Protein 2CKW (pdb70)

CATH classification: 6.10.250.3230 (+2 more: 3.30.70.270, 1.20.960.20)

Sequence (487 aa):
DEFQWKGLPVVKSGLDVGGMPTGTRYHRSPAWPEEQPGETHAPAPFGSGDKRYTFSQTEMLVNGLKPYTEPTAGVPPQLLSRAVTHVRSYIETIIGTHRSPVLTYHQACELLERTTSCGPFVQGLKGDYWDEEQQQYTGVLANHLEQAWDKANKGIAPRNAYKLALKDELRPIEKNKAGKRRLLWGCDAATTLIATAAFKAVATRLQVVTPMTPVAVGINMDSVQMQVMNDSLKGGVLYCLDYSKWDSTQNPAVTAASLAILERFAEPHPIVSCAIEALSSPAEGYVNDIKFVTRGGLPSGMPFTSVVNSINHMIYVAAAILQAYESHNVPYTGNVFQVETIHTYGDDCMYSVCPATASIFHTVLANLTSYGLKPKPTNTPVFLKRTFTQTPHGIRALLDITSITRQFYWLKANRTSDPSSPPAFDRQARSAQLENALAYASQHGPVMFDTVRQIAIKTAQGEGLVLVNTNYDQALATYNAWFIGGT

Solvent-accessible surface area: 21370 Å² total; per-residue (Å²): 166,103,78,116,57,100,61,1,14,3,38,118,24,78,86,110,23,30,44,28,74,97,3,0,104,28,0,34,2,66,10,9,104,104,145,36,129,59,34,50,36,13,1,1,0,3,3,122,32,7,199,92,41,135,66,50,27,55,90,5,0,8,79,23,0,98,31,10,30,116,93,24,87,3,12,67,112,159,10,19,69,86,0,23,55,31,0,82,46,33,2,45,101,48,20,28,81,118,90,7,81,21,27,68,52,59,80,0,2,76,84,7,99,98,100,57,49,1,7,14,45,12,160,39,87,8,32,101,38,31,48,156,147,107,87,74,4,59,51,98,0,13,83,30,0,82,94,12,39,72,113,0,60,141,47,90,29,22,116,7,0,0,46,0,8,10,50,35,36,28,58,18,52,120,79,0,132,59,6,113,21,110,18,74,6,15,15,1,0,3,1,32,0,0,1,10,1,4,1,67,29,1,12,62,40,3,89,120,26,12,10,112,1,4,1,0,23,33,15,47,9,14,7,95,50,0,40,70,0,33,104,45,14,183,68,32,42,16,13,38,26,120,16,64,110,11,46,10,8,1,14,64,57,0,2,42,15,0,0,53,4,3,62,58,1,0,56,108,56,59,2,2,52,3,1,30,96,2,3,42,43,70,3,38,0,10,3,61,54,8,41,3,48,7,112,5,9,11,3,29,26,6,9,41,40,29,10,1,4,0,1,0,0,0,0,0,2,0,0,0,1,7,50,0,12,105,88,79,140,63,108,42,130,29,34,0,7,133,53,0,36,6,5,0,58,6,58,36,2,0,1,5,1,29,88,54,0,22,80,19,7,116,18,0,53,56,19,0,67,65,2,23,4,94,54,212,67,46,149,63,14,67,0,44,142,26,43,11,50,154,31,127,144,25,49,7,3,20,33,57,64,53,21,0,17,44,47,0,9,28,4,93,5,61,104,24,56,69,20,94,30,116,19,73,45,90,134,145,61,8,15,56,66,0,31,69,1,0,0,44,0,1,21,45,13,83,122,29,4,73,70,0,72,88,24,0,54,81,0,14,127,40,3,46,18,131,24,99,14,31,68,63,99,94,0,49,52,34,2,61,57,50,14,136,56,46,116

Radius of gyration: 23.45 Å; Cα contacts (8 Å, |Δi|>4): 941; chains: 1; bounding box: 57×58×56 Å

Structure (mmCIF, N/CA/C/O backbone):
data_2CKW
#
_entry.id   2CKW
#
_cell.length_a   58.434
_cell.length_b   93.881
_cell.length_c   94.771
_cell.angle_alpha   90.00
_cell.angle_beta   90.00
_cell.angle_gamma   90.00
#
_symmetry.space_group_name_H-M   'P 21 21 21'
#
loop_
_entity.id
_entity.type
_entity.pdbx_description
1 polymer 'RNA-DIRECTED RNA POLYMERASE'
2 water water
#
loop_
_atom_site.group_PDB
_atom_site.id
_atom_site.type_symbol
_atom_site.label_atom_id
_atom_site.label_alt_id
_atom_site.label_comp_id
_atom_site.label_asym_id
_atom_site.label_entity_id
_atom_site.label_seq_id
_atom_site.pdbx_PDB_ins_code
_atom_site.Cartn_x
_atom_site.Cartn_y
_atom_site.Cartn_z
_atom_site.occupancy
_atom_site.B_iso_or_equiv
_atom_site.auth_seq_id
_atom_site.auth_comp_id
_atom_site.auth_asym_id
_atom_site.auth_atom_id
_atom_site.pdbx_PDB_model_num
ATOM 1 N N . ASP A 1 1 ? -29.623 6.567 15.677 1.00 38.38 1 ASP A N 1
ATOM 2 C CA . ASP A 1 1 ? -30.376 5.322 15.588 1.00 38.49 1 ASP A CA 1
ATOM 3 C C . ASP A 1 1 ? -29.520 4.199 15.013 1.00 35.91 1 ASP A C 1
ATOM 4 O O . ASP A 1 1 ? -28.563 4.449 14.279 1.00 36.57 1 ASP A O 1
ATOM 9 N N . GLU A 1 2 ? -29.869 2.962 15.351 1.00 33.12 2 GLU A N 1
ATOM 10 C CA . GLU A 1 2 ? -29.173 1.797 14.819 1.00 30.32 2 GLU A CA 1
ATOM 11 C C . GLU A 1 2 ? -29.370 1.677 13.311 1.00 28.48 2 GLU A C 1
ATOM 12 O O . GLU A 1 2 ? -30.384 2.118 12.771 1.00 27.48 2 GLU A O 1
ATOM 18 N N . PHE A 1 3 ? -28.393 1.078 12.638 1.00 24.51 3 PHE A N 1
ATOM 19 C CA . PHE A 1 3 ? -28.538 0.723 11.241 1.00 21.25 3 PHE A CA 1
ATOM 20 C C . PHE A 1 3 ? -27.566 -0.398 11.019 1.00 19.96 3 PHE A C 1
ATOM 21 O O . PHE A 1 3 ? -26.730 -0.652 11.868 1.00 20.57 3 PHE A O 1
ATOM 29 N N . GLN A 1 4 ? -27.688 -1.073 9.883 1.00 18.57 4 GLN A N 1
ATOM 30 C CA . GLN A 1 4 ? -26.907 -2.236 9.590 1.00 18.32 4 GLN A CA 1
ATOM 31 C C . GLN A 1 4 ? -25.705 -1.787 8.839 1.00 17.25 4 GLN A C 1
ATOM 32 O O . GLN A 1 4 ? -25.798 -1.039 7.920 1.00 17.91 4 GLN A O 1
ATOM 38 N N . TRP A 1 5 ? -24.555 -2.276 9.224 1.00 17.37 5 TRP A N 1
ATOM 39 C CA . TRP A 1 5 ? -23.342 -1.960 8.569 1.00 17.10 5 TRP A CA 1
ATOM 40 C C . TRP A 1 5 ? -22.683 -3.304 8.419 1.00 18.13 5 TRP A C 1
ATOM 41 O O . TRP A 1 5 ? -22.411 -3.970 9.406 1.00 18.60 5 TRP A O 1
ATOM 52 N N . LYS A 1 6 ? -22.517 -3.732 7.179 1.00 18.90 6 LYS A N 1
ATOM 53 C CA . LYS A 1 6 ? -22.002 -5.081 6.826 1.00 20.55 6 LYS A CA 1
ATOM 54 C C . LYS A 1 6 ? -22.696 -6.154 7.624 1.00 20.76 6 LYS A C 1
ATOM 55 O O . LYS A 1 6 ? -22.033 -7.096 8.070 1.00 22.07 6 LYS A O 1
ATOM 61 N N . GLY A 1 7 ? -23.997 -6.016 7.845 1.00 20.67 7 GLY A N 1
ATOM 62 C CA . GLY A 1 7 ? -24.758 -7.076 8.539 1.00 20.42 7 GLY A CA 1
ATOM 63 C C . GLY A 1 7 ? -24.716 -6.986 10.077 1.00 19.64 7 GLY A C 1
ATOM 64 O O . GLY A 1 7 ? -25.278 -7.827 10.736 1.00 19.41 7 GLY A O 1
ATOM 65 N N . LEU A 1 8 ? -24.034 -5.989 10.623 1.00 18.78 8 LEU A N 1
ATOM 66 C CA . LEU A 1 8 ? -24.043 -5.743 12.056 1.00 18.37 8 LEU A CA 1
ATOM 67 C C . LEU A 1 8 ? -24.858 -4.529 12.437 1.00 17.55 8 LEU A C 1
ATOM 68 O O . LEU A 1 8 ? -24.822 -3.520 11.773 1.00 18.06 8 LEU A O 1
ATOM 73 N N . PRO A 1 9 ? -25.570 -4.632 13.542 1.00 18.49 9 PRO A N 1
ATOM 74 C CA . PRO A 1 9 ? -26.177 -3.461 14.170 1.00 18.27 9 PRO A CA 1
ATOM 75 C C . PRO A 1 9 ? -25.177 -2.527 14.835 1.00 17.88 9 PRO A C 1
ATOM 76 O O . PRO A 1 9 ? -24.269 -2.949 15.515 1.00 18.96 9 PRO A O 1
ATOM 80 N N . VAL A 1 10 ? -25.402 -1.245 14.649 1.00 17.89 10 VAL A N 1
ATOM 81 C CA . VAL A 1 10 ? -24.347 -0.270 14.620 1.00 16.50 10 VAL A CA 1
ATOM 82 C C . VAL A 1 10 ? -24.983 1.109 14.752 1.00 16.46 10 VAL A C 1
ATOM 83 O O . VAL A 1 10 ? -26.052 1.347 14.225 1.00 14.89 10 VAL A O 1
ATOM 87 N N . VAL A 1 11 ? -24.339 1.996 15.498 1.00 15.43 11 VAL A N 1
ATOM 88 C CA . VAL A 1 11 ? -24.744 3.391 15.573 1.00 15.79 11 VAL A CA 1
ATOM 89 C C . VAL A 1 11 ? -23.589 4.391 15.336 1.00 16.22 11 VAL A C 1
ATOM 90 O O . VAL A 1 11 ? -22.446 4.097 15.620 1.00 14.54 11 VAL A O 1
ATOM 94 N N . LYS A 1 12 ? -23.899 5.566 14.797 1.00 17.29 12 LYS A N 1
ATOM 95 C CA . LYS A 1 12 ? -22.940 6.682 14.797 1.00 17.25 12 LYS A CA 1
ATOM 96 C C . LYS A 1 12 ? -22.492 6.992 16.193 1.00 17.40 12 LYS A C 1
ATOM 97 O O . LYS A 1 12 ? -23.279 7.096 17.110 1.00 18.06 12 LYS A O 1
ATOM 103 N N . SER A 1 13 ? -21.204 7.221 16.364 1.00 17.49 13 SER A N 1
ATOM 104 C CA . SER A 1 13 ? -20.731 7.490 17.684 1.00 16.59 13 SER A CA 1
ATOM 105 C C . SER A 1 13 ? -20.769 9.005 18.039 1.00 16.78 13 SER A C 1
ATOM 106 O O . SER A 1 13 ? -20.603 9.348 19.199 1.00 17.81 13 SER A O 1
ATOM 109 N N . GLY A 1 14 ? -20.906 9.903 17.064 1.00 15.52 14 GLY A N 1
ATOM 110 C CA . GLY A 1 14 ? -20.694 11.288 17.355 1.00 15.84 14 GLY A CA 1
ATOM 111 C C . GLY A 1 14 ? -19.242 11.703 17.282 1.00 16.50 14 GLY A C 1
ATOM 112 O O . GLY A 1 14 ? -18.960 12.931 17.203 1.00 18.38 14 GLY A O 1
ATOM 113 N N . LEU A 1 15 ? -18.342 10.716 17.175 1.00 14.46 15 LEU A N 1
ATOM 114 C CA . LEU A 1 15 ? -16.912 10.904 17.010 1.00 14.10 15 LEU A CA 1
ATOM 115 C C . LEU A 1 15 ? -16.385 10.255 15.731 1.00 16.22 15 LEU A C 1
ATOM 116 O O . LEU A 1 15 ? -17.127 9.569 15.010 1.00 18.45 15 LEU A O 1
ATOM 121 N N . ASP A 1 16 ? -15.103 10.462 15.448 1.00 16.43 16 ASP A N 1
ATOM 122 C CA . ASP A 1 16 ? -14.358 9.701 14.464 1.00 17.25 16 ASP A CA 1
ATOM 123 C C . ASP A 1 16 ? -13.012 9.308 15.061 1.00 16.98 16 ASP A C 1
ATOM 124 O O . ASP A 1 16 ? -12.110 10.149 15.312 1.00 19.07 16 ASP A O 1
ATOM 129 N N . VAL A 1 17 ? -12.828 8.018 15.178 1.00 15.62 17 VAL A N 1
ATOM 130 C CA . VAL A 1 17 ? -11.782 7.483 16.023 1.00 16.25 17 VAL A CA 1
ATOM 131 C C . VAL A 1 17 ? -10.670 6.945 15.063 1.00 17.99 17 VAL A C 1
ATOM 132 O O . VAL A 1 17 ? -9.659 6.439 15.505 1.00 16.19 17 VAL A O 1
ATOM 136 N N . GLY A 1 18 ? -10.887 7.051 13.741 1.00 18.56 18 GLY A N 1
ATOM 137 C CA . GLY A 1 18 ? -9.899 6.579 12.792 1.00 21.50 18 GLY A CA 1
ATOM 138 C C . GLY A 1 18 ? -10.068 5.132 12.383 1.00 23.50 18 GLY A C 1
ATOM 139 O O . GLY A 1 18 ? -10.794 4.375 13.015 1.00 24.49 18 GLY A O 1
ATOM 140 N N . GLY A 1 19 ? -9.380 4.738 11.326 1.00 25.38 19 GLY A N 1
ATOM 141 C CA . GLY A 1 19 ? -9.353 3.338 10.872 1.00 26.59 19 GLY A CA 1
ATOM 142 C C . GLY A 1 19 ? -8.357 2.435 11.598 1.00 27.81 19 GLY A C 1
ATOM 143 O O . GLY A 1 19 ? -7.599 2.864 12.486 1.00 27.79 19 GLY A O 1
ATOM 144 N N . MET A 1 20 ? -8.337 1.167 11.202 1.00 28.31 20 MET A N 1
ATOM 145 C CA . MET A 1 20 ? -7.459 0.217 11.870 1.00 28.99 20 MET A CA 1
ATOM 146 C C . MET A 1 20 ? -6.158 0.375 11.166 1.00 28.12 20 MET A C 1
ATOM 147 O O . MET A 1 20 ? -6.174 0.535 9.968 1.00 27.54 20 MET A O 1
ATOM 152 N N . PRO A 1 21 ? -5.037 0.316 11.917 1.00 28.68 21 PRO A N 1
ATOM 153 C CA . PRO A 1 21 ? -3.674 0.382 11.444 1.00 28.36 21 PRO A CA 1
ATOM 154 C C . PRO A 1 21 ? -3.431 -0.528 10.217 1.00 28.04 21 PRO A C 1
ATOM 155 O O . PRO A 1 21 ? -3.940 -1.628 10.108 1.00 26.75 21 PRO A O 1
ATOM 159 N N . THR A 1 22 ? -2.609 -0.021 9.333 1.00 28.71 22 THR A N 1
ATOM 160 C CA . THR A 1 22 ? -2.251 -0.663 8.075 1.00 30.13 22 THR A CA 1
ATOM 161 C C . THR A 1 22 ? -1.020 -1.610 8.280 1.00 28.31 22 THR A C 1
ATOM 162 O O . THR A 1 22 ? -0.160 -1.351 9.167 1.00 27.68 22 THR A O 1
ATOM 166 N N . GLY A 1 23 ? -0.946 -2.670 7.482 1.00 25.47 23 GLY A N 1
ATOM 167 C CA . GLY A 1 23 ? 0.266 -3.459 7.372 1.00 21.89 23 GLY A CA 1
ATOM 168 C C . GLY A 1 23 ? 0.562 -4.247 8.633 1.00 20.52 23 GLY A C 1
ATOM 169 O O . GLY A 1 23 ? -0.345 -4.573 9.399 1.00 17.34 23 GLY A O 1
ATOM 170 N N . THR A 1 24 ? 1.837 -4.554 8.849 1.00 19.61 24 THR A N 1
ATOM 171 C CA . THR A 1 24 ? 2.246 -5.379 9.979 1.00 18.42 24 THR A CA 1
ATOM 172 C C . THR A 1 24 ? 3.658 -5.029 10.435 1.00 19.13 24 THR A C 1
ATOM 173 O O . THR A 1 24 ? 4.439 -4.449 9.680 1.00 18.58 24 THR A O 1
ATOM 177 N N . ARG A 1 25 ? 3.953 -5.345 11.688 1.00 20.41 25 ARG A N 1
ATOM 178 C CA . ARG A 1 25 ? 5.246 -5.072 12.287 1.00 22.34 25 ARG A CA 1
ATOM 179 C C . ARG A 1 25 ? 6.245 -6.224 12.135 1.00 20.27 25 ARG A C 1
ATOM 180 O O . ARG A 1 25 ? 7.420 -6.065 12.406 1.00 20.41 25 ARG A O 1
ATOM 188 N N . TYR A 1 26 ? 5.752 -7.361 11.670 1.00 19.82 26 TYR A N 1
ATOM 189 C CA . TYR A 1 26 ? 6.524 -8.592 11.579 1.00 19.03 26 TYR A CA 1
ATOM 190 C C . TYR A 1 26 ? 7.225 -8.741 10.255 1.00 19.41 26 TYR A C 1
ATOM 191 O O . TYR A 1 26 ? 6.611 -8.662 9.211 1.00 19.15 26 TYR A O 1
ATOM 200 N N . HIS A 1 27 ? 8.528 -8.944 10.323 1.00 18.06 27 HIS A N 1
ATOM 201 C CA . HIS A 1 27 ? 9.328 -9.345 9.179 1.00 16.80 27 HIS A CA 1
ATOM 202 C C . HIS A 1 27 ? 9.845 -10.747 9.399 1.00 15.96 27 HIS A C 1
ATOM 203 O O . HIS A 1 27 ? 10.120 -11.130 10.520 1.00 16.79 27 HIS A O 1
ATOM 210 N N . ARG A 1 28 ? 10.001 -11.502 8.322 1.00 17.01 28 ARG A N 1
ATOM 211 C CA . ARG A 1 28 ? 10.917 -12.628 8.330 1.00 16.55 28 ARG A CA 1
ATOM 212 C C . ARG A 1 28 ? 12.321 -12.182 8.731 1.00 17.66 28 ARG A C 1
ATOM 213 O O . ARG A 1 28 ? 12.777 -11.135 8.311 1.00 18.36 28 ARG A O 1
ATOM 221 N N . SER A 1 29 ? 12.984 -12.992 9.551 1.00 18.27 29 SER A N 1
ATOM 222 C CA . SER A 1 29 ? 14.420 -12.868 9.762 1.00 18.55 29 SER A CA 1
ATOM 223 C C . SER A 1 29 ? 15.174 -12.836 8.438 1.00 18.90 29 SER A C 1
ATOM 224 O O . SER A 1 29 ? 14.951 -13.673 7.563 1.00 18.08 29 SER A O 1
ATOM 227 N N . PRO A 1 30 ? 16.069 -11.863 8.300 1.00 20.16 30 PRO A N 1
ATOM 228 C CA . PRO A 1 30 ? 16.988 -11.819 7.175 1.00 21.28 30 PRO A CA 1
ATOM 229 C C . PRO A 1 30 ? 17.839 -13.077 7.126 1.00 21.46 30 PRO A C 1
ATOM 230 O O . PRO A 1 30 ? 18.294 -13.456 6.067 1.00 22.54 30 PRO A O 1
ATOM 234 N N . ALA A 1 31 ? 18.008 -13.734 8.263 1.00 20.71 31 ALA A N 1
ATOM 235 C CA . ALA A 1 31 ? 18.812 -14.948 8.303 1.00 19.89 31 ALA A CA 1
ATOM 236 C C . ALA A 1 31 ? 18.084 -16.143 7.732 1.00 18.85 31 ALA A C 1
ATOM 237 O O . ALA A 1 31 ? 18.690 -17.192 7.477 1.00 20.58 31 ALA A O 1
ATOM 239 N N . TRP A 1 32 ? 16.798 -15.999 7.479 1.00 19.01 32 TRP A N 1
ATOM 240 C CA . TRP A 1 32 ? 15.956 -17.155 7.205 1.00 18.46 32 TRP A CA 1
ATOM 241 C C . TRP A 1 32 ? 15.054 -17.082 5.942 1.00 20.31 32 TRP A C 1
ATOM 242 O O . TRP A 1 32 ? 13.848 -17.141 6.063 1.00 21.00 32 TRP A O 1
ATOM 253 N N . PRO A 1 33 ? 15.634 -16.943 4.742 1.00 21.96 33 PRO A N 1
ATOM 254 C CA . PRO A 1 33 ? 14.747 -16.806 3.553 1.00 23.24 33 PRO A CA 1
ATOM 255 C C . PRO A 1 33 ? 13.882 -17.985 3.187 1.00 23.87 33 PRO A C 1
ATOM 256 O O . PRO A 1 33 ? 12.860 -17.849 2.567 1.00 23.78 33 PRO A O 1
ATOM 260 N N . GLU A 1 34 ? 14.323 -19.171 3.593 1.00 25.99 34 GLU A N 1
ATOM 261 C CA . GLU A 1 34 ? 13.638 -20.407 3.233 1.00 27.30 34 GLU A CA 1
ATOM 262 C C . GLU A 1 34 ? 12.769 -20.911 4.380 1.00 26.66 34 GLU A C 1
ATOM 263 O O . GLU A 1 34 ? 13.003 -20.576 5.542 1.00 26.92 34 GLU A O 1
ATOM 269 N N . GLU A 1 35 ? 11.766 -21.716 4.047 1.00 24.42 35 GLU A N 1
ATOM 270 C CA . GLU A 1 35 ? 10.921 -22.345 5.055 1.00 24.57 35 GLU A CA 1
ATOM 271 C C . GLU A 1 35 ? 11.670 -23.453 5.789 1.00 23.21 35 GLU A C 1
ATOM 272 O O . GLU A 1 35 ? 12.384 -24.245 5.175 1.00 23.88 35 GLU A O 1
ATOM 278 N N . GLN A 1 36 ? 11.502 -23.501 7.106 1.00 20.26 36 GLN A N 1
ATOM 279 C CA . GLN A 1 36 ? 12.153 -24.517 7.925 1.00 19.82 36 GLN A CA 1
ATOM 280 C C . GLN A 1 36 ? 11.159 -25.579 8.381 1.00 18.75 36 GLN A C 1
ATOM 281 O O . GLN A 1 36 ? 9.949 -25.352 8.381 1.00 17.80 36 GLN A O 1
ATOM 287 N N . PRO A 1 37 ? 11.677 -26.740 8.769 1.00 19.48 37 PRO A N 1
ATOM 288 C CA . PRO A 1 37 ? 10.817 -27.909 9.099 1.00 19.92 37 PRO A CA 1
ATOM 289 C C . PRO A 1 37 ? 9.966 -27.633 10.332 1.00 20.76 37 PRO A C 1
ATOM 290 O O . PRO A 1 37 ? 10.484 -27.051 11.312 1.00 21.46 37 PRO A O 1
ATOM 294 N N . GLY A 1 38 ? 8.683 -28.010 10.209 1.00 20.08 38 GLY A N 1
ATOM 295 C CA . GLY A 1 38 ? 7.681 -27.951 11.231 1.00 20.75 38 GLY A CA 1
ATOM 296 C C . GLY A 1 38 ? 7.123 -26.564 11.577 1.00 21.05 38 GLY A C 1
ATOM 297 O O . GLY A 1 38 ? 6.263 -26.483 12.467 1.00 19.91 38 GLY A O 1
ATOM 298 N N . GLU A 1 39 ? 7.603 -25.500 10.899 1.00 20.50 39 GLU A N 1
ATOM 299 C CA . GLU A 1 39 ? 6.985 -24.173 10.979 1.00 21.09 39 GLU A CA 1
ATOM 300 C C . GLU A 1 39 ? 5.493 -24.268 10.733 1.00 21.51 39 GLU A C 1
ATOM 301 O O . GLU A 1 39 ? 5.062 -24.992 9.875 1.00 22.75 39 GLU A O 1
ATOM 307 N N . THR A 1 40 ? 4.736 -23.520 11.524 1.00 21.90 40 THR A N 1
ATOM 308 C CA . THR A 1 40 ? 3.328 -23.721 11.703 1.00 22.21 40 THR A CA 1
ATOM 309 C C . THR A 1 40 ? 2.630 -22.332 11.737 1.00 21.15 40 THR A C 1
ATOM 310 O O . THR A 1 40 ? 1.414 -22.204 11.516 1.00 20.18 40 THR A O 1
ATOM 314 N N . HIS A 1 41 ? 3.419 -21.300 12.017 1.00 19.69 41 HIS A N 1
ATOM 315 C CA . HIS A 1 41 ? 2.886 -19.956 12.201 1.00 18.96 41 HIS A CA 1
ATOM 316 C C . HIS A 1 41 ? 3.425 -18.998 11.144 1.00 18.42 41 HIS A C 1
ATOM 317 O O . HIS A 1 41 ? 4.556 -19.143 10.680 1.00 19.21 41 HIS A O 1
ATOM 324 N N . ALA A 1 42 ? 2.608 -18.020 10.768 1.00 16.98 42 ALA A N 1
ATOM 325 C CA . ALA A 1 42 ? 3.110 -16.797 10.152 1.00 16.00 42 ALA A CA 1
ATOM 326 C C . ALA A 1 42 ? 2.227 -15.602 10.499 1.00 14.78 42 ALA A C 1
ATOM 327 O O . ALA A 1 42 ? 1.209 -15.747 11.175 1.00 15.46 42 ALA A O 1
ATOM 329 N N . PRO A 1 43 ? 2.625 -14.424 10.032 1.00 14.19 43 PRO A N 1
ATOM 330 C CA . PRO A 1 43 ? 1.909 -13.185 10.355 1.00 13.73 43 PRO A CA 1
ATOM 331 C C . PRO A 1 43 ? 0.442 -13.256 9.944 1.00 13.15 43 PRO A C 1
ATOM 332 O O . PRO A 1 43 ? 0.136 -13.643 8.816 1.00 12.90 43 PRO A O 1
ATOM 336 N N . ALA A 1 44 ? -0.451 -12.884 10.855 1.00 10.84 44 ALA A N 1
ATOM 337 C CA . ALA A 1 44 ? -1.878 -12.827 10.552 1.00 11.21 44 ALA A CA 1
ATOM 338 C C . ALA A 1 44 ? -2.176 -11.960 9.294 1.00 12.38 44 ALA A C 1
ATOM 339 O O . ALA A 1 44 ? -1.417 -11.014 9.018 1.00 12.23 44 ALA A O 1
ATOM 341 N N . PRO A 1 45 ? -3.243 -12.283 8.571 1.00 12.94 45 PRO A N 1
ATOM 342 C CA . PRO A 1 45 ? -3.616 -11.532 7.369 1.00 12.51 45 PRO A CA 1
ATOM 343 C C . PRO A 1 45 ? -3.953 -10.079 7.690 1.00 13.13 45 PRO A C 1
ATOM 344 O O . PRO A 1 45 ? -4.799 -9.818 8.546 1.00 10.49 45 PRO A O 1
ATOM 348 N N . PHE A 1 46 ? -3.294 -9.149 7.008 1.00 13.58 46 PHE A N 1
ATOM 349 C CA . PHE A 1 46 ? -3.452 -7.729 7.300 1.00 13.80 46 PHE A CA 1
ATOM 350 C C . PHE A 1 46 ? -4.057 -6.986 6.113 1.00 16.88 46 PHE A C 1
ATOM 351 O O . PHE A 1 46 ? -3.841 -5.786 5.94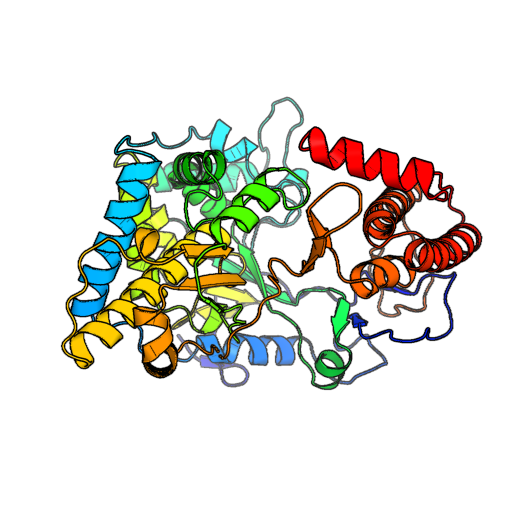4 1.00 17.61 46 PHE A O 1
ATOM 359 N N . GLY A 1 47 ? -4.815 -7.708 5.294 1.00 17.79 47 GLY A N 1
ATOM 360 C CA . GLY A 1 47 ? -5.675 -7.085 4.305 1.00 21.17 47 GLY A CA 1
ATOM 361 C C . GLY A 1 47 ? -4.901 -6.553 3.115 1.00 22.57 47 GLY A C 1
ATOM 362 O O . GLY A 1 47 ? -4.170 -7.293 2.457 1.00 23.25 47 GLY A O 1
ATOM 363 N N . SER A 1 48 ? -5.063 -5.263 2.839 1.00 24.44 48 SER A N 1
ATOM 364 C CA . SER A 1 48 ? -4.953 -4.751 1.479 1.00 26.99 48 SER A CA 1
ATOM 365 C C . SER A 1 48 ? -3.503 -4.751 1.005 1.00 28.58 48 SER A C 1
ATOM 366 O O . SER A 1 48 ? -3.230 -4.890 -0.188 1.00 31.22 48 SER A O 1
ATOM 369 N N . GLY A 1 49 ? -2.578 -4.596 1.946 1.00 27.04 49 GLY A N 1
ATOM 370 C CA . GLY A 1 49 ? -1.170 -4.469 1.618 1.00 25.98 49 GLY A CA 1
ATOM 371 C C . GLY A 1 49 ? -0.519 -5.807 1.330 1.00 25.01 49 GLY A C 1
ATOM 372 O O . GLY A 1 49 ? 0.590 -5.867 0.798 1.00 23.88 49 GLY A O 1
ATOM 373 N N . ASP A 1 50 ? -1.211 -6.885 1.683 1.00 25.29 50 ASP A N 1
ATOM 374 C CA . ASP A 1 50 ? -0.610 -8.182 1.731 1.00 26.19 50 ASP A CA 1
ATOM 375 C C . ASP A 1 50 ? -0.871 -9.167 0.628 1.00 26.81 50 ASP A C 1
ATOM 376 O O . ASP A 1 50 ? -2.014 -9.568 0.351 1.00 23.08 50 ASP A O 1
ATOM 381 N N . LYS A 1 51 ? 0.276 -9.573 0.072 1.00 27.66 51 LYS A N 1
ATOM 382 C CA . LYS A 1 51 ? 0.259 -10.287 -1.150 1.00 31.50 51 LYS A CA 1
ATOM 383 C C . LYS A 1 51 ? -0.154 -11.704 -0.946 1.00 31.45 51 LYS A C 1
ATOM 384 O O . LYS A 1 51 ? -0.390 -12.370 -1.937 1.00 32.60 51 LYS A O 1
ATOM 390 N N . ARG A 1 52 ? -0.294 -12.171 0.293 1.00 30.92 52 ARG A N 1
ATOM 391 C CA . ARG A 1 52 ? -0.542 -13.601 0.428 1.00 31.90 52 ARG A CA 1
ATOM 392 C C . ARG A 1 52 ? -1.965 -13.907 0.156 1.00 32.50 52 ARG A C 1
ATOM 393 O O . ARG A 1 52 ? -2.225 -15.008 -0.296 1.00 33.05 52 ARG A O 1
ATOM 401 N N . TYR A 1 53 ? -2.855 -12.950 0.458 1.00 32.87 53 TYR A N 1
ATOM 402 C CA . TYR A 1 53 ? -4.293 -13.215 0.714 1.00 33.88 53 TYR A CA 1
ATOM 403 C C . TYR A 1 53 ? -5.159 -12.131 0.061 1.00 36.24 53 TYR A C 1
ATOM 404 O O . TYR A 1 53 ? -4.647 -11.253 -0.686 1.00 38.81 53 TYR A O 1
ATOM 413 N N . THR A 1 54 ? -6.465 -12.172 0.291 1.00 36.52 54 THR A N 1
ATOM 414 C CA . THR A 1 54 ? -7.321 -11.151 -0.316 1.00 36.97 54 THR A CA 1
ATOM 415 C C . THR A 1 54 ? -8.463 -10.745 0.639 1.00 35.41 54 THR A C 1
ATOM 416 O O . THR A 1 54 ? -9.575 -10.408 0.255 1.00 36.75 54 THR A O 1
ATOM 420 N N . PHE A 1 55 ? -8.177 -10.826 1.913 1.00 33.51 55 PHE A N 1
ATOM 421 C CA . PHE A 1 55 ? -9.119 -10.464 2.946 1.00 31.54 55 PHE A CA 1
ATOM 422 C C . PHE A 1 55 ? -8.947 -8.994 3.259 1.00 29.74 55 PHE A C 1
ATOM 423 O O . PHE A 1 55 ? -7.869 -8.448 3.140 1.00 32.36 55 PHE A O 1
ATOM 431 N N . SER A 1 56 ? -10.020 -8.344 3.613 1.00 26.74 56 SER A N 1
ATOM 432 C CA . SER A 1 56 ? -9.933 -7.009 4.088 1.00 24.11 56 SER A CA 1
ATOM 433 C C . SER A 1 56 ? -10.112 -6.974 5.605 1.00 20.53 56 SER A C 1
ATOM 434 O O . SER A 1 56 ? -10.765 -7.841 6.188 1.00 19.18 56 SER A O 1
ATOM 437 N N . GLN A 1 57 ? -9.432 -6.022 6.207 1.00 17.99 57 GLN A N 1
ATOM 438 C CA . GLN A 1 57 ? -9.480 -5.785 7.649 1.00 17.62 57 GLN A CA 1
ATOM 439 C C . GLN A 1 57 ? -10.918 -5.586 8.083 1.00 16.67 57 GLN A C 1
ATOM 440 O O . GLN A 1 57 ? -11.333 -6.302 8.995 1.00 15.81 57 GLN A O 1
ATOM 446 N N . THR A 1 58 ? -11.711 -4.750 7.381 1.00 14.99 58 THR A N 1
ATOM 447 C CA . THR A 1 58 ? -13.010 -4.545 7.902 1.00 15.95 58 THR A CA 1
ATOM 448 C C . THR A 1 58 ? -13.855 -5.797 7.951 1.00 16.40 58 THR A C 1
ATOM 449 O O . THR A 1 58 ? -14.620 -5.974 8.872 1.00 15.68 58 THR A O 1
ATOM 453 N N . GLU A 1 59 ? -13.740 -6.680 6.966 1.00 16.91 59 GLU A N 1
ATOM 454 C CA . GLU A 1 59 ? -14.489 -7.903 7.006 1.00 20.53 59 GLU A CA 1
ATOM 455 C C . GLU A 1 59 ? -13.984 -8.884 8.104 1.00 17.32 59 GLU A C 1
ATOM 456 O O . GLU A 1 59 ? -14.744 -9.630 8.671 1.00 17.14 59 GLU A O 1
ATOM 462 N N . MET A 1 60 ? -12.683 -8.911 8.351 1.00 16.17 60 MET A N 1
ATOM 463 C CA . MET A 1 60 ? -12.153 -9.672 9.476 1.00 17.85 60 MET A CA 1
ATOM 464 C C . MET A 1 60 ? -12.685 -9.164 10.797 1.00 15.59 60 MET A C 1
ATOM 465 O O . MET A 1 60 ? -12.923 -9.958 11.662 1.00 15.71 60 MET A O 1
ATOM 470 N N . LEU A 1 61 ? -12.860 -7.853 10.926 1.00 14.84 61 LEU A N 1
ATOM 471 C CA . LEU A 1 61 ? -13.489 -7.277 12.108 1.00 14.79 61 LEU A CA 1
ATOM 472 C C . LEU A 1 61 ? -14.939 -7.733 12.240 1.00 13.96 61 LEU A C 1
ATOM 473 O O . LEU A 1 61 ? -15.333 -8.293 13.263 1.00 12.54 61 LEU A O 1
ATOM 478 N N . VAL A 1 62 ? -15.727 -7.490 11.198 1.00 13.47 62 VAL A N 1
ATOM 479 C CA . VAL A 1 62 ? -17.127 -7.899 11.185 1.00 14.51 62 VAL A CA 1
ATOM 480 C C . VAL A 1 62 ? -17.274 -9.373 11.547 1.00 14.28 62 VAL A C 1
ATOM 481 O O . VAL A 1 62 ? -18.179 -9.753 12.290 1.00 14.92 62 VAL A O 1
ATOM 485 N N . ASN A 1 63 ? -16.378 -10.199 11.017 1.00 14.47 63 ASN A N 1
ATOM 486 C CA . ASN A 1 63 ? -16.349 -11.617 11.355 1.00 17.06 63 ASN A CA 1
ATOM 487 C C . ASN A 1 63 ? -16.170 -11.849 12.852 1.00 17.37 63 ASN A C 1
ATOM 488 O O . ASN A 1 63 ? -16.855 -12.680 13.447 1.00 20.13 63 ASN A O 1
ATOM 493 N N . GLY A 1 64 ? -15.245 -11.108 13.453 1.00 16.54 64 GLY A N 1
ATOM 494 C CA . GLY A 1 64 ? -14.912 -11.293 14.854 1.00 17.77 64 GLY A CA 1
ATOM 495 C C . GLY A 1 64 ? -15.972 -10.730 15.780 1.00 17.51 64 GLY A C 1
ATOM 496 O O . GLY A 1 64 ? -16.136 -11.197 16.908 1.00 18.81 64 GLY A O 1
ATOM 497 N N . LEU A 1 65 ? -16.718 -9.755 15.290 1.00 17.29 65 LEU A N 1
ATOM 498 C CA . LEU A 1 65 ? -17.757 -9.085 16.038 1.00 16.14 65 LEU A CA 1
ATOM 499 C C . LEU A 1 65 ? -19.110 -9.816 16.054 1.00 18.51 65 LEU A C 1
ATOM 500 O O . LEU A 1 65 ? -19.895 -9.644 16.968 1.00 18.93 65 LEU A O 1
ATOM 505 N N . LYS A 1 66 ? -19.357 -10.623 15.032 1.00 19.70 66 LYS A N 1
ATOM 506 C CA . LYS A 1 66 ? -20.583 -11.396 14.869 1.00 21.99 66 LYS A CA 1
ATOM 507 C C . LYS A 1 66 ? -21.123 -12.157 16.084 1.00 21.31 66 LYS A C 1
ATOM 508 O O . LYS A 1 66 ? -22.283 -12.024 16.401 1.00 22.19 66 LYS A O 1
ATOM 514 N N . PRO A 1 67 ? -20.290 -12.959 16.744 1.00 20.79 67 PRO A N 1
ATOM 515 C CA . PRO A 1 67 ? -20.688 -13.639 17.984 1.00 19.15 67 PRO A CA 1
ATOM 516 C C . PRO A 1 67 ? -21.114 -12.727 19.136 1.00 17.44 67 PRO A C 1
ATOM 517 O O . PRO A 1 67 ? -21.874 -13.148 19.981 1.00 16.19 67 PRO A O 1
ATOM 521 N N . TYR A 1 68 ? -20.630 -11.496 19.143 1.00 16.56 68 TYR A N 1
ATOM 522 C CA . TYR A 1 68 ? -21.048 -10.500 20.113 1.00 16.81 68 TYR A CA 1
ATOM 523 C C . TYR A 1 68 ? -22.480 -9.958 19.919 1.00 17.21 68 TYR A C 1
ATOM 524 O O . TYR A 1 68 ? -22.943 -9.143 20.678 1.00 15.92 68 TYR A O 1
ATOM 533 N N . THR A 1 69 ? -23.134 -10.475 18.907 1.00 19.09 69 THR A N 1
ATOM 534 C CA . THR A 1 69 ? -24.360 -9.949 18.404 1.00 23.45 69 THR A CA 1
ATOM 535 C C . THR A 1 69 ? -25.445 -10.824 18.996 1.00 26.34 69 THR A C 1
ATOM 536 O O . THR A 1 69 ? -26.586 -10.423 19.148 1.00 27.21 69 THR A O 1
ATOM 540 N N . GLU A 1 70 ? -25.034 -12.020 19.368 1.00 26.88 70 GLU A N 1
ATOM 541 C CA . GLU A 1 70 ? -25.939 -13.041 19.821 1.00 29.17 70 GLU A CA 1
ATOM 542 C C . GLU A 1 70 ? -25.716 -13.397 21.281 1.00 28.53 70 GLU A C 1
ATOM 543 O O . GLU A 1 70 ? -24.634 -13.762 21.683 1.00 25.35 70 GLU A O 1
ATOM 549 N N . PRO A 1 71 ? -26.771 -13.296 22.064 1.00 29.03 71 PRO A N 1
ATOM 550 C CA . PRO A 1 71 ? -26.687 -13.618 23.479 1.00 27.37 71 PRO A CA 1
ATOM 551 C C . PRO A 1 71 ? -26.529 -15.110 23.759 1.00 25.74 71 PRO A C 1
ATOM 552 O O . PRO A 1 71 ? -26.703 -15.972 22.909 1.00 24.38 71 PRO A O 1
ATOM 556 N N . THR A 1 72 ? -26.169 -15.387 24.995 1.00 24.84 72 THR A N 1
ATOM 557 C CA . THR A 1 72 ? -25.769 -16.702 25.422 1.00 22.89 72 THR A CA 1
ATOM 558 C C . THR A 1 72 ? -26.729 -17.081 26.547 1.00 21.74 72 THR A C 1
ATOM 559 O O . THR A 1 72 ? -27.129 -16.237 27.316 1.00 23.34 72 THR A O 1
ATOM 563 N N . ALA A 1 73 ? -27.149 -18.335 26.594 1.00 19.97 73 ALA A N 1
ATOM 564 C CA . ALA A 1 73 ? -28.033 -18.801 27.655 1.00 18.40 73 ALA A CA 1
ATOM 565 C C . ALA A 1 73 ? -27.565 -18.480 29.056 1.00 18.82 73 ALA A C 1
ATOM 566 O O . ALA A 1 73 ? -28.409 -18.073 29.870 1.00 18.56 73 ALA A O 1
ATOM 568 N N . GLY A 1 74 ? -26.256 -18.718 29.374 1.00 16.87 74 GLY A N 1
ATOM 569 C CA . GLY A 1 74 ? -25.786 -18.531 30.753 1.00 13.46 74 GLY A CA 1
ATOM 570 C C . GLY A 1 74 ? -26.309 -19.599 31.717 1.00 12.99 74 GLY A C 1
ATOM 571 O O . GLY A 1 74 ? -26.716 -20.668 31.314 1.00 11.67 74 GLY A O 1
ATOM 572 N N . VAL A 1 75 ? -26.241 -19.312 33.012 1.00 12.33 75 VAL A N 1
ATOM 573 C CA . VAL A 1 75 ? -26.595 -20.216 34.036 1.00 11.30 75 VAL A CA 1
ATOM 574 C C . VAL A 1 75 ? -27.987 -19.834 34.555 1.00 13.02 75 VAL A C 1
ATOM 575 O O . VAL A 1 75 ? -28.240 -18.685 34.803 1.00 12.55 75 VAL A O 1
ATOM 579 N N . PRO A 1 76 ? -28.861 -20.824 34.706 1.00 14.91 76 PRO A N 1
ATOM 580 C CA . PRO A 1 76 ? -30.132 -20.628 35.412 1.00 15.74 76 PRO A CA 1
ATOM 581 C C . PRO A 1 76 ? -29.931 -19.953 36.764 1.00 17.41 76 PRO A C 1
ATOM 582 O O . PRO A 1 76 ? -29.051 -20.353 37.528 1.00 16.73 76 PRO A O 1
ATOM 586 N N . PRO A 1 77 ? -30.742 -18.940 37.051 1.00 18.21 77 PRO A N 1
ATOM 587 C CA . PRO A 1 77 ? -30.414 -17.963 38.094 1.00 19.09 77 PRO A CA 1
ATOM 588 C C . PRO A 1 77 ? -30.274 -18.620 39.463 1.00 18.50 77 PRO A C 1
ATOM 589 O O . PRO A 1 77 ? -29.460 -18.183 40.276 1.00 17.86 77 PRO A O 1
ATOM 593 N N . GLN A 1 78 ? -31.064 -19.661 39.708 1.00 18.29 78 GLN A N 1
ATOM 594 C CA . GLN A 1 78 ? -31.027 -20.366 40.984 1.00 19.32 78 GLN A CA 1
ATOM 595 C C . GLN A 1 78 ? -29.733 -21.158 41.140 1.00 18.68 78 GLN A C 1
ATOM 596 O O . GLN A 1 78 ? -29.057 -21.066 42.165 1.00 18.55 78 GLN A O 1
ATOM 602 N N . LEU A 1 79 ? -29.393 -21.934 40.116 1.00 18.44 79 LEU A N 1
ATOM 603 C CA . LEU A 1 79 ? -28.067 -22.532 40.015 1.00 18.99 79 LEU A CA 1
ATOM 604 C C . LEU A 1 79 ? -26.974 -21.487 40.213 1.00 17.91 79 LEU A C 1
ATOM 605 O O . LEU A 1 79 ? -26.100 -21.642 41.066 1.00 18.93 79 LEU A O 1
ATOM 610 N N . LEU A 1 80 ? -27.029 -20.423 39.418 1.00 15.69 80 LEU A N 1
ATOM 611 C CA . LEU A 1 80 ? -26.039 -19.397 39.469 1.00 15.31 80 LEU A CA 1
ATOM 612 C C . LEU A 1 80 ? -25.787 -18.925 40.889 1.00 15.42 80 LEU A C 1
ATOM 613 O O . LEU A 1 80 ? -24.650 -18.885 41.331 1.00 14.10 80 LEU A O 1
ATOM 618 N N . SER A 1 81 ? -26.822 -18.501 41.593 1.00 16.10 81 SER A N 1
ATOM 619 C CA . SER A 1 81 ? -26.673 -18.134 43.008 1.00 17.25 81 SER A CA 1
ATOM 620 C C . SER A 1 81 ? -26.002 -19.190 43.930 1.00 17.55 81 SER A C 1
ATOM 621 O O . SER A 1 81 ? -25.110 -18.852 44.725 1.00 17.22 81 SER A O 1
ATOM 624 N N . ARG A 1 82 ? -26.298 -20.478 43.770 1.00 17.27 82 ARG A N 1
ATOM 625 C CA . ARG A 1 82 ? -25.549 -21.479 44.549 1.00 17.81 82 ARG A CA 1
ATOM 626 C C . ARG A 1 82 ? -24.043 -21.564 44.155 1.00 15.94 82 ARG A C 1
ATOM 627 O O . ARG A 1 82 ? -23.124 -21.704 45.017 1.00 13.28 82 ARG A O 1
ATOM 635 N N . ALA A 1 83 ? -23.790 -21.550 42.843 1.00 14.50 83 ALA A N 1
ATOM 636 C CA . ALA A 1 83 ? -22.437 -21.589 42.289 1.00 13.61 83 ALA A CA 1
ATOM 637 C C . ALA A 1 83 ? -21.662 -20.422 42.897 1.00 12.25 83 ALA A C 1
ATOM 638 O O . ALA A 1 83 ? -20.501 -20.538 43.297 1.00 12.39 83 ALA A O 1
ATOM 640 N N . VAL A 1 84 ? -22.327 -19.273 42.965 1.00 10.72 84 VAL A N 1
ATOM 641 C CA . VAL A 1 84 ? -21.674 -18.032 43.363 1.00 12.06 84 VAL A CA 1
ATOM 642 C C . VAL A 1 84 ? -21.194 -18.101 44.809 1.00 12.18 84 VAL A C 1
ATOM 643 O O . VAL A 1 84 ? -20.072 -17.702 45.121 1.00 11.78 84 VAL A O 1
ATOM 647 N N . THR A 1 85 ? -22.051 -18.611 45.688 1.00 12.41 85 THR A N 1
ATOM 648 C CA . THR A 1 85 ? -21.742 -18.672 47.112 1.00 13.68 85 THR A CA 1
ATOM 649 C C . THR A 1 85 ? -20.669 -19.717 47.399 1.00 11.99 85 THR A C 1
ATOM 650 O O . THR A 1 85 ? -19.974 -19.645 48.412 1.00 11.21 85 THR A O 1
ATOM 654 N N . HIS A 1 86 ? -20.539 -20.687 46.500 1.00 11.61 86 HIS A N 1
ATOM 655 C CA . HIS A 1 86 ? -19.389 -21.583 46.499 1.00 9.15 86 HIS A CA 1
ATOM 656 C C . HIS A 1 86 ? -18.099 -20.823 46.207 1.00 8.23 86 HIS A C 1
ATOM 657 O O . HIS A 1 86 ? -17.108 -20.966 46.922 1.00 8.14 86 HIS A O 1
ATOM 664 N N . VAL A 1 87 ? -18.111 -20.031 45.142 1.00 6.96 87 VAL A N 1
ATOM 665 C CA . VAL A 1 87 ? -16.938 -19.298 44.722 1.00 6.71 87 VAL A CA 1
ATOM 666 C C . VAL A 1 87 ? -16.513 -18.304 45.802 1.00 7.73 87 VAL A C 1
ATOM 667 O O . VAL A 1 87 ? -15.363 -18.256 46.183 1.00 5.26 87 VAL A O 1
ATOM 671 N N . ARG A 1 88 ? -17.486 -17.548 46.287 1.00 7.18 88 ARG A N 1
ATOM 672 C CA . ARG A 1 88 ? -17.281 -16.577 47.332 1.00 8.25 88 ARG A CA 1
ATOM 673 C C . ARG A 1 88 ? -16.786 -17.157 48.641 1.00 8.09 88 ARG A C 1
ATOM 674 O O . ARG A 1 88 ? -15.803 -16.705 49.169 1.00 6.30 88 ARG A O 1
ATOM 682 N N . SER A 1 89 ? -17.470 -18.181 49.127 1.00 9.89 89 SER A N 1
ATOM 683 C CA . SER A 1 89 ? -17.049 -18.902 50.305 1.00 11.08 89 SER A CA 1
ATOM 684 C C . SER A 1 89 ? -15.577 -19.301 50.251 1.00 11.56 89 SER A C 1
ATOM 685 O O . SER A 1 89 ? -14.828 -19.067 51.184 1.00 14.37 89 SER A O 1
ATOM 688 N N . TYR A 1 90 ? -15.177 -19.910 49.140 1.00 11.26 90 TYR A N 1
ATOM 689 C CA . TYR A 1 90 ? -13.840 -20.478 49.015 1.00 8.77 90 TYR A CA 1
ATOM 690 C C . TYR A 1 90 ? -12.773 -19.389 49.060 1.00 9.54 90 TYR A C 1
ATOM 691 O O . TYR A 1 90 ? -11.767 -19.522 49.757 1.00 6.37 90 TYR A O 1
ATOM 700 N N . ILE A 1 91 ? -13.000 -18.314 48.313 1.00 20.00 91 ILE A N 1
ATOM 701 C CA . ILE A 1 91 ? -12.066 -17.195 48.276 1.00 20.00 91 ILE A CA 1
ATOM 702 C C . ILE A 1 91 ? -12.000 -16.488 49.626 1.00 20.00 91 ILE A C 1
ATOM 703 O O . ILE A 1 91 ? -10.978 -15.901 49.981 1.00 9.74 91 ILE A O 1
ATOM 708 N N . GLU A 1 92 ? -13.097 -16.547 50.373 1.00 10.56 92 GLU A N 1
ATOM 709 C CA . GLU A 1 92 ? -13.147 -15.962 51.708 1.00 10.69 92 GLU A CA 1
ATOM 710 C C . GLU A 1 92 ? -12.187 -16.671 52.657 1.00 9.71 92 GLU A C 1
ATOM 711 O O . GLU A 1 92 ? -11.584 -16.044 53.528 1.00 10.91 92 GLU A O 1
ATOM 717 N N . THR A 1 93 ? -12.048 -17.981 52.482 1.00 10.53 93 THR A N 1
ATOM 718 C CA . THR A 1 93 ? -11.225 -18.791 53.372 1.00 10.26 93 THR A CA 1
ATOM 719 C C . THR A 1 93 ? -9.743 -18.631 53.050 1.00 11.88 93 THR A C 1
ATOM 720 O O . THR A 1 93 ? -8.883 -18.906 53.887 1.00 11.87 93 THR A O 1
ATOM 724 N N . ILE A 1 94 ? -9.452 -18.186 51.832 1.00 13.12 94 ILE A N 1
ATOM 725 C CA . ILE A 1 94 ? -8.079 -17.999 51.397 1.00 13.20 94 ILE A CA 1
ATOM 726 C C . ILE A 1 94 ? -7.569 -16.589 51.661 1.00 12.58 94 ILE A C 1
ATOM 727 O O . ILE A 1 94 ? -6.550 -16.421 52.275 1.00 13.41 94 ILE A O 1
ATOM 732 N N . ILE A 1 95 ? -8.291 -15.590 51.171 1.00 10.72 95 ILE A N 1
ATOM 733 C CA . ILE A 1 95 ? -7.889 -14.202 51.298 1.00 8.31 95 ILE A CA 1
ATOM 734 C C . ILE A 1 95 ? -8.549 -13.397 52.406 1.00 10.18 95 ILE A C 1
ATOM 735 O O . ILE A 1 95 ? -8.184 -12.264 52.624 1.00 11.78 95 ILE A O 1
ATOM 740 N N . GLY A 1 96 ? -9.513 -13.986 53.095 1.00 8.52 96 GLY A N 1
ATOM 741 C CA . GLY A 1 96 ? -10.167 -13.333 54.198 1.00 5.99 96 GLY A CA 1
ATOM 742 C C . GLY A 1 96 ? -11.269 -12.379 53.830 1.00 9.30 96 GLY A C 1
ATOM 743 O O . GLY A 1 96 ? -11.582 -12.214 52.675 1.00 11.26 96 GLY A O 1
ATOM 744 N N . THR A 1 97 ? -11.856 -11.745 54.826 1.00 9.06 97 THR A N 1
ATOM 745 C CA . THR A 1 97 ? -13.026 -10.900 54.613 1.00 11.44 97 THR A CA 1
ATOM 746 C C . THR A 1 97 ? -12.723 -9.429 54.635 1.00 11.89 97 THR A C 1
ATOM 747 O O . THR A 1 97 ? -13.601 -8.620 54.441 1.00 10.71 97 THR A O 1
ATOM 751 N N . HIS A 1 98 ? -11.458 -9.117 54.865 1.00 9.16 98 HIS A N 1
ATOM 752 C CA . HIS A 1 98 ? -10.950 -7.798 54.704 1.00 11.29 98 HIS A CA 1
ATOM 753 C C . HIS A 1 98 ? -11.454 -7.113 53.455 1.00 11.93 98 HIS A C 1
ATOM 754 O O . HIS A 1 98 ? -11.587 -7.707 52.402 1.00 11.93 98 HIS A O 1
ATOM 761 N N . ARG A 1 99 ? -11.754 -5.850 53.607 1.00 11.56 99 ARG A N 1
ATOM 762 C CA . ARG A 1 99 ? -12.113 -5.053 52.464 1.00 12.27 99 ARG A CA 1
ATOM 763 C C . ARG A 1 99 ? -11.024 -4.063 52.161 1.00 11.73 99 ARG A C 1
ATOM 764 O O . ARG A 1 99 ? -10.720 -3.194 52.955 1.00 12.70 99 ARG A O 1
ATOM 772 N N . SER A 1 100 ? -10.433 -4.250 50.997 1.00 11.41 100 SER A N 1
ATOM 773 C CA . SER A 1 100 ? -9.409 -3.374 50.468 1.00 10.96 100 SER A CA 1
ATOM 774 C C . SER A 1 100 ? -9.977 -1.997 50.134 1.00 13.08 100 SER A C 1
ATOM 775 O O . SER A 1 100 ? -10.948 -1.884 49.424 1.00 13.94 100 SER A O 1
ATOM 778 N N . PRO A 1 101 ? -9.362 -0.960 50.681 1.00 15.13 101 PRO A N 1
ATOM 779 C CA . PRO A 1 101 ? -9.600 0.411 50.238 1.00 15.46 101 PRO A CA 1
ATOM 780 C C . PRO A 1 101 ? -9.347 0.631 48.762 1.00 16.56 101 PRO A C 1
ATOM 781 O O . PRO A 1 101 ? -8.452 0.043 48.168 1.00 16.68 101 PRO A O 1
ATOM 785 N N . VAL A 1 102 ? -10.157 1.497 48.162 1.00 15.28 102 VAL A N 1
ATOM 786 C CA . VAL A 1 102 ? -9.894 1.985 46.813 1.00 16.92 102 VAL A CA 1
ATOM 787 C C . VAL A 1 102 ? -8.536 2.675 46.732 1.00 16.66 102 VAL A C 1
ATOM 788 O O . VAL A 1 102 ? -8.075 3.275 47.703 1.00 16.27 102 VAL A O 1
ATOM 792 N N . LEU A 1 103 ? -7.901 2.585 45.568 1.00 17.67 103 LEU A N 1
ATOM 793 C CA . LEU A 1 103 ? -6.642 3.279 45.326 1.00 17.81 103 LEU A CA 1
ATOM 794 C C . LEU A 1 103 ? -6.838 4.791 45.321 1.00 17.83 103 LEU A C 1
ATOM 795 O O . LEU A 1 103 ? -7.873 5.291 44.883 1.00 19.10 103 LEU A O 1
ATOM 800 N N . THR A 1 104 ? -5.836 5.514 45.812 1.00 17.58 104 THR A N 1
ATOM 801 C CA . THR A 1 104 ? -5.702 6.936 45.518 1.00 17.61 104 THR A CA 1
ATOM 802 C C . THR A 1 104 ? -5.620 7.184 44.015 1.00 15.29 104 THR A C 1
ATOM 803 O O . THR A 1 104 ? -5.372 6.262 43.238 1.00 13.74 104 THR A O 1
ATOM 807 N N . TYR A 1 105 ? -5.875 8.409 43.571 1.00 13.59 105 TYR A N 1
ATOM 808 C CA . TYR A 1 105 ? -5.674 8.780 42.166 1.00 15.74 105 TYR A CA 1
ATOM 809 C C . TYR A 1 105 ? -4.269 8.547 41.636 1.00 16.73 105 TYR A C 1
ATOM 810 O O . TYR A 1 105 ? -4.090 8.054 40.542 1.00 16.58 105 TYR A O 1
ATOM 819 N N . HIS A 1 106 ? -3.279 8.903 42.431 1.00 18.10 106 HIS A N 1
ATOM 820 C CA . HIS A 1 106 ? -1.908 8.732 42.035 1.00 19.12 106 HIS A CA 1
ATOM 821 C C . HIS A 1 106 ? -1.383 7.295 41.978 1.00 18.92 106 HIS A C 1
ATOM 822 O O . HIS A 1 106 ? -0.673 6.939 41.058 1.00 20.41 106 HIS A O 1
ATOM 829 N N . GLN A 1 107 ? -1.727 6.489 42.968 1.00 17.31 107 GLN A N 1
ATOM 830 C CA . GLN A 1 107 ? -1.547 5.048 42.912 1.00 17.04 107 GLN A CA 1
ATOM 831 C C . GLN A 1 107 ? -2.102 4.398 41.649 1.00 16.05 107 GLN A C 1
ATOM 832 O O . GLN A 1 107 ? -1.404 3.699 40.936 1.00 14.49 107 GLN A O 1
ATOM 838 N N . ALA A 1 108 ? -3.386 4.611 41.426 1.00 14.72 108 ALA A N 1
ATOM 839 C CA . ALA A 1 108 ? -4.078 4.089 40.241 1.00 13.21 108 ALA A CA 1
ATOM 840 C C . ALA A 1 108 ? -3.355 4.533 38.959 1.00 15.85 108 ALA A C 1
ATOM 841 O O . ALA A 1 108 ? -3.058 3.670 38.111 1.00 17.07 108 ALA A O 1
ATOM 843 N N . CYS A 1 109 ? -3.047 5.860 38.814 1.00 17.59 109 CYS A N 1
ATOM 844 C CA . CYS A 1 109 ? -2.240 6.366 37.716 1.00 19.28 109 CYS A CA 1
ATOM 845 C C . CYS A 1 109 ? -0.908 5.663 37.506 1.00 21.26 109 CYS A C 1
ATOM 846 O O . CYS A 1 109 ? -0.632 5.366 36.363 1.00 21.97 109 CYS A O 1
ATOM 849 N N . GLU A 1 110 ? -0.099 5.417 38.561 1.00 23.27 110 GLU A N 1
ATOM 850 C CA . GLU A 1 110 ? 1.160 4.705 38.400 1.00 26.58 110 GLU A CA 1
ATOM 851 C C . GLU A 1 110 ? 1.023 3.315 37.874 1.00 24.93 110 GLU A C 1
ATOM 852 O O . GLU A 1 110 ? 1.892 2.866 37.173 1.00 25.95 110 GLU A O 1
ATOM 858 N N . LEU A 1 111 ? -0.055 2.616 38.179 1.00 24.90 111 LEU A N 1
ATOM 859 C CA . LEU A 1 111 ? -0.298 1.304 37.548 1.00 23.63 111 LEU A CA 1
ATOM 860 C C . LEU A 1 111 ? -0.730 1.285 36.076 1.00 22.69 111 LEU A C 1
ATOM 861 O O . LEU A 1 111 ? -0.690 0.247 35.453 1.00 25.34 111 LEU A O 1
ATOM 866 N N . LEU A 1 112 ? -1.170 2.357 35.469 1.00 20.12 112 LEU A N 1
ATOM 867 C CA . LEU A 1 112 ? -1.501 2.226 34.072 1.00 19.90 112 LEU A CA 1
ATOM 868 C C . LEU A 1 112 ? -0.286 1.783 33.213 1.00 22.54 112 LEU A C 1
ATOM 869 O O . LEU A 1 112 ? 0.863 2.157 33.489 1.00 22.29 112 LEU A O 1
ATOM 874 N N . GLU A 1 113 ? -0.526 0.963 32.184 1.00 25.60 113 GLU A N 1
ATOM 875 C CA . GLU A 1 113 ? 0.528 0.411 31.330 1.00 26.79 113 GLU A CA 1
ATOM 876 C C . GLU A 1 113 ? 1.024 1.475 30.375 1.00 27.49 113 GLU A C 1
ATOM 877 O O . GLU A 1 113 ? 0.345 1.785 29.391 1.00 28.43 113 GLU A O 1
ATOM 883 N N . ARG A 1 114 ? 2.185 2.077 30.641 1.00 28.23 114 ARG A N 1
ATOM 884 C CA . ARG A 1 114 ? 2.599 3.228 29.815 1.00 29.38 114 ARG A CA 1
ATOM 885 C C . ARG A 1 114 ? 2.857 2.777 28.398 1.00 29.33 114 ARG A C 1
ATOM 886 O O . ARG A 1 114 ? 2.811 3.568 27.459 1.00 29.72 114 ARG A O 1
ATOM 894 N N . THR A 1 115 ? 3.039 1.478 28.243 1.00 29.78 115 THR A N 1
ATOM 895 C CA . THR A 1 115 ? 3.405 0.886 26.976 1.00 31.22 115 THR A CA 1
ATOM 896 C C . THR A 1 115 ? 2.240 0.715 26.009 1.00 30.57 115 THR A C 1
ATOM 897 O O . THR A 1 115 ? 2.436 0.570 24.817 1.00 32.27 115 THR A O 1
ATOM 901 N N . THR A 1 116 ? 1.023 0.772 26.519 1.00 29.06 116 THR A N 1
ATOM 902 C CA . THR A 1 116 ? -0.131 0.622 25.666 1.00 27.94 116 THR A CA 1
ATOM 903 C C . THR A 1 116 ? -0.901 1.882 25.319 1.00 26.82 116 THR A C 1
ATOM 904 O O . THR A 1 116 ? -0.675 2.938 25.874 1.00 27.18 116 THR A O 1
ATOM 908 N N . SER A 1 117 ? -1.831 1.727 24.390 1.00 25.41 117 SER A N 1
ATOM 909 C CA . SER A 1 117 ? -2.696 2.794 23.923 1.00 23.46 117 SER A CA 1
ATOM 910 C C . SER A 1 117 ? -3.633 3.421 24.971 1.00 21.17 117 SER A C 1
ATOM 911 O O . SER A 1 117 ? -3.805 2.898 26.053 1.00 18.56 117 SER A O 1
ATOM 914 N N . CYS A 1 118 ? -4.240 4.544 24.614 1.00 20.68 118 CYS A N 1
ATOM 915 C CA . CYS A 1 118 ? -5.069 5.314 25.535 1.00 18.74 118 CYS A CA 1
ATOM 916 C C . CYS A 1 118 ? -6.554 5.052 25.340 1.00 16.95 118 CYS A C 1
ATOM 917 O O . CYS A 1 118 ? -7.373 5.552 26.077 1.00 15.25 118 CYS A O 1
ATOM 920 N N . GLY A 1 119 ? -6.891 4.253 24.340 1.00 16.12 119 GLY A N 1
ATOM 921 C CA . GLY A 1 119 ? -8.267 3.881 24.083 1.00 15.76 119 GLY A CA 1
ATOM 922 C C . GLY A 1 119 ? -8.840 4.805 23.046 1.00 17.45 119 GLY A C 1
ATOM 923 O O . GLY A 1 119 ? -8.085 5.506 22.398 1.00 16.30 119 GLY A O 1
ATOM 924 N N . PRO A 1 120 ? -10.155 4.835 22.871 1.00 17.22 120 PRO A N 1
ATOM 925 C CA . PRO A 1 120 ? -10.614 5.536 21.678 1.00 16.21 120 PRO A CA 1
ATOM 926 C C . PRO A 1 120 ? -10.720 7.039 21.758 1.00 17.99 120 PRO A C 1
ATOM 927 O O . PRO A 1 120 ? -10.924 7.649 20.722 1.00 16.86 120 PRO A O 1
ATOM 931 N N . PHE A 1 121 ? -10.574 7.633 22.933 1.00 17.99 121 PHE A N 1
ATOM 932 C CA . PHE A 1 121 ? -10.801 9.060 23.102 1.00 16.53 121 PHE A CA 1
ATOM 933 C C . PHE A 1 121 ? -9.549 9.939 23.233 1.00 15.25 121 PHE A C 1
ATOM 934 O O . PHE A 1 121 ? -9.629 11.144 23.146 1.00 17.19 121 PHE A O 1
ATOM 942 N N . VAL A 1 122 ? -8.399 9.320 23.444 1.00 15.93 122 VAL A N 1
ATOM 943 C CA . VAL A 1 122 ? -7.112 10.009 23.460 1.00 15.19 122 VAL A CA 1
ATOM 944 C C . VAL A 1 122 ? -6.110 9.284 22.547 1.00 16.37 122 VAL A C 1
ATOM 945 O O . VAL A 1 122 ? -6.000 8.073 22.603 1.00 16.66 122 VAL A O 1
ATOM 949 N N . GLN A 1 123 ? -5.375 10.036 21.735 1.00 17.48 123 GLN A N 1
ATOM 950 C CA . GLN A 1 123 ? -4.371 9.484 20.829 1.00 20.30 123 GLN A CA 1
ATOM 951 C C . GLN A 1 123 ? -3.047 9.100 21.518 1.00 21.36 123 GLN A C 1
ATOM 952 O O . GLN A 1 123 ? -2.779 9.562 22.600 1.00 22.86 123 GLN A O 1
ATOM 958 N N . GLY A 1 124 ? -2.325 8.173 20.911 1.00 21.98 124 GLY A N 1
ATOM 959 C CA . GLY A 1 124 ? -1.007 7.795 21.345 1.00 21.47 124 GLY A CA 1
ATOM 960 C C . GLY A 1 124 ? -0.888 6.723 22.406 1.00 24.52 124 GLY A C 1
ATOM 961 O O . GLY A 1 124 ? -1.835 6.036 22.769 1.00 24.41 124 GLY A O 1
ATOM 962 N N . LEU A 1 125 ? 0.327 6.590 22.899 1.00 22.98 125 LEU A N 1
ATOM 963 C CA . LEU A 1 125 ? 0.616 5.734 24.015 1.00 25.03 125 LEU A CA 1
ATOM 964 C C . LEU A 1 125 ? 0.481 6.504 25.313 1.00 24.12 125 LEU A C 1
ATOM 965 O O . LEU A 1 125 ? 0.720 7.687 25.349 1.00 24.50 125 LEU A O 1
ATOM 970 N N . LYS A 1 126 ? 0.081 5.822 26.376 1.00 23.65 126 LYS A N 1
ATOM 971 C CA . LYS A 1 126 ? -0.060 6.460 27.675 1.00 23.38 126 LYS A CA 1
ATOM 972 C C . LYS A 1 126 ? 1.240 7.092 28.110 1.00 24.15 126 LYS A C 1
ATOM 973 O O . LYS A 1 126 ? 1.256 8.069 28.843 1.00 25.62 126 LYS A O 1
ATOM 979 N N . GLY A 1 127 ? 2.337 6.513 27.651 1.00 23.82 127 GLY A N 1
ATOM 980 C CA . GLY A 1 127 ? 3.674 6.971 28.059 1.00 23.01 127 GLY A CA 1
ATOM 981 C C . GLY A 1 127 ? 4.028 8.264 27.374 1.00 22.34 127 GLY A C 1
ATOM 982 O O . GLY A 1 127 ? 4.928 8.948 27.781 1.00 18.87 127 GLY A O 1
ATOM 983 N N . ASP A 1 128 ? 3.275 8.612 26.333 1.00 23.63 128 ASP A N 1
ATOM 984 C CA . ASP A 1 128 ? 3.506 9.882 25.652 1.00 25.89 128 ASP A CA 1
ATOM 985 C C . ASP A 1 128 ? 3.290 11.037 26.653 1.00 27.36 128 ASP A C 1
ATOM 986 O O . ASP A 1 128 ? 3.843 12.095 26.439 1.00 28.03 128 ASP A O 1
ATOM 991 N N . TYR A 1 129 ? 2.577 10.768 27.745 1.00 26.34 129 TYR A N 1
ATOM 992 C CA . TYR A 1 129 ? 1.911 11.763 28.564 1.00 26.49 129 TYR A CA 1
ATOM 993 C C . TYR A 1 129 ? 2.455 11.697 29.970 1.00 28.49 129 TYR A C 1
ATOM 994 O O . TYR A 1 129 ? 2.108 12.501 30.819 1.00 29.48 129 TYR A O 1
ATOM 1003 N N . TRP A 1 130 ? 3.310 10.715 30.210 1.00 30.38 130 TRP A N 1
ATOM 1004 C CA . TRP A 1 130 ? 3.890 10.502 31.524 1.00 32.20 130 TRP A CA 1
ATOM 1005 C C . TRP A 1 130 ? 5.118 11.359 31.807 1.00 34.30 130 TRP A C 1
ATOM 1006 O O . TRP A 1 130 ? 6.095 11.300 31.085 1.00 33.42 130 TRP A O 1
ATOM 1017 N N . ASP A 1 131 ? 5.046 12.136 32.880 1.00 37.42 131 ASP A N 1
ATOM 1018 C CA . ASP A 1 131 ? 6.157 12.933 33.370 1.00 41.20 131 ASP A CA 1
ATOM 1019 C C . ASP A 1 131 ? 7.040 12.140 34.306 1.00 43.67 131 ASP A C 1
ATOM 1020 O O . ASP A 1 131 ? 6.665 11.864 35.433 1.00 43.77 131 ASP A O 1
ATOM 1025 N N . GLU A 1 132 ? 8.224 11.773 33.827 1.00 47.38 132 GLU A N 1
ATOM 1026 C CA . GLU A 1 132 ? 9.173 11.013 34.631 1.00 49.96 132 GLU A CA 1
ATOM 1027 C C . GLU A 1 132 ? 10.007 11.933 35.516 1.00 51.11 132 GLU A C 1
ATOM 1028 O O . GLU A 1 132 ? 11.237 11.888 35.490 1.00 52.35 132 GLU A O 1
ATOM 1034 N N . GLU A 1 133 ? 9.330 12.767 36.298 1.00 51.32 133 GLU A N 1
ATOM 1035 C CA . GLU A 1 133 ? 9.416 12.693 37.752 1.00 52.05 133 GLU A CA 1
ATOM 1036 C C . GLU A 1 133 ? 8.948 13.993 38.399 1.00 50.87 133 GLU A C 1
ATOM 1037 O O . GLU A 1 133 ? 9.395 14.350 39.489 1.00 50.70 133 GLU A O 1
ATOM 1043 N N . GLN A 1 134 ? 8.047 14.695 37.720 1.00 48.77 134 GLN A N 1
ATOM 1044 C CA . GLN A 1 134 ? 6.741 15.015 38.286 1.00 45.78 134 GLN A CA 1
ATOM 1045 C C . GLN A 1 134 ? 6.021 13.757 38.759 1.00 42.93 134 GLN A C 1
ATOM 1046 O O . GLN A 1 134 ? 5.148 13.818 39.624 1.00 40.28 134 GLN A O 1
ATOM 1052 N N . GLN A 1 135 ? 6.394 12.617 38.185 1.00 40.45 135 GLN A N 1
ATOM 1053 C CA . GLN A 1 135 ? 5.724 11.359 38.479 1.00 40.22 135 GLN A CA 1
ATOM 1054 C C . GLN A 1 135 ? 4.209 11.401 38.358 1.00 37.70 135 GLN A C 1
ATOM 1055 O O . GLN A 1 135 ? 3.503 10.997 39.263 1.00 37.86 135 GLN A O 1
ATOM 1061 N N . GLN A 1 136 ? 3.723 11.895 37.229 1.00 34.44 136 GLN A N 1
ATOM 1062 C CA . GLN A 1 136 ? 2.299 12.015 36.986 1.00 30.30 136 GLN A CA 1
ATOM 1063 C C . GLN A 1 136 ? 2.021 12.097 35.506 1.00 26.85 136 GLN A C 1
ATOM 1064 O O . GLN A 1 136 ? 2.921 12.342 34.724 1.00 24.72 136 GLN A O 1
ATOM 1070 N N . TYR A 1 137 ? 0.770 11.905 35.123 1.00 22.73 137 TYR A N 1
ATOM 1071 C CA . TYR A 1 137 ? 0.392 12.191 33.769 1.00 22.27 137 TYR A CA 1
ATOM 1072 C C . TYR A 1 137 ? 0.219 13.693 33.671 1.00 21.92 137 TYR A C 1
ATOM 1073 O O . TYR A 1 137 ? -0.049 14.391 34.652 1.00 21.53 137 TYR A O 1
ATOM 1082 N N . THR A 1 138 ? 0.236 14.125 32.429 1.00 22.48 138 THR A N 1
ATOM 1083 C CA . THR A 1 138 ? 0.317 15.505 32.060 1.00 23.42 138 THR A CA 1
ATOM 1084 C C . THR A 1 138 ? -0.468 15.654 30.757 1.00 21.49 138 THR A C 1
ATOM 1085 O O . THR A 1 138 ? -0.734 14.676 30.082 1.00 20.33 138 THR A O 1
ATOM 1089 N N . GLY A 1 139 ? -0.855 16.876 30.433 1.00 19.37 139 GLY A N 1
ATOM 1090 C CA . GLY A 1 139 ? -1.439 17.185 29.149 1.00 17.67 139 GLY A CA 1
ATOM 1091 C C . GLY A 1 139 ? -2.845 16.676 28.921 1.00 17.50 139 GLY A C 1
ATOM 1092 O O . GLY A 1 139 ? -3.652 16.667 29.826 1.00 18.08 139 GLY A O 1
ATOM 1093 N N . VAL A 1 140 ? -3.145 16.261 27.698 1.00 16.63 140 VAL A N 1
ATOM 1094 C CA . VAL A 1 140 ? -4.500 15.871 27.377 1.00 16.68 140 VAL A CA 1
ATOM 1095 C C . VAL A 1 140 ? -4.994 14.606 28.076 1.00 17.53 140 VAL A C 1
ATOM 1096 O O . VAL A 1 140 ? -6.123 14.557 28.514 1.00 17.59 140 VAL A O 1
ATOM 1100 N N . LEU A 1 141 ? -4.127 13.607 28.195 1.00 17.05 141 LEU A N 1
ATOM 1101 C CA . LEU A 1 141 ? -4.429 12.420 28.983 1.00 16.50 141 LEU A CA 1
ATOM 1102 C C . LEU A 1 141 ? -4.725 12.676 30.442 1.00 16.93 141 LEU A C 1
ATOM 1103 O O . LEU A 1 141 ? -5.734 12.238 30.946 1.00 18.56 141 LEU A O 1
ATOM 1108 N N . ALA A 1 142 ? -3.842 13.397 31.118 1.00 17.43 142 ALA A N 1
ATOM 1109 C CA . ALA A 1 142 ? -4.118 13.798 32.514 1.00 16.45 142 ALA A CA 1
ATOM 1110 C C . ALA A 1 142 ? -5.458 14.487 32.613 1.00 17.12 142 ALA A C 1
ATOM 1111 O O . ALA A 1 142 ? -6.235 14.270 33.532 1.00 18.90 142 ALA A O 1
ATOM 1113 N N . ASN A 1 143 ? -5.793 15.339 31.676 1.00 16.74 143 ASN A N 1
ATOM 1114 C CA . ASN A 1 143 ? -7.161 15.882 31.776 1.00 15.64 143 ASN A CA 1
ATOM 1115 C C . ASN A 1 143 ? -8.273 14.878 31.612 1.00 15.41 143 ASN A C 1
ATOM 1116 O O . ASN A 1 143 ? -9.339 14.965 32.202 1.00 14.37 143 ASN A O 1
ATOM 1121 N N . HIS A 1 144 ? -8.008 13.883 30.772 1.00 17.04 144 HIS A N 1
ATOM 1122 C CA . HIS A 1 144 ? -8.972 12.819 30.517 1.00 16.00 144 HIS A CA 1
ATOM 1123 C C . HIS A 1 144 ? -9.192 11.964 31.761 1.00 14.77 144 HIS A C 1
ATOM 1124 O O . HIS A 1 144 ? -10.328 11.665 32.128 1.00 12.75 144 HIS A O 1
ATOM 1131 N N . LEU A 1 145 ? -8.097 11.573 32.405 1.00 13.61 145 LEU A N 1
ATOM 1132 C CA . LEU A 1 145 ? -8.169 10.837 33.661 1.00 15.33 145 LEU A CA 1
ATOM 1133 C C . LEU A 1 145 ? -8.812 11.679 34.758 1.00 16.42 145 LEU A C 1
ATOM 1134 O O . LEU A 1 145 ? -9.621 11.181 35.542 1.00 19.53 145 LEU A O 1
ATOM 1139 N N . GLU A 1 146 ? -8.415 12.945 34.870 1.00 15.73 146 GLU A N 1
ATOM 1140 C CA . GLU A 1 146 ? -8.929 13.825 35.918 1.00 16.03 146 GLU A CA 1
ATOM 1141 C C . GLU A 1 146 ? -10.435 14.036 35.924 1.00 15.88 146 GLU A C 1
ATOM 1142 O O . GLU A 1 146 ? -11.049 13.978 36.968 1.00 14.46 146 GLU A O 1
ATOM 1148 N N . GLN A 1 147 ? -11.008 14.309 34.757 1.00 16.07 147 GLN A N 1
ATOM 1149 C CA . GLN A 1 147 ? -12.450 14.479 34.635 1.00 18.18 147 GLN A CA 1
ATOM 1150 C C . GLN A 1 147 ? -13.152 13.190 34.998 1.00 17.02 147 GLN A C 1
ATOM 1151 O O . GLN A 1 147 ? -14.156 13.210 35.653 1.00 19.37 147 GLN A O 1
ATOM 1157 N N . ALA A 1 148 ? -12.594 12.071 34.570 1.00 16.68 148 ALA A N 1
ATOM 1158 C CA . ALA A 1 148 ? -13.173 10.775 34.854 1.00 15.29 148 ALA A CA 1
ATOM 1159 C C . ALA A 1 148 ? -13.116 10.450 36.333 1.00 12.68 148 ALA A C 1
ATOM 1160 O O . ALA A 1 148 ? -14.076 9.993 36.908 1.00 12.49 148 ALA A O 1
ATOM 1162 N N . TRP A 1 149 ? -11.983 10.732 36.945 1.00 11.67 149 TRP A N 1
ATOM 1163 C CA . TRP A 1 149 ? -11.820 10.478 38.386 1.00 13.60 149 TRP A CA 1
ATOM 1164 C C . TRP A 1 149 ? -12.836 11.270 39.185 1.00 15.35 149 TRP A C 1
ATOM 1165 O O . TRP A 1 149 ? -13.511 10.722 40.052 1.00 15.50 149 TRP A O 1
ATOM 1176 N N . ASP A 1 150 ? -12.940 12.592 38.866 1.00 16.76 150 ASP A N 1
ATOM 1177 C CA . ASP A 1 150 ? -13.937 13.450 39.426 1.00 17.00 150 ASP A CA 1
ATOM 1178 C C . ASP A 1 150 ? -15.399 13.006 39.250 1.00 16.26 150 ASP A C 1
ATOM 1179 O O . ASP A 1 150 ? -16.188 13.040 40.246 1.00 16.82 150 ASP A O 1
ATOM 1184 N N . LYS A 1 151 ? -15.782 12.654 38.036 1.00 12.74 151 LYS A N 1
ATOM 1185 C CA . LYS A 1 151 ? -17.109 12.056 37.785 1.00 13.08 151 LYS A CA 1
ATOM 1186 C C . LYS A 1 151 ? -17.363 10.761 38.604 1.00 12.74 151 LYS A C 1
ATOM 1187 O O . LYS A 1 151 ? -18.434 10.601 39.160 1.00 12.59 151 LYS A O 1
ATOM 1193 N N . ALA A 1 152 ? -16.364 9.861 38.678 1.00 13.29 152 ALA A N 1
ATOM 1194 C CA . ALA A 1 152 ? -16.493 8.586 39.393 1.00 15.99 152 ALA A CA 1
ATOM 1195 C C . ALA A 1 152 ? -16.765 8.799 40.909 1.00 17.56 152 ALA A C 1
ATOM 1196 O O . ALA A 1 152 ? -17.600 8.122 41.449 1.00 16.89 152 ALA A O 1
ATOM 1198 N N . ASN A 1 153 ? -16.047 9.745 41.532 1.00 19.58 153 ASN A N 1
ATOM 1199 C CA . ASN A 1 153 ? -16.254 10.131 42.904 1.00 21.35 153 ASN A CA 1
ATOM 1200 C C . ASN A 1 153 ? -17.609 10.741 43.132 1.00 21.50 153 ASN A C 1
ATOM 1201 O O . ASN A 1 153 ? -18.051 10.797 44.257 1.00 23.91 153 ASN A O 1
ATOM 1206 N N . LYS A 1 154 ? -18.279 11.106 42.053 1.00 21.58 154 LYS A N 1
ATOM 1207 C CA . LYS A 1 154 ? -19.627 11.637 42.087 1.00 21.90 154 LYS A CA 1
ATOM 1208 C C . LYS A 1 154 ? -20.685 10.638 41.620 1.00 21.90 154 LYS A C 1
ATOM 1209 O O . LYS A 1 154 ? -21.808 11.003 41.359 1.00 23.66 154 LYS A O 1
ATOM 1215 N N . GLY A 1 155 ? -20.308 9.377 41.507 1.00 21.81 155 GLY A N 1
ATOM 1216 C CA . GLY A 1 155 ? -21.241 8.324 41.172 1.00 20.47 155 GLY A CA 1
ATOM 1217 C C . GLY A 1 155 ? -21.549 8.192 39.699 1.00 20.30 155 GLY A C 1
ATOM 1218 O O . GLY A 1 155 ? -22.444 7.477 39.305 1.00 19.54 155 GLY A O 1
ATOM 1219 N N . ILE A 1 156 ? -20.793 8.901 38.885 1.00 19.10 156 ILE A N 1
ATOM 1220 C CA . ILE A 1 156 ? -20.973 8.851 37.457 1.00 19.38 156 ILE A CA 1
ATOM 1221 C C . ILE A 1 156 ? -19.934 7.957 36.801 1.00 19.05 156 ILE A C 1
ATOM 1222 O O . ILE A 1 156 ? -18.747 8.170 36.922 1.00 17.85 156 ILE A O 1
ATOM 1227 N N . ALA A 1 157 ? -20.409 6.926 36.133 1.00 16.64 157 ALA A N 1
ATOM 1228 C CA . ALA A 1 157 ? -19.540 5.908 35.578 1.00 15.41 157 ALA A CA 1
ATOM 1229 C C . ALA A 1 157 ? -18.928 6.296 34.223 1.00 14.79 157 ALA A C 1
ATOM 1230 O O . ALA A 1 157 ? -19.589 6.859 33.379 1.00 13.86 157 ALA A O 1
ATOM 1232 N N . PRO A 1 158 ? -17.663 5.947 34.033 1.00 14.00 158 PRO A N 1
ATOM 1233 C CA . PRO A 1 158 ? -17.002 6.084 32.735 1.00 12.65 158 PRO A CA 1
ATOM 1234 C C . PRO A 1 158 ? -17.580 5.178 31.646 1.00 12.11 158 PRO A C 1
ATOM 1235 O O . PRO A 1 158 ? -18.278 4.227 31.931 1.00 11.88 158 PRO A O 1
ATOM 1239 N N . ARG A 1 159 ? -17.264 5.497 30.395 1.00 13.41 159 ARG A N 1
ATOM 1240 C CA . ARG A 1 159 ? -17.744 4.722 29.257 1.00 14.51 159 ARG A CA 1
ATOM 1241 C C . ARG A 1 159 ? -16.983 3.407 29.120 1.00 12.60 159 ARG A C 1
ATOM 1242 O O . ARG A 1 159 ? -15.752 3.387 29.121 1.00 13.05 159 ARG A O 1
ATOM 1250 N N . ASN A 1 160 ? -17.726 2.313 29.002 1.00 13.28 160 ASN A N 1
ATOM 1251 C CA . ASN A 1 160 ? -17.152 1.027 28.653 1.00 10.88 160 ASN A CA 1
ATOM 1252 C C . 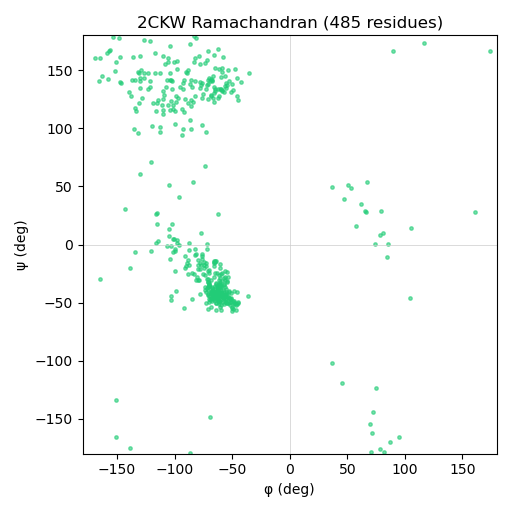ASN A 1 160 ? -16.748 0.916 27.193 1.00 9.61 160 ASN A C 1
ATOM 1253 O O . ASN A 1 160 ? -17.325 0.176 26.430 1.00 8.43 160 ASN A O 1
ATOM 1258 N N . ALA A 1 161 ? -15.732 1.689 26.845 1.00 9.63 161 ALA A N 1
ATOM 1259 C CA . ALA A 1 161 ? -15.470 2.029 25.467 1.00 8.58 161 ALA A CA 1
ATOM 1260 C C . ALA A 1 161 ? -14.122 1.618 24.990 1.00 9.59 161 ALA A C 1
ATOM 1261 O O . ALA A 1 161 ? -13.113 1.728 25.724 1.00 8.57 161 ALA A O 1
ATOM 1263 N N . TYR A 1 162 ? -14.107 1.032 23.783 1.00 9.36 162 TYR A N 1
ATOM 1264 C CA . TYR A 1 162 ? -12.894 0.417 23.204 1.00 10.07 162 TYR A CA 1
ATOM 1265 C C . TYR A 1 162 ? -12.680 0.920 21.788 1.00 10.09 162 TYR A C 1
ATOM 1266 O O . TYR A 1 162 ? -13.635 1.098 20.999 1.00 10.38 162 TYR A O 1
ATOM 1275 N N . LYS A 1 163 ? -11.431 1.114 21.444 1.00 10.21 163 LYS A N 1
ATOM 1276 C CA . LYS A 1 163 ? -11.086 1.325 20.085 1.00 12.50 163 LYS A CA 1
ATOM 1277 C C . LYS A 1 163 ? -10.843 -0.075 19.468 1.00 12.63 163 LYS A C 1
ATOM 1278 O O . LYS A 1 163 ? -9.990 -0.872 19.962 1.00 13.52 163 LYS A O 1
ATOM 1284 N N . LEU A 1 164 ? -11.597 -0.384 18.424 1.00 11.79 164 LEU A N 1
ATOM 1285 C CA . LEU A 1 164 ? -11.477 -1.705 17.772 1.00 13.54 164 LEU A CA 1
ATOM 1286 C C . LEU A 1 164 ? -10.384 -1.760 16.756 1.00 13.02 164 LEU A C 1
ATOM 1287 O O . LEU A 1 164 ? -10.262 -0.860 15.964 1.00 13.57 164 LEU A O 1
ATOM 1292 N N . ALA A 1 165 ? -9.588 -2.832 16.756 1.00 14.61 165 ALA A N 1
ATOM 1293 C CA . ALA A 1 165 ? -8.550 -3.034 15.738 1.00 13.08 165 ALA A CA 1
ATOM 1294 C C . ALA A 1 165 ? -8.440 -4.551 15.662 1.00 13.95 165 ALA A C 1
ATOM 1295 O O . ALA A 1 165 ? -9.299 -5.253 16.226 1.00 12.36 165 ALA A O 1
ATOM 1297 N N . LEU A 1 166 ? -7.355 -5.059 15.022 1.00 13.96 166 LEU A N 1
ATOM 1298 C CA . LEU A 1 166 ? -7.171 -6.497 14.861 1.00 14.17 166 LEU A CA 1
ATOM 1299 C C . LEU A 1 166 ? -5.793 -6.752 15.407 1.00 15.00 166 LEU A C 1
ATOM 1300 O O . LEU A 1 166 ? -4.969 -5.892 15.249 1.00 13.55 166 LEU A O 1
ATOM 1305 N N . LYS A 1 167 ? -5.564 -7.901 16.099 1.00 14.95 167 LYS A N 1
ATOM 1306 C CA . LYS A 1 167 ? -4.260 -8.140 16.658 1.00 16.06 167 LYS A CA 1
ATOM 1307 C C . LYS A 1 167 ? -3.274 -8.612 15.559 1.00 16.84 167 LYS A C 1
ATOM 1308 O O . LYS A 1 167 ? -3.562 -9.550 14.758 1.00 14.17 167 LYS A O 1
ATOM 1314 N N . ASP A 1 168 ? -2.092 -8.000 15.628 1.00 16.11 168 ASP A N 1
ATOM 1315 C CA . ASP A 1 168 ? -1.013 -8.218 14.723 1.00 17.59 168 ASP A CA 1
ATOM 1316 C C . ASP A 1 168 ? -0.084 -9.171 15.470 1.00 17.30 168 ASP A C 1
ATOM 1317 O O . ASP A 1 168 ? 0.599 -8.779 16.405 1.00 17.80 168 ASP A O 1
ATOM 1322 N N . GLU A 1 169 ? -0.097 -10.434 15.097 1.00 14.99 169 GLU A N 1
ATOM 1323 C CA . GLU A 1 169 ? 0.749 -11.394 15.807 1.00 15.41 169 GLU A CA 1
ATOM 1324 C C . GLU A 1 169 ? 0.942 -12.505 14.817 1.00 12.60 169 GLU A C 1
ATOM 1325 O O . GLU A 1 169 ? 0.191 -12.610 13.814 1.00 13.08 169 GLU A O 1
ATOM 1331 N N . LEU A 1 170 ? 1.890 -13.359 15.123 1.00 12.54 170 LEU A N 1
ATOM 1332 C CA . LEU A 1 170 ? 2.030 -14.639 14.428 1.00 13.01 170 LEU A CA 1
ATOM 1333 C C . LEU A 1 170 ? 0.848 -15.560 14.787 1.00 13.14 170 LEU A C 1
ATOM 1334 O O . LEU A 1 170 ? 0.589 -15.772 15.931 1.00 12.89 170 LEU A O 1
ATOM 1339 N N . ARG A 1 171 ? 0.193 -16.117 13.773 1.00 12.83 171 ARG A N 1
ATOM 1340 C CA . ARG A 1 171 ? -0.903 -16.995 13.972 1.00 11.70 171 ARG A CA 1
ATOM 1341 C C . ARG A 1 171 ? -0.654 -18.279 13.107 1.00 12.76 171 ARG A C 1
ATOM 1342 O O . ARG A 1 171 ? 0.183 -18.230 12.213 1.00 11.95 171 ARG A O 1
ATOM 1350 N N . PRO A 1 172 ? -1.352 -19.370 13.400 1.00 13.09 172 PRO A N 1
ATOM 1351 C CA . PRO A 1 172 ? -1.265 -20.571 12.595 1.00 13.72 172 PRO A CA 1
ATOM 1352 C C . PRO A 1 172 ? -1.673 -20.327 11.166 1.00 15.18 172 PRO A C 1
ATOM 1353 O O . PRO A 1 172 ? -2.661 -19.682 10.912 1.00 15.40 172 PRO A O 1
ATOM 1357 N N . ILE A 1 173 ? -0.868 -20.836 10.254 1.00 16.47 173 ILE A N 1
ATOM 1358 C CA . ILE A 1 173 ? -1.061 -20.642 8.842 1.00 19.76 173 ILE A CA 1
ATOM 1359 C C . ILE A 1 173 ? -2.411 -21.171 8.386 1.00 21.76 173 ILE A C 1
ATOM 1360 O O . ILE A 1 173 ? -3.010 -20.631 7.472 1.00 21.70 173 ILE A O 1
ATOM 1365 N N . GLU A 1 174 ? -2.885 -22.211 9.058 1.00 23.55 174 GLU A N 1
ATOM 1366 C CA . GLU A 1 174 ? -4.241 -22.772 8.805 1.00 25.38 174 GLU A CA 1
ATOM 1367 C C . GLU A 1 174 ? -5.313 -21.675 9.039 1.00 25.24 174 GLU A C 1
ATOM 1368 O O . GLU A 1 174 ? -6.244 -21.498 8.266 1.00 25.46 174 GLU A O 1
ATOM 1374 N N . LYS A 1 175 ? -5.141 -20.943 10.140 1.00 24.45 175 LYS A N 1
ATOM 1375 C CA . LYS A 1 175 ? -6.007 -19.856 10.493 1.00 23.78 175 LYS A CA 1
ATOM 1376 C C . LYS A 1 175 ? -5.815 -18.736 9.525 1.00 22.70 175 LYS A C 1
ATOM 1377 O O . LYS A 1 175 ? -6.778 -18.162 9.102 1.00 23.43 175 LYS A O 1
ATOM 1383 N N . ASN A 1 176 ? -4.581 -18.365 9.194 1.00 22.44 176 ASN A N 1
ATOM 1384 C CA . ASN A 1 176 ? -4.362 -17.273 8.231 1.00 20.90 176 ASN A CA 1
ATOM 1385 C C . ASN A 1 176 ? -5.057 -17.500 6.887 1.00 22.58 176 ASN A C 1
ATOM 1386 O O . ASN A 1 176 ? -5.608 -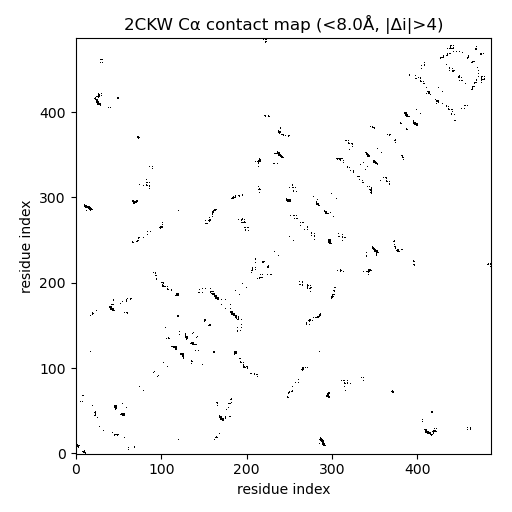16.549 6.315 1.00 22.90 176 ASN A O 1
ATOM 1391 N N . LYS A 1 177 ? -5.028 -18.734 6.393 1.00 23.50 177 LYS A N 1
ATOM 1392 C CA . LYS A 1 177 ? -5.587 -19.069 5.097 1.00 23.48 177 LYS A CA 1
ATOM 1393 C C . LYS A 1 177 ? -7.095 -18.989 5.131 1.00 22.94 177 LYS A C 1
ATOM 1394 O O . LYS A 1 177 ? -7.722 -18.762 4.122 1.00 24.76 177 LYS A O 1
ATOM 1400 N N . ALA A 1 178 ? -7.653 -19.151 6.319 1.00 20.85 178 ALA A N 1
ATOM 1401 C CA . ALA A 1 178 ? -9.076 -19.064 6.542 1.00 19.70 178 ALA A CA 1
ATOM 1402 C C . ALA A 1 178 ? -9.635 -17.640 6.678 1.00 20.40 178 ALA A C 1
ATOM 1403 O O . ALA A 1 178 ? -10.837 -17.458 6.709 1.00 22.55 178 ALA A O 1
ATOM 1405 N N . GLY A 1 179 ? -8.765 -16.644 6.752 1.00 18.84 179 GLY A N 1
ATOM 1406 C CA . GLY A 1 179 ? -9.182 -15.275 7.002 1.00 20.66 179 GLY A CA 1
ATOM 1407 C C . GLY A 1 179 ? -9.504 -14.910 8.447 1.00 22.12 179 GLY A C 1
ATOM 1408 O O . GLY A 1 179 ? -10.315 -14.050 8.707 1.00 21.01 179 GLY A O 1
ATOM 1409 N N . LYS A 1 180 ? -8.853 -15.583 9.380 1.00 21.83 180 LYS A N 1
ATOM 1410 C CA . LYS A 1 180 ? -9.037 -15.332 10.796 1.00 21.69 180 LYS A CA 1
ATOM 1411 C C . LYS A 1 180 ? -7.991 -14.385 11.346 1.00 21.10 180 LYS A C 1
ATOM 1412 O O . LYS A 1 180 ? -6.820 -14.523 11.057 1.00 21.69 180 LYS A O 1
ATOM 1418 N N . ARG A 1 181 ? -8.427 -13.424 12.144 1.00 19.33 181 ARG A N 1
ATOM 1419 C CA . ARG A 1 181 ? -7.517 -12.625 12.912 1.00 17.18 181 ARG A CA 1
ATOM 1420 C C . ARG A 1 181 ? -8.217 -12.271 14.249 1.00 16.19 181 ARG A C 1
ATOM 1421 O O . ARG A 1 181 ? -9.388 -12.007 14.242 1.00 15.67 181 ARG A O 1
ATOM 1429 N N . ARG A 1 182 ? -7.526 -12.307 15.377 1.00 15.96 182 ARG A N 1
ATOM 1430 C CA . ARG A 1 182 ? -8.140 -11.907 16.642 1.00 16.70 182 ARG A CA 1
ATOM 1431 C C . ARG A 1 182 ? -8.486 -10.425 16.753 1.00 14.69 182 ARG A C 1
ATOM 1432 O O . ARG A 1 182 ? -7.767 -9.568 16.275 1.00 14.94 182 ARG A O 1
ATOM 1440 N N . LEU A 1 183 ? -9.622 -10.152 17.360 1.00 15.63 183 LEU A N 1
ATOM 1441 C CA . LEU A 1 183 ? -10.011 -8.801 17.733 1.00 15.80 183 LEU A CA 1
ATOM 1442 C C . LEU A 1 183 ? -9.112 -8.161 18.782 1.00 17.28 183 LEU A C 1
ATOM 1443 O O . LEU A 1 183 ? -8.770 -8.769 19.784 1.00 17.56 183 LEU A O 1
ATOM 1448 N N . LEU A 1 184 ? -8.734 -6.923 18.531 1.00 15.44 184 LEU A N 1
ATOM 1449 C CA . LEU A 1 184 ? -8.130 -6.091 19.550 1.00 15.27 184 LEU A CA 1
ATOM 1450 C C . LEU A 1 184 ? -9.104 -5.056 20.097 1.00 13.66 184 LEU A C 1
ATOM 1451 O O . LEU A 1 184 ? -9.562 -4.201 19.377 1.00 13.13 184 LEU A O 1
ATOM 1456 N N . TRP A 1 185 ? -9.436 -5.156 21.373 1.00 12.09 185 TRP A N 1
ATOM 1457 C CA . TRP A 1 185 ? -10.129 -4.074 22.052 1.00 13.10 185 TRP A CA 1
ATOM 1458 C C . TRP A 1 185 ? -9.219 -3.186 22.891 1.00 12.22 185 TRP A C 1
ATOM 1459 O O . TRP A 1 185 ? -8.648 -3.629 23.868 1.00 13.10 185 TRP A O 1
ATOM 1470 N N . GLY A 1 186 ? -9.102 -1.927 22.488 1.00 11.49 186 GLY A N 1
ATOM 1471 C CA . GLY A 1 186 ? -8.347 -0.932 23.225 1.00 9.38 186 GLY A CA 1
ATOM 1472 C C . GLY A 1 186 ? -9.141 -0.101 24.216 1.00 10.36 186 GLY A C 1
ATOM 1473 O O . GLY A 1 186 ? -9.794 0.847 23.837 1.00 8.33 186 GLY A O 1
ATOM 1474 N N . CYS A 1 187 ? -9.073 -0.472 25.489 1.00 12.00 187 CYS A N 1
ATOM 1475 C CA . CYS A 1 187 ? -9.833 0.222 26.508 1.00 14.22 187 CYS A CA 1
ATOM 1476 C C . CYS A 1 187 ? -9.479 1.679 26.700 1.00 14.89 187 CYS A C 1
ATOM 1477 O O . CYS A 1 187 ? -8.335 2.059 26.753 1.00 17.70 187 CYS A O 1
ATOM 1480 N N . ASP A 1 188 ? -10.502 2.489 26.783 1.00 15.13 188 ASP A N 1
ATOM 1481 C CA . ASP A 1 188 ? -10.400 3.797 27.368 1.00 14.10 188 ASP A CA 1
ATOM 1482 C C . ASP A 1 188 ? -9.632 3.844 28.690 1.00 13.38 188 ASP A C 1
ATOM 1483 O O . ASP A 1 188 ? -9.959 3.151 29.643 1.00 14.54 188 ASP A O 1
ATOM 1488 N N . ALA A 1 189 ? -8.607 4.680 28.705 1.00 11.77 189 ALA A N 1
ATOM 1489 C CA . ALA A 1 189 ? -7.734 4.857 29.838 1.00 11.10 189 ALA A CA 1
ATOM 1490 C C . ALA A 1 189 ? -8.442 5.269 31.110 1.00 12.04 189 ALA A C 1
ATOM 1491 O O . ALA A 1 189 ? -8.042 4.873 32.177 1.00 11.39 189 ALA A O 1
ATOM 1493 N N . ALA A 1 190 ? -9.490 6.072 30.986 1.00 12.61 190 ALA A N 1
ATOM 1494 C CA . ALA A 1 190 ? -10.301 6.457 32.131 1.00 11.81 190 ALA A CA 1
ATOM 1495 C C . ALA A 1 190 ? -11.007 5.283 32.807 1.00 13.74 190 ALA A C 1
ATOM 1496 O O . ALA A 1 190 ? -11.043 5.186 34.015 1.00 14.66 190 ALA A O 1
ATOM 1498 N N . THR A 1 191 ? -11.572 4.409 31.997 1.00 12.26 191 THR A N 1
ATOM 1499 C CA . THR A 1 191 ? -12.187 3.208 32.486 1.00 12.08 191 THR A CA 1
ATOM 1500 C C . THR A 1 191 ? -11.188 2.246 33.133 1.00 11.19 191 THR A C 1
ATOM 1501 O O . THR A 1 191 ? -11.483 1.639 34.142 1.00 11.63 191 THR A O 1
ATOM 1505 N N . THR A 1 192 ? -10.009 2.137 32.545 1.00 9.35 192 THR A N 1
ATOM 1506 C CA . THR A 1 192 ? -8.958 1.331 33.130 1.00 10.02 192 THR A CA 1
ATOM 1507 C C . THR A 1 192 ? -8.548 1.834 34.493 1.00 10.57 192 THR A C 1
ATOM 1508 O O . THR A 1 192 ? -8.463 1.086 35.432 1.00 12.43 192 THR A O 1
ATOM 1512 N N . LEU A 1 193 ? -8.314 3.133 34.562 1.00 12.59 193 LEU A N 1
ATOM 1513 C CA . LEU A 1 193 ? -8.096 3.849 35.797 1.00 11.93 193 LEU A CA 1
ATOM 1514 C C . LEU A 1 193 ? -9.093 3.611 36.923 1.00 11.34 193 LEU A C 1
ATOM 1515 O O . LEU A 1 193 ? -8.696 3.365 38.029 1.00 11.32 193 LEU A O 1
ATOM 1520 N N . ILE A 1 194 ? -10.383 3.693 36.625 1.00 11.47 194 ILE A N 1
ATOM 1521 C CA . ILE A 1 194 ? -11.423 3.549 37.636 1.00 10.53 194 ILE A CA 1
ATOM 1522 C C . ILE A 1 194 ? -11.536 2.092 38.154 1.00 11.10 194 ILE A C 1
ATOM 1523 O O . ILE A 1 194 ? -11.630 1.874 39.341 1.00 8.04 194 ILE A O 1
ATOM 1528 N N . ALA A 1 195 ? -11.512 1.128 37.232 1.00 8.65 195 ALA A N 1
ATOM 1529 C CA . ALA A 1 195 ? -11.349 -0.284 37.537 1.00 9.08 195 ALA A CA 1
ATOM 1530 C C . ALA A 1 195 ? -10.144 -0.605 38.399 1.00 10.11 195 ALA A C 1
ATOM 1531 O O . ALA A 1 195 ? -10.241 -1.346 39.346 1.00 9.62 195 ALA A O 1
ATOM 1533 N N . THR A 1 196 ? -9.015 -0.014 38.037 1.00 10.36 196 THR A N 1
ATOM 1534 C CA . THR A 1 196 ? -7.767 -0.189 38.737 1.00 10.45 196 THR A CA 1
ATOM 1535 C C . THR A 1 196 ? -7.817 0.263 40.197 1.00 9.96 196 THR A C 1
ATOM 1536 O O . THR A 1 196 ? -7.470 -0.475 41.088 1.00 8.83 196 THR A O 1
ATOM 1540 N N . ALA A 1 197 ? -8.247 1.496 40.399 1.00 8.83 197 ALA A N 1
ATOM 1541 C CA . ALA A 1 197 ? -8.562 1.998 41.709 1.00 8.86 197 ALA A CA 1
ATOM 1542 C C . ALA A 1 197 ? -9.578 1.175 42.493 1.00 10.10 197 ALA A C 1
ATOM 1543 O O . ALA A 1 197 ? -9.447 0.999 43.686 1.00 10.99 197 ALA A O 1
ATOM 1545 N N . ALA A 1 198 ? -10.581 0.664 41.803 1.00 10.38 198 ALA A N 1
ATOM 1546 C CA . ALA A 1 198 ? -11.568 -0.181 42.427 1.00 8.35 198 ALA A CA 1
ATOM 1547 C C . ALA A 1 198 ? -11.061 -1.525 42.943 1.00 9.43 198 ALA A C 1
ATOM 1548 O O . ALA A 1 198 ? -11.437 -1.943 44.016 1.00 12.79 198 ALA A O 1
ATOM 1550 N N . PHE A 1 199 ? -10.219 -2.196 42.171 1.00 9.16 199 PHE A N 1
ATOM 1551 C CA . PHE A 1 199 ? -10.188 -3.644 42.151 1.00 10.18 199 PHE A CA 1
ATOM 1552 C C . PHE A 1 199 ? -8.786 -4.220 42.213 1.00 10.07 199 PHE A C 1
ATOM 1553 O O . PHE A 1 199 ? -8.613 -5.409 42.294 1.00 9.39 199 PHE A O 1
ATOM 1561 N N . LYS A 1 200 ? -7.791 -3.359 42.149 1.00 10.83 200 LYS A N 1
ATOM 1562 C CA . LYS A 1 200 ? -6.419 -3.795 42.038 1.00 9.68 200 LYS A CA 1
ATOM 1563 C C . LYS A 1 200 ? -5.862 -4.379 43.335 1.00 10.10 200 LYS A C 1
ATOM 1564 O O . LYS A 1 200 ? -5.100 -5.311 43.305 1.00 9.25 200 LYS A O 1
ATOM 1570 N N . ALA A 1 201 ? -6.264 -3.809 44.456 1.00 10.99 201 ALA A N 1
ATOM 1571 C CA . ALA A 1 201 ? -5.978 -4.384 45.751 1.00 11.54 201 ALA A CA 1
ATOM 1572 C C . ALA A 1 201 ? -6.607 -5.748 46.009 1.00 9.81 201 ALA A C 1
ATOM 1573 O O . ALA A 1 201 ? -6.004 -6.581 46.645 1.00 11.86 201 ALA A O 1
ATOM 1575 N N . VAL A 1 202 ? -7.804 -5.972 45.500 1.00 9.71 202 VAL A N 1
ATOM 1576 C CA . VAL A 1 202 ? -8.356 -7.359 45.463 1.00 9.06 202 VAL A CA 1
ATOM 1577 C C . VAL A 1 202 ? -7.591 -8.310 44.498 1.00 10.90 202 VAL A C 1
ATOM 1578 O O . VAL A 1 202 ? -7.206 -9.428 44.858 1.00 12.18 202 VAL A O 1
ATOM 1582 N N . ALA A 1 203 ? -7.346 -7.862 43.273 1.00 11.01 203 ALA A N 1
ATOM 1583 C CA . ALA A 1 203 ? -6.510 -8.589 42.335 1.00 10.68 203 ALA A CA 1
ATOM 1584 C C . ALA A 1 203 ? -5.166 -8.986 42.924 1.00 10.61 203 ALA A C 1
ATOM 1585 O O . ALA A 1 203 ? -4.741 -10.154 42.760 1.00 10.28 203 ALA A O 1
ATOM 1587 N N . THR A 1 204 ? -4.494 -8.049 43.594 1.00 10.77 204 THR A N 1
ATOM 1588 C CA . THR A 1 204 ? -3.227 -8.257 44.319 1.00 11.10 204 THR A CA 1
ATOM 1589 C C . THR A 1 204 ? -3.341 -9.344 45.446 1.00 11.88 204 THR A C 1
ATOM 1590 O O . THR A 1 204 ? -2.490 -10.199 45.592 1.00 12.81 204 THR A O 1
ATOM 1594 N N . ARG A 1 205 ? -4.401 -9.305 46.229 1.00 10.92 205 ARG A N 1
ATOM 1595 C CA . ARG A 1 205 ? -4.579 -10.294 47.286 1.00 10.68 205 ARG A CA 1
ATOM 1596 C C . ARG A 1 205 ? -4.664 -11.710 46.750 1.00 11.65 205 ARG A C 1
ATOM 1597 O O . ARG A 1 205 ? -4.142 -12.596 47.376 1.00 12.13 205 ARG A O 1
ATOM 1605 N N . LEU A 1 206 ? -5.392 -11.893 45.646 1.00 11.91 206 LEU A N 1
ATOM 1606 C CA . LEU A 1 206 ? -5.470 -13.151 44.835 1.00 12.52 206 LEU A CA 1
ATOM 1607 C C . LEU A 1 206 ? -4.144 -13.600 44.221 1.00 13.34 206 LEU A C 1
ATOM 1608 O O . LEU A 1 206 ? -3.794 -14.766 44.330 1.00 14.08 206 LEU A O 1
ATOM 1613 N N . GLN A 1 207 ? -3.392 -12.653 43.665 1.00 14.64 207 GLN A N 1
ATOM 1614 C CA . GLN A 1 207 ? -2.054 -12.894 43.143 1.00 15.95 207 GLN A CA 1
ATOM 1615 C C . GLN A 1 207 ? -1.026 -13.319 44.194 1.00 15.15 207 GLN A C 1
ATOM 1616 O O . GLN A 1 207 ? -0.245 -14.208 43.948 1.00 16.43 207 GLN A O 1
ATOM 1622 N N . VAL A 1 208 ? -1.069 -12.681 45.358 1.00 15.59 208 VAL A N 1
ATOM 1623 C CA . VAL A 1 208 ? -0.187 -12.967 46.484 1.00 16.48 208 VAL A CA 1
ATOM 1624 C C . VAL A 1 208 ? -0.275 -14.435 46.886 1.00 18.38 208 VAL A C 1
ATOM 1625 O O . VAL A 1 208 ? 0.640 -14.997 47.450 1.00 20.45 208 VAL A O 1
ATOM 1629 N N . VAL A 1 209 ? -1.385 -15.046 46.519 1.00 19.27 209 VAL A N 1
ATOM 1630 C CA . VAL A 1 209 ? -1.841 -16.284 47.093 1.00 18.28 209 VAL A CA 1
ATOM 1631 C C . VAL A 1 209 ? -1.868 -17.388 46.018 1.00 19.15 209 VAL A C 1
ATOM 1632 O O . VAL A 1 209 ? -2.210 -18.520 46.286 1.00 19.30 209 VAL A O 1
ATOM 1636 N N . THR A 1 210 ? -1.466 -17.026 44.809 1.00 17.88 210 THR A N 1
ATOM 1637 C CA . THR A 1 210 ? -1.544 -17.909 43.661 1.00 19.88 210 THR A CA 1
ATOM 1638 C C . THR A 1 210 ? -0.528 -19.045 43.774 1.00 20.04 210 THR A C 1
ATOM 1639 O O . THR A 1 210 ? 0.539 -18.840 44.308 1.00 21.34 210 THR A O 1
ATOM 1643 N N . PRO A 1 211 ? -0.856 -20.259 43.343 1.00 20.64 211 PRO A N 1
ATOM 1644 C CA . PRO A 1 211 ? -2.149 -20.704 42.821 1.00 19.68 211 PRO A CA 1
ATOM 1645 C C . PRO A 1 211 ? -3.075 -21.398 43.862 1.00 20.30 211 PRO A C 1
ATOM 1646 O O . PRO A 1 211 ? -3.683 -22.396 43.509 1.00 19.21 211 PRO A O 1
ATOM 1650 N N . MET A 1 212 ? -3.151 -20.892 45.086 1.00 21.00 212 MET A N 1
ATOM 1651 C CA . MET A 1 212 ? -4.029 -21.438 46.121 1.00 25.21 212 MET A CA 1
ATOM 1652 C C . MET A 1 212 ? -5.505 -21.183 45.819 1.00 23.36 212 MET A C 1
ATOM 1653 O O . MET A 1 212 ? -6.394 -21.853 46.303 1.00 23.41 212 MET A O 1
ATOM 1658 N N . THR A 1 213 ? -5.731 -20.190 44.995 1.00 20.31 213 THR A N 1
ATOM 1659 C CA . THR A 1 213 ? -7.026 -19.927 44.449 1.00 18.91 213 THR A CA 1
ATOM 1660 C C . THR A 1 213 ? -6.994 -20.367 43.004 1.00 17.22 213 THR A C 1
ATOM 1661 O O . THR A 1 213 ? -5.935 -20.440 42.410 1.00 16.91 213 THR A O 1
ATOM 1665 N N . PRO A 1 214 ? -8.148 -20.661 42.432 1.00 14.11 214 PRO A N 1
ATOM 1666 C CA . PRO A 1 214 ? -8.185 -20.911 41.004 1.00 13.36 214 PRO A CA 1
ATOM 1667 C C . PRO A 1 214 ? -7.839 -19.698 40.139 1.00 13.52 214 PRO A C 1
ATOM 1668 O O . PRO A 1 214 ? -7.536 -19.882 38.989 1.00 12.32 214 PRO A O 1
ATOM 1672 N N . VAL A 1 215 ? -7.843 -18.492 40.692 1.00 12.31 215 VAL A N 1
ATOM 1673 C CA . VAL A 1 215 ? -7.258 -17.370 39.974 1.00 12.56 215 VAL A CA 1
ATOM 1674 C C . VAL A 1 215 ? -5.730 -17.404 39.914 1.00 14.73 215 VAL A C 1
ATOM 1675 O O . VAL A 1 215 ? -5.058 -16.973 40.823 1.00 14.15 215 VAL A O 1
ATOM 1679 N N . ALA A 1 216 ? -5.212 -17.919 38.812 1.00 13.35 216 ALA A N 1
ATOM 1680 C CA . ALA A 1 216 ? -3.803 -18.122 38.633 1.00 15.81 216 ALA A CA 1
ATOM 1681 C C . ALA A 1 216 ? -3.139 -16.882 38.074 1.00 17.40 216 ALA A C 1
ATOM 1682 O O . ALA A 1 216 ? -1.943 -16.830 37.949 1.00 19.10 216 ALA A O 1
ATOM 1684 N N . VAL A 1 217 ? -3.942 -15.885 37.754 1.00 16.86 217 VAL A N 1
ATOM 1685 C CA . VAL A 1 217 ? -3.451 -14.660 37.177 1.00 16.69 217 VAL A CA 1
ATOM 1686 C C . VAL A 1 217 ? -2.226 -14.088 37.875 1.00 16.55 217 VAL A C 1
ATOM 1687 O O . VAL A 1 217 ? -2.187 -13.910 39.082 1.00 14.30 217 VAL A O 1
ATOM 1691 N N . GLY A 1 218 ? -1.226 -13.833 37.052 1.00 16.82 218 GLY A N 1
ATOM 1692 C CA . GLY A 1 218 ? 0.106 -13.381 37.461 1.00 15.84 218 GLY A CA 1
ATOM 1693 C C . GLY A 1 218 ? 0.985 -14.504 37.999 1.00 15.32 218 GLY A C 1
ATOM 1694 O O . GLY A 1 218 ? 2.043 -14.233 38.464 1.00 15.75 218 GLY A O 1
ATOM 1695 N N . ILE A 1 219 ? 0.568 -15.770 37.900 1.00 14.92 219 ILE A N 1
ATOM 1696 C CA . ILE A 1 219 ? 1.493 -16.852 38.210 1.00 13.85 219 ILE A CA 1
ATOM 1697 C C . ILE A 1 219 ? 2.797 -16.743 37.359 1.00 13.23 219 ILE A C 1
ATOM 1698 O O . ILE A 1 219 ? 2.756 -16.579 36.173 1.00 10.62 219 ILE A O 1
ATOM 1703 N N . ASN A 1 220 ? 3.933 -16.909 38.012 1.00 13.13 220 ASN A N 1
ATOM 1704 C CA . ASN A 1 220 ? 5.219 -17.129 37.333 1.00 12.56 220 ASN A CA 1
ATOM 1705 C C . ASN A 1 220 ? 5.423 -18.648 37.027 1.00 13.06 220 ASN A C 1
ATOM 1706 O O . ASN A 1 220 ? 5.700 -19.442 37.930 1.00 10.08 220 ASN A O 1
ATOM 1711 N N . MET A 1 221 ? 5.143 -19.057 35.770 1.00 12.49 221 MET A N 1
ATOM 1712 C CA . MET A 1 221 ? 5.308 -20.420 35.344 1.00 12.19 221 MET A CA 1
ATOM 1713 C C . MET A 1 221 ? 6.793 -20.917 35.360 1.00 12.29 221 MET A C 1
ATOM 1714 O O . MET A 1 221 ? 7.026 -22.136 35.260 1.00 12.47 221 MET A O 1
ATOM 1719 N N . ASP A 1 222 ? 7.754 -20.015 35.454 1.00 10.63 222 ASP A N 1
ATOM 1720 C CA . ASP A 1 222 ? 9.135 -20.404 35.651 1.00 10.52 222 ASP A CA 1
ATOM 1721 C C . ASP A 1 222 ? 9.611 -20.171 37.075 1.00 10.50 222 ASP A C 1
ATOM 1722 O O . ASP A 1 222 ? 10.638 -19.570 37.306 1.00 12.62 222 ASP A O 1
ATOM 1727 N N . SER A 1 223 ? 8.841 -20.684 38.018 1.00 9.63 223 SER A N 1
ATOM 1728 C CA . SER A 1 223 ? 9.169 -20.651 39.434 1.00 9.33 223 SER A CA 1
ATOM 1729 C C . SER A 1 223 ? 8.532 -21.800 40.195 1.00 10.03 223 SER A C 1
ATOM 1730 O O . SER A 1 223 ? 7.798 -22.588 39.645 1.00 9.65 223 SER A O 1
ATOM 1733 N N . VAL A 1 224 ? 8.820 -21.852 41.483 1.00 11.87 224 VAL A N 1
ATOM 1734 C CA . VAL A 1 224 ? 8.169 -22.760 42.401 1.00 12.87 224 VAL A CA 1
ATOM 1735 C C . VAL A 1 224 ? 6.633 -22.707 42.402 1.00 12.92 224 VAL A C 1
ATOM 1736 O O . VAL A 1 224 ? 5.992 -23.698 42.691 1.00 11.87 224 VAL A O 1
ATOM 1740 N N . GLN A 1 225 ? 6.051 -21.562 42.067 1.00 12.37 225 GLN A N 1
ATOM 1741 C CA . GLN A 1 225 ? 4.568 -21.471 41.996 1.00 14.03 225 GLN A CA 1
ATOM 1742 C C . GLN A 1 225 ? 4.010 -22.494 41.032 1.00 13.40 225 GLN A C 1
ATOM 1743 O O . GLN A 1 225 ? 2.938 -23.008 41.250 1.00 15.91 225 GLN A O 1
ATOM 1749 N N . MET A 1 226 ? 4.732 -22.796 39.956 1.00 14.28 226 MET A N 1
ATOM 1750 C CA . MET A 1 226 ? 4.308 -23.815 38.993 1.00 13.30 226 MET A CA 1
ATOM 1751 C C . MET A 1 226 ? 4.405 -25.227 39.627 1.00 12.84 226 MET A C 1
ATOM 1752 O O . MET A 1 226 ? 3.629 -26.099 39.355 1.00 12.15 226 MET A O 1
ATOM 1757 N N . GLN A 1 227 ? 5.390 -25.462 40.466 1.00 13.00 227 GLN A N 1
ATOM 1758 C CA . GLN A 1 227 ? 5.442 -26.755 41.128 1.00 14.46 227 GLN A CA 1
ATOM 1759 C C . GLN A 1 227 ? 4.368 -26.994 42.186 1.00 12.61 227 GLN A C 1
ATOM 1760 O O . GLN A 1 227 ? 3.850 -28.077 42.303 1.00 12.76 227 GLN A O 1
ATOM 1766 N N . VAL A 1 228 ? 4.026 -25.955 42.922 1.00 14.32 228 VAL A N 1
ATOM 1767 C CA . VAL A 1 228 ? 2.847 -25.949 43.770 1.00 14.74 228 VAL A CA 1
ATOM 1768 C C . VAL A 1 228 ? 1.574 -26.319 43.021 1.00 15.91 228 VAL A C 1
ATOM 1769 O O . VAL A 1 228 ? 0.765 -27.083 43.515 1.00 17.58 228 VAL A O 1
ATOM 1773 N N . MET A 1 229 ? 1.423 -25.748 41.832 1.00 16.58 229 MET A N 1
ATOM 1774 C CA . MET A 1 229 ? 0.327 -26.056 40.940 1.00 14.76 229 MET A CA 1
ATOM 1775 C C . MET A 1 229 ? 0.332 -27.509 40.517 1.00 13.84 229 MET A C 1
ATOM 1776 O O . MET A 1 229 ? -0.673 -28.171 40.581 1.00 13.69 229 MET A O 1
ATOM 1781 N N . ASN A 1 230 ? 1.486 -27.981 40.074 1.00 14.73 230 ASN A N 1
ATOM 1782 C CA . ASN A 1 230 ? 1.687 -29.380 39.755 1.00 15.65 230 ASN A CA 1
ATOM 1783 C C . ASN A 1 230 ? 1.361 -30.339 40.902 1.00 16.45 230 ASN A C 1
ATOM 1784 O O . ASN A 1 230 ? 0.671 -31.313 40.712 1.00 17.85 230 ASN A O 1
ATOM 1789 N N . ASP A 1 231 ? 1.837 -30.032 42.091 1.00 16.97 231 ASP A N 1
ATOM 1790 C CA . ASP A 1 231 ? 1.591 -30.877 43.237 1.00 21.10 231 ASP A CA 1
ATOM 1791 C C . ASP A 1 231 ? 0.108 -31.007 43.586 1.00 20.44 231 ASP A C 1
ATOM 1792 O O . ASP A 1 231 ? -0.355 -32.078 43.924 1.00 20.01 231 ASP A O 1
ATOM 1797 N N . SER A 1 232 ? -0.606 -29.896 43.490 1.00 19.48 232 SER A N 1
ATOM 1798 C CA . SER A 1 232 ? -2.032 -29.853 43.684 1.00 20.52 232 SER A CA 1
ATOM 1799 C C . SER A 1 232 ? -2.823 -30.709 42.718 1.00 21.80 232 SER A C 1
ATOM 1800 O O . SER A 1 232 ? -3.971 -30.994 42.962 1.00 23.12 232 SER A O 1
ATOM 1803 N N . LEU A 1 233 ? -2.203 -31.123 41.627 1.00 22.64 233 LEU A N 1
ATOM 1804 C CA . LEU A 1 233 ? -2.882 -31.972 40.672 1.00 24.15 233 LEU A CA 1
ATOM 1805 C C . LEU A 1 233 ? -2.945 -33.442 41.061 1.00 26.11 233 LEU A C 1
ATOM 1806 O O . LEU A 1 233 ? -3.782 -34.175 40.563 1.00 25.64 233 LEU A O 1
ATOM 1811 N N . LYS A 1 234 ? -2.054 -33.870 41.945 1.00 27.59 234 LYS A N 1
ATOM 1812 C CA . LYS A 1 234 ? -1.957 -35.272 42.310 1.00 28.36 234 LYS A CA 1
ATOM 1813 C C . LYS A 1 234 ? -3.192 -35.718 43.064 1.00 27.94 234 LYS A C 1
ATOM 1814 O O . LYS A 1 234 ? -3.727 -34.979 43.866 1.00 27.54 234 LYS A O 1
ATOM 1820 N N . GLY A 1 235 ? -3.642 -36.930 42.799 1.00 28.32 235 GLY A N 1
ATOM 1821 C CA . GLY A 1 235 ? -4.804 -37.467 43.481 1.00 30.05 235 GLY A CA 1
ATOM 1822 C C . GLY A 1 235 ? -6.009 -37.447 42.556 1.00 30.25 235 GLY A C 1
ATOM 1823 O O . GLY A 1 235 ? -6.691 -38.485 42.437 1.00 33.90 235 GLY A O 1
ATOM 1824 N N . GLY A 1 236 ? -6.245 -36.327 41.854 1.00 27.52 236 GLY A N 1
ATOM 1825 C CA . GLY A 1 236 ? -7.354 -36.188 40.945 1.00 23.84 236 GLY A CA 1
ATOM 1826 C C . GLY A 1 236 ? -7.271 -36.749 39.540 1.00 23.72 236 GLY A C 1
ATOM 1827 O O . GLY A 1 236 ? -6.277 -37.314 39.086 1.00 24.53 236 GLY A O 1
ATOM 1828 N N . VAL A 1 237 ? -8.374 -36.599 38.838 1.00 22.42 237 VAL A N 1
ATOM 1829 C CA . VAL A 1 237 ? -8.470 -36.957 37.445 1.00 21.09 237 VAL A CA 1
ATOM 1830 C C . VAL A 1 237 ? -8.294 -35.691 36.601 1.00 20.72 237 VAL A C 1
ATOM 1831 O O . VAL A 1 237 ? -9.013 -34.730 36.781 1.00 20.92 237 VAL A O 1
ATOM 1835 N N . LEU A 1 238 ? -7.312 -35.702 35.712 1.00 19.45 238 LEU A N 1
ATOM 1836 C CA . LEU A 1 238 ? -6.863 -34.492 35.039 1.00 18.80 238 LEU A CA 1
ATOM 1837 C C . LEU A 1 238 ? -7.583 -34.250 33.723 1.00 18.15 238 LEU A C 1
ATOM 1838 O O . LEU A 1 238 ? -7.457 -35.012 32.793 1.00 17.74 238 LEU A O 1
ATOM 1843 N N . TYR A 1 239 ? -8.354 -33.176 33.686 1.00 18.77 239 TYR A N 1
ATOM 1844 C CA . TYR A 1 239 ? -8.880 -32.630 32.454 1.00 19.91 239 TYR A CA 1
ATOM 1845 C C . TYR A 1 239 ? -8.263 -31.275 32.091 1.00 21.15 239 TYR A C 1
ATOM 1846 O O . TYR A 1 239 ? -8.344 -30.323 32.835 1.00 20.64 239 TYR A O 1
ATOM 1855 N N . CYS A 1 240 ? -7.623 -31.220 30.935 1.00 23.56 240 CYS A N 1
ATOM 1856 C CA . CYS A 1 240 ? -7.045 -29.955 30.408 1.00 26.64 240 CYS A CA 1
ATOM 1857 C C . CYS A 1 240 ? -7.841 -29.594 29.190 1.00 27.85 240 CYS A C 1
ATOM 1858 O O . CYS A 1 240 ? -7.564 -30.129 28.144 1.00 27.85 240 CYS A O 1
ATOM 1861 N N . LEU A 1 241 ? -8.821 -28.710 29.345 1.00 30.01 241 LEU A N 1
ATOM 1862 C CA . LEU A 1 241 ? -9.719 -28.340 28.260 1.00 31.36 241 LEU A CA 1
ATOM 1863 C C . LEU A 1 241 ? -9.286 -27.047 27.601 1.00 31.55 241 LEU A C 1
ATOM 1864 O O . LEU A 1 241 ? -8.665 -26.209 28.226 1.00 32.93 241 LEU A O 1
ATOM 1869 N N . ASP A 1 242 ? -9.600 -26.907 26.326 1.00 30.90 242 ASP A N 1
ATOM 1870 C CA . ASP A 1 242 ? -9.623 -25.610 25.689 1.00 31.56 242 ASP A CA 1
ATOM 1871 C C . ASP A 1 242 ? -11.036 -25.213 25.370 1.00 29.43 242 ASP A C 1
ATOM 1872 O O . ASP A 1 242 ? -11.796 -25.985 24.819 1.00 31.60 242 ASP A O 1
ATOM 1877 N N . TYR A 1 243 ? -11.392 -23.997 25.725 1.00 24.95 243 TYR A N 1
ATOM 1878 C CA . TYR A 1 243 ? -12.630 -23.452 25.265 1.00 20.48 243 TYR A CA 1
ATOM 1879 C C . TYR A 1 243 ? -12.464 -22.668 23.970 1.00 21.29 243 TYR A C 1
ATOM 1880 O O . TYR A 1 243 ? -11.481 -21.972 23.765 1.00 17.64 243 TYR A O 1
ATOM 1889 N N . SER A 1 244 ? -13.444 -22.801 23.091 1.00 21.03 244 SER A N 1
ATOM 1890 C CA . SER A 1 244 ? -13.493 -22.009 21.887 1.00 22.63 244 SER A CA 1
ATOM 1891 C C . SER A 1 244 ? -14.307 -20.746 22.045 1.00 22.76 244 SER A C 1
ATOM 1892 O O . SER A 1 244 ? -15.358 -20.748 22.660 1.00 22.85 244 SER A O 1
ATOM 1895 N N . LYS A 1 245 ? -13.792 -19.673 21.465 1.00 21.14 245 LYS A N 1
ATOM 1896 C CA . LYS A 1 245 ? -14.487 -18.425 21.423 1.00 23.36 245 LYS A CA 1
ATOM 1897 C C . LYS A 1 245 ? -14.900 -18.061 22.853 1.00 19.31 245 LYS A C 1
ATOM 1898 O O . LYS A 1 245 ? -16.062 -17.738 23.064 1.00 17.29 245 LYS A O 1
ATOM 1904 N N . TRP A 1 246 ? -13.963 -18.141 23.817 1.00 16.43 246 TRP A N 1
ATOM 1905 C CA . TRP A 1 246 ? -14.292 -17.966 25.199 1.00 13.68 246 TRP A CA 1
ATOM 1906 C C . TRP A 1 246 ? -14.954 -16.566 25.418 1.00 13.03 246 TRP A C 1
ATOM 1907 O O . TRP A 1 246 ? -15.957 -16.442 26.137 1.00 10.81 246 TRP A O 1
ATOM 1918 N N . ASP A 1 247 ? -14.387 -15.526 24.790 1.00 12.03 247 ASP A N 1
ATOM 1919 C CA . ASP A 1 247 ? -14.741 -14.172 25.094 1.00 13.23 247 ASP A CA 1
ATOM 1920 C C . ASP A 1 247 ? -16.149 -13.870 24.604 1.00 13.98 247 ASP A C 1
ATOM 1921 O O . ASP A 1 247 ? -16.941 -13.277 25.353 1.00 12.25 247 ASP A O 1
ATOM 1926 N N . SER A 1 248 ? -16.472 -14.246 23.385 1.00 12.31 248 SER A N 1
ATOM 1927 C CA . SER A 1 248 ? -17.801 -14.045 22.875 1.00 14.50 248 SER A CA 1
ATOM 1928 C C . SER A 1 248 ? -18.902 -14.850 23.576 1.00 14.89 248 SER A C 1
ATOM 1929 O O . SER A 1 248 ? -20.060 -14.540 23.432 1.00 17.66 248 SER A O 1
ATOM 1932 N N . THR A 1 249 ? -18.527 -15.868 24.335 1.00 14.71 249 THR A N 1
ATOM 1933 C CA . THR A 1 249 ? -19.479 -16.711 25.033 1.00 13.74 249 THR A CA 1
ATOM 1934 C C . THR A 1 249 ? -19.712 -16.363 26.505 1.00 14.39 249 THR A C 1
ATOM 1935 O O . THR A 1 249 ? -20.471 -17.034 27.177 1.00 16.38 249 THR A O 1
ATOM 1939 N N . GLN A 1 250 ? -19.065 -15.320 27.000 1.00 12.43 250 GLN A N 1
ATOM 1940 C CA . GLN A 1 250 ? -19.276 -14.907 28.380 1.00 13.30 250 GLN A CA 1
ATOM 1941 C C . GLN A 1 250 ? -20.656 -14.297 28.566 1.00 13.54 250 GLN A C 1
ATOM 1942 O O . GLN A 1 250 ? -21.026 -13.395 27.870 1.00 15.79 250 GLN A O 1
ATOM 1948 N N . ASN A 1 251 ? -21.417 -14.833 29.495 1.00 14.01 251 ASN A N 1
ATOM 1949 C CA . ASN A 1 251 ? -22.730 -14.332 29.796 1.00 13.68 251 ASN A CA 1
ATOM 1950 C C . ASN A 1 251 ? -22.647 -13.208 30.814 1.00 12.39 251 ASN A C 1
ATOM 1951 O O . ASN A 1 251 ? -21.899 -13.266 31.758 1.00 11.53 251 ASN A O 1
ATOM 1956 N N . PRO A 1 252 ? -23.437 -12.181 30.577 1.00 14.33 252 PRO A N 1
ATOM 1957 C CA . PRO A 1 252 ? -23.345 -10.929 31.318 1.00 12.63 252 PRO A CA 1
ATOM 1958 C C . PRO A 1 252 ? -23.889 -11.023 32.736 1.00 12.25 252 PRO A C 1
ATOM 1959 O O . PRO A 1 252 ? -23.453 -10.279 33.587 1.00 12.67 252 PRO A O 1
ATOM 1963 N N . ALA A 1 253 ? -24.816 -11.934 32.973 1.00 10.42 253 ALA A N 1
ATOM 1964 C CA . ALA A 1 253 ? -25.240 -12.239 34.319 1.00 10.21 253 ALA A CA 1
ATOM 1965 C C . ALA A 1 253 ? -24.182 -12.901 35.188 1.00 9.30 253 ALA A C 1
ATOM 1966 O O . ALA A 1 253 ? -24.076 -12.606 36.355 1.00 9.80 253 ALA A O 1
ATOM 1968 N N . VAL A 1 254 ? -23.408 -13.785 34.581 1.00 9.92 254 VAL A N 1
ATOM 1969 C CA . VAL A 1 254 ? -22.264 -14.417 35.202 1.00 7.92 254 VAL A CA 1
ATOM 1970 C C . VAL A 1 254 ? -21.184 -13.387 35.486 1.00 10.62 254 VAL A C 1
ATOM 1971 O O . VAL A 1 254 ? -20.634 -13.334 36.570 1.00 10.13 254 VAL A O 1
ATOM 1975 N N . THR A 1 255 ? -20.895 -12.574 34.483 1.00 9.87 255 THR A N 1
ATOM 1976 C CA . THR A 1 255 ? -20.012 -11.457 34.645 1.00 10.15 255 THR A CA 1
ATOM 1977 C C . THR A 1 255 ? -20.408 -10.519 35.775 1.00 11.12 255 THR A C 1
ATOM 1978 O O . THR A 1 255 ? -19.570 -10.146 36.560 1.00 13.66 255 THR A O 1
ATOM 1982 N N . ALA A 1 256 ? -21.685 -10.183 35.871 1.00 9.18 256 ALA A N 1
ATOM 1983 C CA . ALA A 1 256 ? -22.162 -9.349 36.954 1.00 10.45 256 ALA A CA 1
ATOM 1984 C C . ALA A 1 256 ? -21.973 -9.989 38.325 1.00 11.40 256 ALA A C 1
ATOM 1985 O O . ALA A 1 256 ? -21.660 -9.328 39.281 1.00 11.89 256 ALA A O 1
ATOM 1987 N N . ALA A 1 257 ? -22.161 -11.292 38.383 1.00 12.09 257 ALA A N 1
ATOM 1988 C CA . ALA A 1 257 ? -21.861 -12.055 39.569 1.00 10.78 257 ALA A CA 1
ATOM 1989 C C . ALA A 1 257 ? -20.387 -12.027 39.976 1.00 10.83 257 ALA A C 1
ATOM 1990 O O . ALA A 1 257 ? -20.071 -11.818 41.126 1.00 10.77 257 ALA A O 1
ATOM 1992 N N . SER A 1 258 ? -19.496 -12.216 39.014 1.00 9.05 258 SER A N 1
ATOM 1993 C CA . SER A 1 258 ? -18.067 -12.103 39.253 1.00 8.70 258 SER A CA 1
ATOM 1994 C C . SER A 1 258 ? -17.636 -10.752 39.816 1.00 9.58 258 SER A C 1
ATOM 1995 O O . SER A 1 258 ? -16.803 -10.683 40.697 1.00 7.87 258 SER A O 1
ATOM 1998 N N . LEU A 1 259 ? -18.227 -9.695 39.283 1.00 10.27 259 LEU A N 1
ATOM 1999 C CA . LEU A 1 259 ? -17.966 -8.359 39.750 1.00 10.52 259 LEU A CA 1
ATOM 2000 C C . LEU A 1 259 ? -18.487 -8.100 41.151 1.00 10.29 259 LEU A C 1
ATOM 2001 O O . LEU A 1 259 ? -17.844 -7.427 41.930 1.00 9.02 259 LEU A O 1
ATOM 2006 N N . ALA A 1 260 ? -19.645 -8.678 41.449 1.00 10.64 260 ALA A N 1
ATOM 2007 C CA . ALA A 1 260 ? -20.191 -8.694 42.795 1.00 13.41 260 ALA A CA 1
ATOM 2008 C C . ALA A 1 260 ? -19.361 -9.445 43.829 1.00 13.53 260 ALA A C 1
ATOM 2009 O O . ALA A 1 260 ? -19.259 -9.025 44.954 1.00 16.07 260 ALA A O 1
ATOM 2011 N N . ILE A 1 261 ? -18.742 -10.535 43.421 1.00 14.74 261 ILE A N 1
ATOM 2012 C CA . ILE A 1 261 ? -17.741 -11.188 44.235 1.00 13.58 261 ILE A CA 1
ATOM 2013 C C . ILE A 1 261 ? -16.526 -10.319 44.524 1.00 13.68 261 ILE A C 1
ATOM 2014 O O . ILE A 1 261 ? -16.056 -10.267 45.637 1.00 14.73 261 ILE A O 1
ATOM 2019 N N . LEU A 1 262 ? -16.037 -9.639 43.501 1.00 11.66 262 LEU A N 1
ATOM 2020 C CA . LEU A 1 262 ? -14.935 -8.727 43.654 1.00 11.80 262 LEU A CA 1
ATOM 2021 C C . LEU A 1 262 ? -15.246 -7.565 44.586 1.00 11.23 262 LEU A C 1
ATOM 2022 O O . LEU A 1 262 ? -14.446 -7.213 45.416 1.00 11.81 262 LEU A O 1
ATOM 2027 N N . GLU A 1 263 ? -16.434 -7.017 44.439 1.00 12.67 263 GLU A N 1
ATOM 2028 C CA . GLU A 1 263 ? -16.897 -5.898 45.223 1.00 13.74 263 GLU A CA 1
ATOM 2029 C C . GLU A 1 263 ? -16.972 -6.208 46.711 1.00 12.53 263 GLU A C 1
ATOM 2030 O O . GLU A 1 263 ? -16.781 -5.331 47.523 1.00 14.44 263 GLU A O 1
ATOM 2036 N N . ARG A 1 264 ? -17.245 -7.471 47.030 1.00 11.29 264 ARG A N 1
ATOM 2037 C CA . ARG A 1 264 ? -17.253 -8.012 48.380 1.00 11.16 264 ARG A CA 1
ATOM 2038 C C . ARG A 1 264 ? -15.960 -7.839 49.187 1.00 11.70 264 ARG A C 1
ATOM 2039 O O . ARG A 1 264 ? -15.977 -7.717 50.392 1.00 13.01 264 ARG A O 1
ATOM 2047 N N . PHE A 1 265 ? -14.862 -7.832 48.451 1.00 11.97 265 PHE A N 1
ATOM 2048 C CA . PHE A 1 265 ? -13.531 -7.696 48.983 1.00 9.67 265 PHE A CA 1
ATOM 2049 C C . PHE A 1 265 ? -12.993 -6.270 48.940 1.00 10.05 265 PHE A C 1
ATOM 2050 O O . PHE A 1 265 ? -11.900 -6.001 49.404 1.00 10.19 265 PHE A O 1
ATOM 2058 N N . ALA A 1 266 ? -13.794 -5.356 48.415 1.00 8.90 266 ALA A N 1
ATOM 2059 C CA . ALA A 1 266 ? -13.471 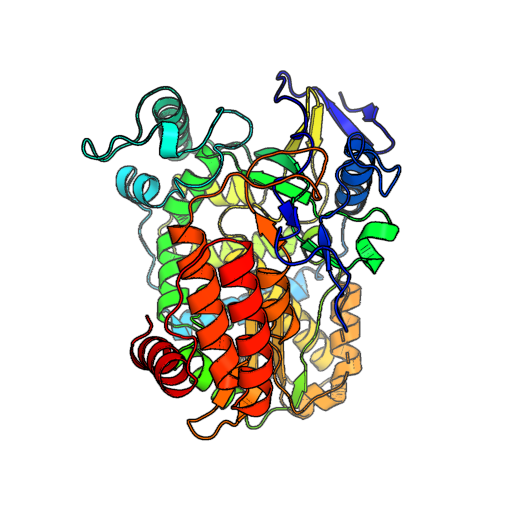-3.940 48.451 1.00 9.98 266 ALA A CA 1
ATOM 2060 C C . ALA A 1 266 ? -14.349 -3.136 49.425 1.00 12.32 266 ALA A C 1
ATOM 2061 O O . ALA A 1 266 ? -15.450 -3.536 49.732 1.00 10.33 266 ALA A O 1
ATOM 2063 N N . GLU A 1 267 ? -13.839 -2.011 49.898 1.00 14.30 267 GLU A N 1
ATOM 2064 C CA . GLU A 1 267 ? -14.634 -1.023 50.629 1.00 17.51 267 GLU A CA 1
ATOM 2065 C C . GLU A 1 267 ? -15.786 -0.516 49.795 1.00 16.34 267 GLU A C 1
ATOM 2066 O O . GLU A 1 267 ? -15.564 -0.153 48.655 1.00 18.80 267 GLU A O 1
ATOM 2072 N N . PRO A 1 268 ? -17.007 -0.445 50.326 1.00 15.74 268 PRO A N 1
ATOM 2073 C CA . PRO A 1 268 ? -18.018 0.236 49.451 1.00 17.34 268 PRO A CA 1
ATOM 2074 C C . PRO A 1 268 ? -17.678 1.733 49.221 1.00 17.64 268 PRO A C 1
ATOM 2075 O O . PRO A 1 268 ? -17.382 2.476 50.197 1.00 19.55 268 PRO A O 1
ATOM 2079 N N . HIS A 1 269 ? -17.731 2.164 47.960 1.00 16.82 269 HIS A N 1
ATOM 2080 C CA . HIS A 1 269 ? -17.238 3.472 47.548 1.00 15.93 269 HIS A CA 1
ATOM 2081 C C . HIS A 1 269 ? -17.824 3.789 46.175 1.00 15.76 269 HIS A C 1
ATOM 2082 O O . HIS A 1 269 ? -17.996 2.907 45.364 1.00 14.23 269 HIS A O 1
ATOM 2089 N N . PRO A 1 270 ? -18.138 5.040 45.887 1.00 16.10 270 PRO A N 1
ATOM 2090 C CA . PRO A 1 270 ? -18.610 5.381 44.546 1.00 14.87 270 PRO A CA 1
ATOM 2091 C C . PRO A 1 270 ? -17.686 4.960 43.396 1.00 13.55 270 PRO A C 1
ATOM 2092 O O . PRO A 1 270 ? -18.155 4.627 42.328 1.00 12.72 270 PRO A O 1
ATOM 2096 N N . ILE A 1 271 ? -16.390 4.935 43.637 1.00 12.85 271 ILE A N 1
ATOM 2097 C CA . ILE A 1 271 ? -15.480 4.416 42.638 1.00 12.57 271 ILE A CA 1
ATOM 2098 C C . ILE A 1 271 ? -15.722 2.976 42.250 1.00 12.26 271 ILE A C 1
ATOM 2099 O O . ILE A 1 271 ? -15.575 2.609 41.113 1.00 12.95 271 ILE A O 1
ATOM 2104 N N . VAL A 1 272 ? -16.100 2.161 43.230 1.00 11.93 272 VAL A N 1
ATOM 2105 C CA . VAL A 1 272 ? -15.988 0.713 43.107 1.00 10.64 272 VAL A CA 1
ATOM 2106 C C . VAL A 1 272 ? -17.096 0.146 42.226 1.00 12.83 272 VAL A C 1
ATOM 2107 O O . VAL A 1 272 ? -17.285 -1.068 42.154 1.00 13.95 272 VAL A O 1
ATOM 2111 N N . SER A 1 273 ? -17.826 1.033 41.558 1.00 20.00 273 SER A N 1
ATOM 2112 C CA . SER A 1 273 ? -19.281 0.957 41.522 1.00 20.00 273 SER A CA 1
ATOM 2113 C C . SER A 1 273 ? -19.852 1.837 40.415 1.00 20.00 273 SER A C 1
ATOM 2114 O O . SER A 1 273 ? -20.910 1.542 39.858 1.00 15.30 273 SER A O 1
ATOM 2117 N N . CYS A 1 274 ? -19.145 2.917 40.100 1.00 20.00 274 CYS A N 1
ATOM 2118 C CA . CYS A 1 274 ? -18.805 3.235 38.719 1.00 20.00 274 CYS A CA 1
ATOM 2119 C C . CYS A 1 274 ? -18.226 2.021 38.000 1.00 20.00 274 CYS A C 1
ATOM 2120 O O . CYS A 1 274 ? -18.678 1.656 36.914 1.00 12.87 274 CYS A O 1
ATOM 2123 N N . ALA A 1 275 ? -17.224 1.398 38.612 1.00 11.51 275 ALA A N 1
ATOM 2124 C CA . ALA A 1 275 ? -16.416 0.401 37.932 1.00 10.69 275 ALA A CA 1
ATOM 2125 C C . ALA A 1 275 ? -17.153 -0.894 37.595 1.00 11.32 275 ALA A C 1
ATOM 2126 O O . ALA A 1 275 ? -16.971 -1.445 36.536 1.00 10.56 275 ALA A O 1
ATOM 2128 N N . ILE A 1 276 ? -17.959 -1.369 38.531 1.00 12.48 276 ILE A N 1
ATOM 2129 C CA . ILE A 1 276 ? -18.914 -2.441 38.278 1.00 14.35 276 ILE A CA 1
ATOM 2130 C C . ILE A 1 276 ? -19.939 -2.030 37.226 1.00 14.16 276 ILE A C 1
ATOM 2131 O O . ILE A 1 276 ? -20.243 -2.795 36.311 1.00 13.99 276 ILE A O 1
ATOM 2136 N N . GLU A 1 277 ? -20.467 -0.819 37.364 1.00 13.78 277 GLU A N 1
ATOM 2137 C CA . GLU A 1 277 ? -21.432 -0.290 36.407 1.00 15.40 277 GLU A CA 1
ATOM 2138 C C . GLU A 1 277 ? -20.855 -0.272 34.995 1.00 14.45 277 GLU A C 1
ATOM 2139 O O . GLU A 1 277 ? -21.471 -0.774 34.055 1.00 16.51 277 GLU A O 1
ATOM 2145 N N . ALA A 1 278 ? -19.668 0.311 34.854 1.00 13.91 278 ALA A N 1
ATOM 2146 C CA . ALA A 1 278 ? -18.970 0.326 33.574 1.00 12.65 278 ALA A CA 1
ATOM 2147 C C . ALA A 1 278 ? -18.792 -1.086 33.026 1.00 12.63 278 ALA A C 1
ATOM 2148 O O . ALA A 1 278 ? -19.099 -1.354 31.864 1.00 13.21 278 ALA A O 1
ATOM 2150 N N . LEU A 1 279 ? -18.295 -1.984 33.869 1.00 11.72 279 LEU A N 1
ATOM 2151 C CA . LEU A 1 279 ? -17.722 -3.240 33.400 1.00 11.85 279 LEU A CA 1
ATOM 2152 C C . LEU A 1 279 ? -18.802 -4.297 33.195 1.00 12.03 279 LEU A C 1
ATOM 2153 O O . LEU A 1 279 ? -18.627 -5.235 32.418 1.00 13.57 279 LEU A O 1
ATOM 2158 N N . SER A 1 280 ? -19.920 -4.137 33.896 1.00 13.54 280 SER A N 1
ATOM 2159 C CA . SER A 1 280 ? -21.077 -4.957 33.669 1.00 16.39 280 SER A CA 1
ATOM 2160 C C . SER A 1 280 ? -22.021 -4.405 32.593 1.00 16.32 280 SER A C 1
ATOM 2161 O O . SER A 1 280 ? -22.894 -5.103 32.117 1.00 15.76 280 SER A O 1
ATOM 2164 N N . SER A 1 281 ? -21.816 -3.155 32.205 1.00 16.64 281 SER A N 1
ATOM 2165 C CA . SER A 1 281 ? -22.437 -2.595 31.019 1.00 16.71 281 SER A CA 1
ATOM 2166 C C . SER A 1 281 ? -21.844 -3.151 29.717 1.00 15.72 281 SER A C 1
ATOM 2167 O O . SER A 1 281 ? -20.756 -3.688 29.702 1.00 17.58 281 SER A O 1
ATOM 2170 N N . PRO A 1 282 ? -22.577 -3.058 28.628 1.00 15.70 282 PRO A N 1
ATOM 2171 C CA . PRO A 1 282 ? -22.097 -3.651 27.385 1.00 15.30 282 PRO A CA 1
ATOM 2172 C C . PRO A 1 282 ? -20.925 -2.910 26.762 1.00 15.05 282 PRO A C 1
ATOM 2173 O O . PRO A 1 282 ? -20.847 -1.703 26.799 1.00 13.54 282 PRO A O 1
ATOM 2177 N N . ALA A 1 283 ? -20.007 -3.687 26.218 1.00 14.07 283 ALA A N 1
ATOM 2178 C CA . ALA A 1 283 ? -18.834 -3.179 25.574 1.00 13.31 283 ALA A CA 1
ATOM 2179 C C . ALA A 1 283 ? -19.196 -2.401 24.324 1.00 13.15 283 ALA A C 1
ATOM 2180 O O . ALA A 1 283 ? -19.950 -2.863 23.517 1.00 9.64 283 ALA A O 1
ATOM 2182 N N . GLU A 1 284 ? -18.654 -1.207 24.190 1.00 12.96 284 GLU A N 1
ATOM 2183 C CA . GLU A 1 284 ? -18.845 -0.409 22.995 1.00 14.18 284 GLU A CA 1
ATOM 2184 C C . GLU A 1 284 ? -17.582 -0.282 22.167 1.00 10.53 284 GLU A C 1
ATOM 2185 O O . GLU A 1 284 ? -16.630 0.327 22.602 1.00 7.71 284 GLU A O 1
ATOM 2191 N N . GLY A 1 285 ? -17.576 -0.879 20.978 1.00 9.50 285 GLY A N 1
ATOM 2192 C CA . GLY A 1 285 ? -16.354 -0.854 20.149 1.00 9.38 285 GLY A CA 1
ATOM 2193 C C . GLY A 1 285 ? -16.443 0.274 19.109 1.00 10.42 285 GLY A C 1
ATOM 2194 O O . GLY A 1 285 ? -17.402 0.366 18.381 1.00 12.87 285 GLY A O 1
ATOM 2195 N N . TYR A 1 286 ? -15.448 1.133 19.094 1.00 8.92 286 TYR A N 1
ATOM 2196 C CA . TYR A 1 286 ? -15.416 2.257 18.181 1.00 11.12 286 TYR A CA 1
ATOM 2197 C C . TYR A 1 286 ? -14.546 1.911 16.982 1.00 12.32 286 TYR A C 1
ATOM 2198 O O . TYR A 1 286 ? -13.437 1.454 17.132 1.00 11.57 286 TYR A O 1
ATOM 2207 N N . VAL A 1 287 ? -15.096 2.097 15.794 1.00 12.20 287 VAL A N 1
ATOM 2208 C CA . VAL A 1 287 ? -14.319 2.212 14.576 1.00 12.82 287 VAL A CA 1
ATOM 2209 C C . VAL A 1 287 ? -14.794 3.354 13.712 1.00 11.28 287 VAL A C 1
ATOM 2210 O O . VAL A 1 287 ? -15.972 3.568 13.560 1.00 13.33 287 VAL A O 1
ATOM 2214 N N . ASN A 1 288 ? -13.853 4.037 13.097 1.00 12.67 288 ASN A N 1
ATOM 2215 C CA . ASN A 1 288 ? -14.180 5.163 12.264 1.00 12.40 288 ASN A CA 1
ATOM 2216 C C . ASN A 1 288 ? -15.194 6.063 12.963 1.00 13.19 288 ASN A C 1
ATOM 2217 O O . ASN A 1 288 ? -14.930 6.567 14.032 1.00 13.87 288 ASN A O 1
ATOM 2222 N N . ASP A 1 289 ? -16.358 6.234 12.364 1.00 13.38 289 ASP A N 1
ATOM 2223 C CA . ASP A 1 289 ? -17.410 7.037 12.957 1.00 13.55 289 ASP A CA 1
ATOM 2224 C C . ASP A 1 289 ? -18.561 6.247 13.568 1.00 12.01 289 ASP A C 1
ATOM 2225 O O . ASP A 1 289 ? -19.547 6.803 13.978 1.00 10.00 289 ASP A O 1
ATOM 2230 N N . ILE A 1 290 ? -18.423 4.938 13.628 1.00 13.63 290 ILE A N 1
ATOM 2231 C CA . ILE A 1 290 ? -19.495 4.092 14.205 1.00 16.07 290 ILE A CA 1
ATOM 2232 C C . ILE A 1 290 ? -19.089 3.476 15.563 1.00 17.59 290 ILE A C 1
ATOM 2233 O O . ILE A 1 290 ? -17.895 3.413 15.906 1.00 17.07 290 ILE A O 1
ATOM 2238 N N . LYS A 1 291 ? -20.082 3.024 16.323 1.00 16.55 291 LYS A N 1
ATOM 2239 C CA . LYS A 1 291 ? -19.749 2.106 17.390 1.00 16.88 291 LYS A CA 1
ATOM 2240 C C . LYS A 1 291 ? -20.708 0.915 17.334 1.00 15.85 291 LYS A C 1
ATOM 2241 O O . LYS A 1 291 ? -21.855 1.028 16.925 1.00 15.61 291 LYS A O 1
ATOM 2247 N N . PHE A 1 292 ? -20.166 -0.223 17.746 1.00 15.23 292 PHE A N 1
ATOM 2248 C CA . PHE A 1 292 ? -20.874 -1.448 17.883 1.00 14.34 292 PHE A CA 1
ATOM 2249 C C . PHE A 1 292 ? -20.988 -1.700 19.379 1.00 13.92 292 PHE A C 1
ATOM 2250 O O . PHE A 1 292 ? -20.003 -1.631 20.123 1.00 12.55 292 PHE A O 1
ATOM 2258 N N . VAL A 1 293 ? -22.194 -1.953 19.830 1.00 14.12 293 VAL A N 1
ATOM 2259 C CA . VAL A 1 293 ? -22.436 -2.276 21.218 1.00 14.99 293 VAL A CA 1
ATOM 2260 C C . VAL A 1 293 ? -22.728 -3.753 21.355 1.00 14.82 293 VAL A C 1
ATOM 2261 O O . VAL A 1 293 ? -23.696 -4.232 20.757 1.00 15.23 293 VAL A O 1
ATOM 2265 N N . THR A 1 294 ? -21.933 -4.484 22.125 1.00 13.86 294 THR A N 1
ATOM 2266 C CA . THR A 1 294 ? -22.186 -5.907 22.363 1.00 13.59 294 THR A CA 1
ATOM 2267 C C . THR A 1 294 ? -23.534 -6.266 22.998 1.00 13.74 294 THR A C 1
ATOM 2268 O O . THR A 1 294 ? -24.111 -5.501 23.744 1.00 11.57 294 THR A O 1
ATOM 2272 N N . ARG A 1 295 ? -24.009 -7.460 22.691 1.00 15.39 295 ARG A N 1
ATOM 2273 C CA . ARG A 1 295 ? -25.247 -7.963 23.236 1.00 17.75 295 ARG A CA 1
ATOM 2274 C C . ARG A 1 295 ? -24.972 -9.145 24.112 1.00 18.66 295 ARG A C 1
ATOM 2275 O O . ARG A 1 295 ? -25.883 -9.749 24.624 1.00 22.00 295 ARG A O 1
ATOM 2283 N N . GLY A 1 296 ? -23.696 -9.446 24.265 1.00 18.83 296 GLY A N 1
ATOM 2284 C CA . GLY A 1 296 ? -23.233 -10.644 24.907 1.00 17.28 296 GLY A CA 1
ATOM 2285 C C . GLY A 1 296 ? -21.739 -10.714 24.767 1.00 16.09 296 GLY A C 1
ATOM 2286 O O . GLY A 1 296 ? -21.158 -9.980 23.983 1.00 15.91 296 GLY A O 1
ATOM 2287 N N . GLY A 1 297 ? -21.126 -11.603 25.527 1.00 12.74 297 GLY A N 1
ATOM 2288 C CA . GLY A 1 297 ? -19.692 -11.685 25.618 1.00 11.51 297 GLY A CA 1
ATOM 2289 C C . GLY A 1 297 ? -18.985 -10.557 26.341 1.00 10.74 297 GLY A C 1
ATOM 2290 O O . GLY A 1 297 ? -19.593 -9.643 26.834 1.00 11.52 297 GLY A O 1
ATOM 2291 N N . LEU A 1 298 ? -17.672 -10.681 26.361 1.00 10.88 298 LEU A N 1
ATOM 2292 C CA . LEU A 1 298 ? -16.757 -9.755 26.985 1.00 13.42 298 LEU A CA 1
ATOM 2293 C C . LEU A 1 298 ? -15.657 -9.412 25.983 1.00 16.35 298 LEU A C 1
ATOM 2294 O O . LEU A 1 298 ? -15.192 -10.261 25.247 1.00 17.18 298 LEU A O 1
ATOM 2299 N N . PRO A 1 299 ? -15.256 -8.153 25.964 1.00 17.95 299 PRO A N 1
ATOM 2300 C CA . PRO A 1 299 ? -14.101 -7.726 25.190 1.00 17.90 299 PRO A CA 1
ATOM 2301 C C . PRO A 1 299 ? -12.788 -8.190 25.819 1.00 18.52 299 PRO A C 1
ATOM 2302 O O . PRO A 1 299 ? -12.608 -8.073 27.017 1.00 16.84 299 PRO A O 1
ATOM 2306 N N . SER A 1 300 ? -11.895 -8.728 25.000 1.00 17.43 300 SER A N 1
ATOM 2307 C CA . SER A 1 300 ? -10.631 -9.260 25.488 1.00 19.53 300 SER A CA 1
ATOM 2308 C C . SER A 1 300 ? -9.696 -8.231 26.085 1.00 18.43 300 SER A C 1
ATOM 2309 O O . SER A 1 300 ? -8.756 -8.582 26.751 1.00 17.24 300 SER A O 1
ATOM 2312 N N . GLY A 1 301 ? -9.978 -6.963 25.835 1.00 16.96 301 GLY A N 1
ATOM 2313 C CA . GLY A 1 301 ? -9.198 -5.886 26.384 1.00 14.52 301 GLY A CA 1
ATOM 2314 C C . GLY A 1 301 ? -9.806 -5.163 27.559 1.00 15.41 301 GLY A C 1
ATOM 2315 O O . GLY A 1 301 ? -9.381 -4.081 27.885 1.00 14.24 301 GLY A O 1
ATOM 2316 N N . MET A 1 302 ? -10.794 -5.763 28.208 1.00 14.45 302 MET A N 1
ATOM 2317 C CA . MET A 1 302 ? -11.363 -5.139 29.406 1.00 17.25 302 MET A CA 1
ATOM 2318 C C . MET A 1 302 ? -10.342 -4.968 30.518 1.00 15.14 302 MET A C 1
ATOM 2319 O O . MET A 1 302 ? -9.410 -5.758 30.640 1.00 16.77 302 MET A O 1
ATOM 2324 N N . PRO A 1 303 ? -10.534 -3.953 31.348 1.00 13.74 303 PRO A N 1
ATOM 2325 C CA . PRO A 1 303 ? -9.686 -3.945 32.570 1.00 13.97 303 PRO A CA 1
ATOM 2326 C C . PRO A 1 303 ? -9.942 -5.220 33.408 1.00 13.62 303 PRO A C 1
ATOM 2327 O O . PRO A 1 303 ? -11.089 -5.664 33.567 1.00 14.05 303 PRO A O 1
ATOM 2331 N N . PHE A 1 304 ? -8.862 -5.850 33.852 1.00 14.25 304 PHE A N 1
ATOM 2332 C CA . PHE A 1 304 ? -8.903 -7.046 34.678 1.00 14.45 304 PHE A CA 1
ATOM 2333 C C . PHE A 1 304 ? -9.493 -8.226 33.920 1.00 13.38 304 PHE A C 1
ATOM 2334 O O . PHE A 1 304 ? -10.068 -9.151 34.520 1.00 13.29 304 PHE A O 1
ATOM 2342 N N . THR A 1 305 ? -9.340 -8.246 32.609 1.00 11.62 305 THR A N 1
ATOM 2343 C CA . THR A 1 305 ? -9.870 -9.362 31.847 1.00 11.48 305 THR A CA 1
ATOM 2344 C C . THR A 1 305 ? -9.583 -10.754 32.449 1.00 10.77 305 THR A C 1
ATOM 2345 O O . THR A 1 305 ? -10.476 -11.558 32.600 1.00 8.79 305 THR A O 1
ATOM 2349 N N . SER A 1 306 ? -8.329 -11.010 32.776 1.00 9.76 306 SER A N 1
ATOM 2350 C CA . SER A 1 306 ? -7.952 -12.292 33.330 1.00 11.58 306 SER A CA 1
ATOM 2351 C C . SER A 1 306 ? -8.590 -12.666 34.662 1.00 8.58 306 SER A C 1
ATOM 2352 O O . SER A 1 306 ? -8.982 -13.781 34.846 1.00 10.41 306 SER A O 1
ATOM 2355 N N . VAL A 1 307 ? -8.682 -11.714 35.572 1.00 9.73 307 VAL A N 1
ATOM 2356 C CA . VAL A 1 307 ? -9.261 -11.960 36.880 1.00 9.60 307 VAL A CA 1
ATOM 2357 C C . VAL A 1 307 ? -10.766 -12.205 36.783 1.00 11.96 307 VAL A C 1
ATOM 2358 O O . VAL A 1 307 ? -11.285 -13.158 37.321 1.00 12.04 307 VAL A O 1
ATOM 2362 N N . VAL A 1 308 ? -11.438 -11.332 36.055 1.00 12.01 308 VAL A N 1
ATOM 2363 C CA . VAL A 1 308 ? -12.866 -11.390 35.908 1.00 11.43 308 VAL A CA 1
ATOM 2364 C C . VAL A 1 308 ? -13.212 -12.668 35.166 1.00 10.30 308 VAL A C 1
ATOM 2365 O O . VAL A 1 308 ? -14.070 -13.386 35.597 1.00 9.02 308 VAL A O 1
ATOM 2369 N N . ASN A 1 309 ? -12.484 -12.997 34.088 1.00 9.69 309 ASN A N 1
ATOM 2370 C CA . ASN A 1 309 ? -12.749 -14.201 33.361 1.00 9.36 309 ASN A CA 1
ATOM 2371 C C . ASN A 1 309 ? -12.391 -15.446 34.197 1.00 8.48 309 ASN A C 1
ATOM 2372 O O . ASN A 1 309 ? -12.991 -16.523 33.990 1.00 6.09 309 ASN A O 1
ATOM 2377 N N . SER A 1 310 ? -11.403 -15.334 35.084 1.00 6.28 310 SER A N 1
ATOM 2378 C CA . SER A 1 310 ? -11.104 -16.486 35.951 1.00 8.07 310 SER A CA 1
ATOM 2379 C C . SER A 1 310 ? -12.197 -16.701 36.946 1.00 7.70 310 SER A C 1
ATOM 2380 O O . SER A 1 310 ? -12.460 -17.856 37.281 1.00 9.39 310 SER A O 1
ATOM 2383 N N . ILE A 1 311 ? -12.811 -15.608 37.442 1.00 7.84 311 ILE A N 1
ATOM 2384 C CA . ILE A 1 311 ? -13.957 -15.745 38.345 1.00 8.32 311 ILE A CA 1
ATOM 2385 C C . ILE A 1 311 ? -15.230 -16.319 37.634 1.00 9.00 311 ILE A C 1
ATOM 2386 O O . ILE A 1 311 ? -15.907 -17.200 38.211 1.00 10.58 311 ILE A O 1
ATOM 2391 N N . ASN A 1 312 ? -15.498 -15.838 36.414 1.00 7.07 312 ASN A N 1
ATOM 2392 C CA . ASN A 1 312 ? -16.535 -16.365 35.546 1.00 8.23 312 ASN A CA 1
ATOM 2393 C C . ASN A 1 312 ? -16.367 -17.869 35.411 1.00 7.63 312 ASN A C 1
ATOM 2394 O O . ASN A 1 312 ? -17.321 -18.670 35.568 1.00 7.38 312 ASN A O 1
ATOM 2399 N N . HIS A 1 313 ? -15.159 -18.237 35.066 1.00 7.00 313 HIS A N 1
ATOM 2400 C CA . HIS A 1 313 ? -14.827 -19.674 34.877 1.00 7.93 313 HIS A CA 1
ATOM 2401 C C . HIS A 1 313 ? -15.076 -20.528 36.137 1.00 7.69 313 HIS A C 1
ATOM 2402 O O . HIS A 1 313 ? -15.646 -21.635 36.050 1.00 10.09 313 HIS A O 1
ATOM 2409 N N . MET A 1 314 ? -14.662 -20.029 37.282 1.00 5.45 314 MET A N 1
ATOM 2410 C CA . MET A 1 314 ? -14.952 -20.656 38.573 1.00 7.81 314 MET A CA 1
ATOM 2411 C C . MET A 1 314 ? -16.443 -20.819 38.733 1.00 7.53 314 MET A C 1
ATOM 2412 O O . MET A 1 314 ? -16.892 -21.861 39.098 1.00 7.31 314 MET A O 1
ATOM 2417 N N . ILE A 1 315 ? -17.226 -19.793 38.376 1.00 8.90 315 ILE A N 1
ATOM 2418 C CA . ILE A 1 315 ? -18.656 -19.848 38.589 1.00 7.96 315 ILE A CA 1
ATOM 2419 C C . ILE A 1 315 ? -19.286 -20.859 37.622 1.00 9.03 315 ILE A C 1
ATOM 2420 O O . ILE A 1 315 ? -20.179 -21.642 37.972 1.00 10.43 315 ILE A O 1
ATOM 2425 N N . TYR A 1 316 ? -18.870 -20.831 36.371 1.00 8.83 316 TYR A N 1
ATOM 2426 C CA . TYR A 1 316 ? -19.390 -21.804 35.403 1.00 8.01 316 TYR A CA 1
ATOM 2427 C C . TYR A 1 316 ? -19.110 -23.258 35.792 1.00 8.59 316 TYR A C 1
ATOM 2428 O O . TYR A 1 316 ? -19.997 -24.135 35.599 1.00 8.73 316 TYR A O 1
ATOM 2437 N N . VAL A 1 317 ? -17.893 -23.515 36.299 1.00 9.26 317 VAL A N 1
ATOM 2438 C CA . VAL A 1 317 ? -17.488 -24.853 36.676 1.00 10.79 317 VAL A CA 1
ATOM 2439 C C . VAL A 1 317 ? -18.209 -25.338 37.938 1.00 11.17 317 VAL A C 1
ATOM 2440 O O . VAL A 1 317 ? -18.697 -26.521 37.993 1.00 13.20 317 VAL A O 1
ATOM 2444 N N . ALA A 1 318 ? -18.402 -24.448 38.897 1.00 11.71 318 ALA A N 1
ATOM 2445 C CA . ALA A 1 318 ? -19.115 -24.787 40.108 1.00 11.28 318 ALA A CA 1
ATOM 2446 C C . ALA A 1 318 ? -20.545 -25.144 39.703 1.00 10.85 318 ALA A C 1
ATOM 2447 O O . ALA A 1 318 ? -21.116 -26.093 40.173 1.00 12.62 318 ALA A O 1
ATOM 2449 N N . ALA A 1 319 ? -21.146 -24.333 38.859 1.00 10.70 319 ALA A N 1
ATOM 2450 C CA . ALA A 1 319 ? -22.547 -24.568 38.421 1.00 8.82 319 ALA A CA 1
ATOM 2451 C C . ALA A 1 319 ? -22.691 -25.876 37.657 1.00 8.45 319 ALA A C 1
ATOM 2452 O O . ALA A 1 319 ? -23.600 -26.645 37.941 1.00 10.26 319 ALA A O 1
ATOM 2454 N N . ALA A 1 320 ? -21.794 -26.121 36.709 1.00 7.91 320 ALA A N 1
ATOM 2455 C CA . ALA A 1 320 ? -21.833 -27.372 35.895 1.00 8.69 320 ALA A CA 1
ATOM 2456 C C . ALA A 1 320 ? -21.755 -28.619 36.766 1.00 7.95 320 ALA A C 1
ATOM 2457 O O . ALA A 1 320 ? -22.447 -29.570 36.553 1.00 11.03 320 ALA A O 1
ATOM 2459 N N . ILE A 1 321 ? -20.863 -28.611 37.723 1.00 9.32 321 ILE A N 1
ATOM 2460 C CA . ILE A 1 321 ? -20.644 -29.690 38.617 1.00 9.58 321 ILE A CA 1
ATOM 2461 C C . ILE A 1 321 ? -21.828 -29.885 39.557 1.00 11.03 321 ILE A C 1
ATOM 2462 O O . ILE A 1 321 ? -22.276 -30.979 39.642 1.00 11.76 321 ILE A O 1
ATOM 2467 N N . LEU A 1 322 ? -22.262 -28.844 40.279 1.00 12.34 322 LEU A N 1
ATOM 2468 C CA . LEU A 1 322 ? -23.399 -28.900 41.170 1.00 14.00 322 LEU A CA 1
ATOM 2469 C C . LEU A 1 322 ? -24.692 -29.337 40.456 1.00 14.79 322 LEU A C 1
ATOM 2470 O O . LEU A 1 322 ? -25.432 -30.203 40.966 1.00 14.72 322 LEU A O 1
ATOM 2475 N N . GLN A 1 323 ? -24.956 -28.758 39.289 1.00 15.08 323 GLN A N 1
ATOM 2476 C CA . GLN A 1 323 ? -26.034 -29.277 38.417 1.00 15.26 323 GLN A CA 1
ATOM 2477 C C . GLN A 1 323 ? -25.861 -30.778 38.109 1.00 14.44 323 GLN A C 1
ATOM 2478 O O . GLN A 1 323 ? -26.794 -31.517 38.254 1.00 14.06 323 GLN A O 1
ATOM 2484 N N . ALA A 1 324 ? -24.684 -31.216 37.676 1.00 14.96 324 ALA A N 1
ATOM 2485 C CA . ALA A 1 324 ? -24.491 -32.650 37.378 1.00 16.52 324 ALA A CA 1
ATOM 2486 C C . ALA A 1 324 ? -24.777 -33.575 38.617 1.00 17.20 324 ALA A C 1
ATOM 2487 O O . ALA A 1 324 ? -25.443 -34.547 38.470 1.00 17.85 324 ALA A O 1
ATOM 2489 N N . TYR A 1 325 ? -24.274 -33.256 39.798 1.00 15.48 325 TYR A N 1
ATOM 2490 C CA . TYR A 1 325 ? -24.597 -33.996 41.013 1.00 16.87 325 TYR A CA 1
ATOM 2491 C C . TYR A 1 325 ? -26.094 -34.028 41.334 1.00 17.41 325 TYR A C 1
ATOM 2492 O O . TYR A 1 325 ? -26.628 -35.082 41.590 1.00 17.25 325 TYR A O 1
ATOM 2501 N N . GLU A 1 326 ? -26.752 -32.869 41.315 1.00 17.61 326 GLU A N 1
ATOM 2502 C CA . GLU A 1 326 ? -28.131 -32.796 41.664 1.00 20.30 326 GLU A CA 1
ATOM 2503 C C . GLU A 1 326 ? -28.979 -33.610 40.673 1.00 21.17 326 GLU A C 1
ATOM 2504 O O . GLU A 1 326 ? -29.915 -34.368 41.053 1.00 20.68 326 GLU A O 1
ATOM 2510 N N . SER A 1 327 ? -28.628 -33.533 39.407 1.00 21.74 327 SER A N 1
ATOM 2511 C CA . SER A 1 327 ? -29.414 -34.282 38.468 1.00 22.96 327 SER A CA 1
ATOM 2512 C C . SER A 1 327 ? -29.111 -35.806 38.490 1.00 23.29 327 SER A C 1
ATOM 2513 O O . SER A 1 327 ? -29.889 -36.635 37.980 1.00 22.65 327 SER A O 1
ATOM 2516 N N . HIS A 1 328 ? -28.032 -36.206 39.155 1.00 22.94 328 HIS A N 1
ATOM 2517 C CA . HIS A 1 328 ? -27.785 -37.633 39.337 1.00 23.27 328 HIS A CA 1
ATOM 2518 C C . HIS A 1 328 ? -28.260 -38.079 40.718 1.00 22.28 328 HIS A C 1
ATOM 2519 O O . HIS A 1 328 ? -27.968 -39.165 41.157 1.00 23.09 328 HIS A O 1
ATOM 2526 N N . ASN A 1 329 ? -28.868 -37.158 41.463 1.00 22.22 329 ASN A N 1
ATOM 2527 C CA . ASN A 1 329 ? -29.309 -37.418 42.837 1.00 20.68 329 ASN A CA 1
ATOM 2528 C C . ASN A 1 329 ? -28.207 -37.776 43.825 1.00 19.53 329 ASN A C 1
ATOM 2529 O O . ASN A 1 329 ? -28.411 -38.581 44.739 1.00 18.30 329 ASN A O 1
ATOM 2534 N N . VAL A 1 330 ? -27.030 -37.163 43.645 1.00 19.71 330 VAL A N 1
ATOM 2535 C CA . VAL A 1 330 ? -25.879 -37.371 44.522 1.00 19.39 330 VAL A CA 1
ATOM 2536 C C . VAL A 1 330 ? -25.631 -36.146 45.392 1.00 18.89 330 VAL A C 1
ATOM 2537 O O . VAL A 1 330 ? -25.652 -35.042 44.875 1.00 19.16 330 VAL A O 1
ATOM 2541 N N . PRO A 1 331 ? -25.361 -36.331 46.717 1.00 19.38 331 PRO A N 1
ATOM 2542 C CA . PRO A 1 331 ? -25.098 -35.130 47.565 1.00 19.31 331 PRO A CA 1
ATOM 2543 C C . PRO A 1 331 ? -23.714 -34.582 47.328 1.00 19.46 331 PRO A C 1
ATOM 2544 O O . PRO A 1 331 ? -22.756 -35.321 47.182 1.00 20.06 331 PRO A O 1
ATOM 2548 N N . TYR A 1 332 ? -23.626 -33.273 47.285 1.00 20.23 332 TYR A N 1
ATOM 2549 C CA . TYR A 1 332 ? -22.366 -32.615 47.176 1.00 18.39 332 TYR A CA 1
ATOM 2550 C C . TYR A 1 332 ? -22.103 -31.795 48.401 1.00 20.10 332 TYR A C 1
ATOM 2551 O O . TYR A 1 332 ? -22.802 -30.844 48.684 1.00 22.69 332 TYR A O 1
ATOM 2560 N N . THR A 1 333 ? -21.079 -32.180 49.135 1.00 21.33 333 THR A N 1
ATOM 2561 C CA . THR A 1 333 ? -20.992 -31.864 50.545 1.00 25.66 333 THR A CA 1
ATOM 2562 C C . THR A 1 333 ? -20.021 -30.718 50.810 1.00 24.02 333 THR A C 1
ATOM 2563 O O . THR A 1 333 ? -20.327 -29.770 51.522 1.00 24.36 333 THR A O 1
ATOM 2567 N N . GLY A 1 334 ? -18.849 -30.821 50.218 1.00 19.60 334 GLY A N 1
ATOM 2568 C CA . GLY A 1 334 ? -17.846 -29.803 50.376 1.00 19.47 334 GLY A CA 1
ATOM 2569 C C . GLY A 1 334 ? -17.954 -28.663 49.395 1.00 17.55 334 GLY A C 1
ATOM 2570 O O . GLY A 1 334 ? -18.856 -28.600 48.584 1.00 16.79 334 GLY A O 1
ATOM 2571 N N . ASN A 1 335 ? -17.039 -27.715 49.510 1.00 13.90 335 ASN A N 1
ATOM 2572 C CA . ASN A 1 335 ? -16.816 -26.721 48.476 1.00 12.73 335 ASN A CA 1
ATOM 2573 C C . ASN A 1 335 ? -16.214 -27.360 47.230 1.00 11.35 335 ASN A C 1
ATOM 2574 O O . ASN A 1 335 ? -15.242 -28.077 47.312 1.00 12.74 335 ASN A O 1
ATOM 2579 N N . VAL A 1 336 ? -16.842 -27.106 46.090 1.00 11.54 336 VAL A N 1
ATOM 2580 C CA . VAL A 1 336 ? -16.309 -27.410 44.766 1.00 7.69 336 VAL A CA 1
ATOM 2581 C C . VAL A 1 336 ? -14.799 -27.222 44.632 1.00 8.03 336 VAL A C 1
ATOM 2582 O O . VAL A 1 336 ? -14.124 -28.045 44.084 1.00 7.72 336 VAL A O 1
ATOM 2586 N N . PHE A 1 337 ? -14.281 -26.129 45.161 1.00 8.29 337 PHE A N 1
ATOM 2587 C CA . PHE A 1 337 ? -12.889 -25.817 44.962 1.00 7.01 337 PHE A CA 1
ATOM 2588 C C . PHE A 1 337 ? -11.944 -26.429 45.967 1.00 8.43 337 PHE A C 1
ATOM 2589 O O . PHE A 1 337 ? -10.752 -26.284 45.871 1.00 7.28 337 PHE A O 1
ATOM 2597 N N . GLN A 1 338 ? -12.505 -27.191 46.890 1.00 10.40 338 GLN A N 1
ATOM 2598 C CA . GLN A 1 338 ? -11.666 -28.146 47.700 1.00 12.55 338 GLN A CA 1
ATOM 2599 C C . GLN A 1 338 ? -11.813 -29.608 47.229 1.00 14.10 338 GLN A C 1
ATOM 2600 O O . GLN A 1 338 ? -10.829 -30.362 47.099 1.00 14.86 338 GLN A O 1
ATOM 2606 N N . VAL A 1 339 ? -13.050 -29.996 46.979 1.00 15.87 339 VAL A N 1
ATOM 2607 C CA . VAL A 1 339 ? -13.356 -31.315 46.475 1.00 18.27 339 VAL A CA 1
ATOM 2608 C C . VAL A 1 339 ? -12.696 -31.540 45.123 1.00 18.46 339 VAL A C 1
ATOM 2609 O O . VAL A 1 339 ? -12.041 -32.533 44.908 1.00 21.41 339 VAL A O 1
ATOM 2613 N N . GLU A 1 340 ? -12.862 -30.571 44.240 1.00 17.82 340 GLU A N 1
ATOM 2614 C CA . GLU A 1 340 ? -12.140 -30.468 42.985 1.00 18.03 340 GLU A CA 1
ATOM 2615 C C . GLU A 1 340 ? -10.927 -29.511 43.057 1.00 17.89 340 GLU A C 1
ATOM 2616 O O . GLU A 1 340 ? -10.872 -28.643 43.905 1.00 18.90 340 GLU A O 1
ATOM 2622 N N . THR A 1 341 ? -9.968 -29.686 42.158 1.00 15.77 341 THR A N 1
ATOM 2623 C CA . THR A 1 341 ? -8.857 -28.753 42.014 1.00 17.09 341 THR A CA 1
ATOM 2624 C C . THR A 1 341 ? -8.841 -28.045 40.672 1.00 15.22 341 THR A C 1
ATOM 2625 O O . THR A 1 341 ? -8.769 -28.673 39.639 1.00 14.30 341 THR A O 1
ATOM 2629 N N . ILE A 1 342 ? -8.884 -26.724 40.717 1.00 15.36 342 ILE A N 1
ATOM 2630 C CA . ILE A 1 342 ? -9.165 -25.896 39.553 1.00 14.84 342 ILE A CA 1
ATOM 2631 C C . ILE A 1 342 ? -8.161 -24.779 39.391 1.00 14.32 342 ILE A C 1
ATOM 2632 O O . ILE A 1 342 ? -8.005 -23.954 40.252 1.00 14.19 342 ILE A O 1
ATOM 2637 N N . HIS A 1 343 ? -7.507 -24.754 38.255 1.00 13.35 343 HIS A N 1
ATOM 2638 C CA . HIS A 1 343 ? -6.682 -23.640 37.874 1.00 14.35 343 HIS A CA 1
ATOM 2639 C C . HIS A 1 343 ? -7.177 -22.980 36.592 1.00 14.20 343 HIS A C 1
ATOM 2640 O O . HIS A 1 343 ? -7.297 -23.609 35.560 1.00 10.92 343 HIS A O 1
ATOM 2647 N N . THR A 1 344 ? -7.477 -21.696 36.696 1.00 14.97 344 THR A N 1
ATOM 2648 C CA . THR A 1 344 ? -7.833 -20.885 35.548 1.00 15.73 344 THR A CA 1
ATOM 2649 C C . THR A 1 344 ? -6.955 -19.671 35.356 1.00 16.77 344 THR A C 1
ATOM 2650 O O . THR A 1 344 ? -6.447 -19.089 36.289 1.00 17.62 344 THR A O 1
ATOM 2654 N N . TYR A 1 345 ? -6.778 -19.322 34.099 1.00 19.14 345 TYR A N 1
ATOM 2655 C CA . TYR A 1 345 ? -6.256 -18.045 33.699 1.00 19.79 345 TYR A CA 1
ATOM 2656 C C . TYR A 1 345 ? -7.161 -17.505 32.623 1.00 20.04 345 TYR A C 1
ATOM 2657 O O . TYR A 1 345 ? -7.006 -17.835 31.464 1.00 17.16 345 TYR A O 1
ATOM 2666 N N . GLY A 1 346 ? -8.104 -16.667 33.028 1.00 19.29 346 GLY A N 1
ATOM 2667 C CA . GLY A 1 346 ? -9.340 -16.495 32.301 1.00 21.30 346 GLY A CA 1
ATOM 2668 C C . GLY A 1 346 ? -9.871 -17.774 31.696 1.00 21.74 346 GLY A C 1
ATOM 2669 O O . GLY A 1 346 ? -10.414 -18.578 32.420 1.00 21.99 346 GLY A O 1
ATOM 2670 N N . ASP A 1 347 ? -9.693 -17.982 30.393 1.00 22.06 347 ASP A N 1
ATOM 2671 C CA . ASP A 1 347 ? -10.222 -19.199 29.786 1.00 23.50 347 ASP A CA 1
ATOM 2672 C C . ASP A 1 347 ? -9.349 -20.469 29.796 1.00 23.53 347 ASP A C 1
ATOM 2673 O O . ASP A 1 347 ? -9.833 -21.607 29.531 1.00 24.75 347 ASP A O 1
ATOM 2678 N N . ASP A 1 348 ? -8.062 -20.281 30.024 1.00 23.26 348 ASP A N 1
ATOM 2679 C CA . ASP A 1 348 ? -7.090 -21.381 30.176 1.00 24.15 348 ASP A CA 1
ATOM 2680 C C . ASP A 1 348 ? -7.330 -22.143 31.481 1.00 22.13 348 ASP A C 1
ATOM 2681 O O . ASP A 1 348 ? -7.654 -21.504 32.464 1.00 19.97 348 ASP A O 1
ATOM 2686 N N . CYS A 1 349 ? -7.192 -23.487 31.483 1.00 20.71 349 CYS A N 1
ATOM 2687 C CA . CYS A 1 349 ? -7.521 -24.258 32.674 1.00 20.11 349 CYS A CA 1
ATOM 2688 C C . CYS A 1 349 ? -6.996 -25.692 32.701 1.00 19.59 349 CYS A C 1
ATOM 2689 O O . CYS A 1 349 ? -6.631 -26.280 31.672 1.00 17.72 349 CYS A O 1
ATOM 2692 N N . MET A 1 350 ? -6.967 -26.183 33.952 1.00 17.67 350 MET A N 1
ATOM 2693 C CA . MET A 1 350 ? -6.702 -27.524 34.331 1.00 17.09 350 MET A CA 1
ATOM 2694 C C . MET A 1 350 ? -7.712 -27.804 35.412 1.00 15.56 350 MET A C 1
ATOM 2695 O O . MET A 1 350 ? -7.819 -27.057 36.370 1.00 14.87 350 MET A O 1
ATOM 2700 N N . TYR A 1 351 ? -8.456 -28.884 35.253 1.00 14.65 351 TYR A N 1
ATOM 2701 C CA . TYR A 1 351 ? -9.311 -29.415 36.296 1.00 14.30 351 TYR A CA 1
ATOM 2702 C C . TYR A 1 351 ? -8.754 -30.742 36.818 1.00 14.68 351 TYR A C 1
ATOM 2703 O O . TYR A 1 351 ? -8.512 -31.657 36.064 1.00 15.23 351 TYR A O 1
ATOM 2712 N N . SER A 1 352 ? -8.547 -30.829 38.113 1.00 13.37 352 SER A N 1
ATOM 2713 C CA . SER A 1 352 ? -8.276 -32.105 38.728 1.00 14.36 352 SER A CA 1
ATOM 2714 C C . SER A 1 352 ? -9.393 -32.548 39.648 1.00 12.66 352 SER A C 1
ATOM 2715 O O . SER A 1 352 ? -9.512 -32.104 40.767 1.00 11.26 352 SER A O 1
ATOM 2718 N N . VAL A 1 353 ? -10.210 -33.441 39.133 1.00 11.85 353 VAL A N 1
ATOM 2719 C CA . VAL A 1 353 ? -11.479 -33.726 39.735 1.00 12.21 353 VAL A CA 1
ATOM 2720 C C . VAL A 1 353 ? -11.435 -35.028 40.516 1.00 12.86 353 VAL A C 1
ATOM 2721 O O . VAL A 1 353 ? -10.804 -35.976 40.108 1.00 13.92 353 VAL A O 1
ATOM 2725 N N . CYS A 1 354 ? -12.088 -35.040 41.658 1.00 13.69 354 CYS A N 1
ATOM 2726 C CA . CYS A 1 354 ? -12.470 -36.277 42.300 1.00 16.64 354 CYS A CA 1
ATOM 2727 C C . CYS A 1 354 ? -13.134 -37.303 41.361 1.00 17.16 354 CYS A C 1
ATOM 2728 O O . CYS A 1 354 ? -13.766 -36.963 40.378 1.00 17.33 354 CYS A O 1
ATOM 2731 N N . PRO A 1 355 ? -12.956 -38.565 41.692 1.00 19.54 355 PRO A N 1
ATOM 2732 C CA . PRO A 1 355 ? -13.353 -39.667 40.832 1.00 19.09 355 PRO A CA 1
ATOM 2733 C C . PRO A 1 355 ? -14.849 -39.763 40.691 1.00 18.76 355 PRO A C 1
ATOM 2734 O O . PRO A 1 355 ? -15.338 -40.088 39.631 1.00 19.02 355 PRO A O 1
ATOM 2738 N N . ALA A 1 356 ? -15.556 -39.477 41.771 1.00 18.12 356 ALA A N 1
ATOM 2739 C CA . ALA A 1 356 ? -16.986 -39.282 41.721 1.00 17.71 356 ALA A CA 1
ATOM 2740 C C . ALA A 1 356 ? -17.396 -38.265 40.670 1.00 18.21 356 ALA A C 1
ATOM 2741 O O . ALA A 1 356 ? -18.315 -38.495 39.901 1.00 18.29 356 ALA A O 1
ATOM 2743 N N . THR A 1 357 ? -16.694 -37.149 40.636 1.00 15.26 357 THR A N 1
ATOM 2744 C CA . THR A 1 357 ? -16.914 -36.152 39.615 1.00 14.40 357 THR A CA 1
ATOM 2745 C C . THR A 1 357 ? -16.517 -36.607 38.202 1.00 14.34 357 THR A C 1
ATOM 2746 O O . THR A 1 357 ? -17.261 -36.433 37.262 1.00 14.82 357 THR A O 1
ATOM 2750 N N . ALA A 1 358 ? -15.345 -37.203 38.089 1.00 14.41 358 ALA A N 1
ATOM 2751 C CA . ALA A 1 358 ? -14.920 -37.886 36.887 1.00 14.60 358 ALA A CA 1
ATOM 2752 C C . ALA A 1 358 ? -15.942 -38.864 36.313 1.00 15.64 358 ALA A C 1
ATOM 2753 O O . ALA A 1 358 ? -16.095 -38.938 35.124 1.00 16.68 358 ALA A O 1
ATOM 2755 N N . SER A 1 359 ? -16.619 -39.601 37.176 1.00 17.13 359 SER A N 1
ATOM 2756 C CA . SER A 1 359 ? -17.638 -40.554 36.772 1.00 18.83 359 SER A CA 1
ATOM 2757 C C . SER A 1 359 ? -18.716 -39.912 35.940 1.00 18.96 359 SER A C 1
ATOM 2758 O O . SER A 1 359 ? -19.220 -40.501 35.012 1.00 20.93 359 SER A O 1
ATOM 2761 N N . ILE A 1 360 ? -19.051 -38.685 36.290 1.00 18.29 360 ILE A N 1
ATOM 2762 C CA . ILE A 1 360 ? -20.137 -37.988 35.659 1.00 16.00 360 ILE A CA 1
ATOM 2763 C C . ILE A 1 360 ? -19.693 -36.763 34.873 1.00 15.99 360 ILE A C 1
ATOM 2764 O O . ILE A 1 360 ? -20.451 -35.831 34.707 1.00 13.53 360 ILE A O 1
ATOM 2769 N N . PHE A 1 361 ? -18.456 -36.795 34.396 1.00 15.31 361 PHE A N 1
ATOM 2770 C CA . PHE A 1 361 ? -17.878 -35.708 33.630 1.00 15.86 361 PHE A CA 1
ATOM 2771 C C . PHE A 1 361 ? -18.512 -35.392 32.280 1.00 16.01 361 PHE A C 1
ATOM 2772 O O . PHE A 1 361 ? -18.567 -34.255 31.887 1.00 15.37 361 PHE A O 1
ATOM 2780 N N . HIS A 1 362 ? -18.991 -36.414 31.588 1.00 17.66 362 HIS A N 1
ATOM 2781 C CA . HIS A 1 362 ? -19.845 -36.255 30.415 1.00 18.92 362 HIS A CA 1
ATOM 2782 C C . HIS A 1 362 ? -20.939 -35.232 30.668 1.00 17.75 362 HIS A C 1
ATOM 2783 O O . HIS A 1 362 ? -21.254 -34.424 29.826 1.00 18.57 362 HIS A O 1
ATOM 2790 N N . THR A 1 363 ? -21.492 -35.298 31.862 1.00 17.10 363 THR A N 1
ATOM 2791 C CA . THR A 1 363 ? -22.601 -34.482 32.273 1.00 17.61 363 THR A CA 1
ATOM 2792 C C . THR A 1 363 ? -22.178 -33.063 32.627 1.00 15.26 363 THR A C 1
ATOM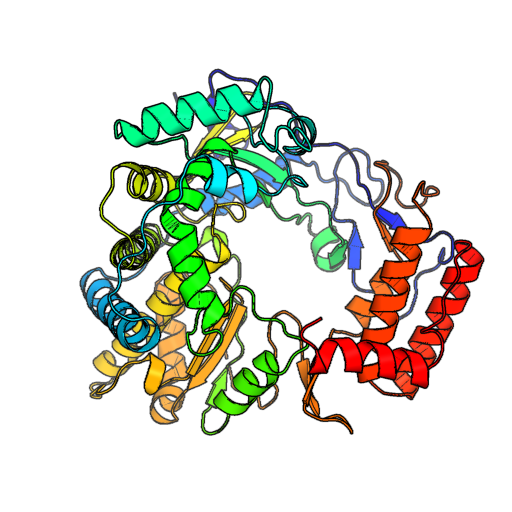 2793 O O . THR A 1 363 ? -22.833 -32.126 32.251 1.00 17.59 363 THR A O 1
ATOM 2797 N N . VAL A 1 364 ? -21.072 -32.920 33.337 1.00 13.26 364 VAL A N 1
ATOM 2798 C CA . VAL A 1 364 ? -20.446 -31.623 33.509 1.00 12.18 364 VAL A CA 1
ATOM 2799 C C . VAL A 1 364 ? -20.206 -30.877 32.199 1.00 12.67 364 VAL A C 1
ATOM 2800 O O . VAL A 1 364 ? -20.559 -29.726 32.070 1.00 14.47 364 VAL A O 1
ATOM 2804 N N . LEU A 1 365 ? -19.609 -31.552 31.233 1.00 12.07 365 LEU A N 1
ATOM 2805 C CA . LEU A 1 365 ? -19.288 -30.940 29.963 1.00 12.91 365 LEU A CA 1
ATOM 2806 C C . LEU A 1 365 ? -20.541 -30.471 29.261 1.00 13.68 365 LEU A C 1
ATOM 2807 O O . LEU A 1 365 ? -20.564 -29.420 28.656 1.00 15.16 365 LEU A O 1
ATOM 2812 N N . ALA A 1 366 ? -21.588 -31.262 29.384 1.00 13.34 366 ALA A N 1
ATOM 2813 C CA . ALA A 1 366 ? -22.839 -30.960 28.748 1.00 12.78 366 ALA A CA 1
ATOM 2814 C C . ALA A 1 366 ? -23.538 -29.770 29.387 1.00 13.77 366 ALA A C 1
ATOM 2815 O O . ALA A 1 366 ? -24.202 -29.021 28.712 1.00 15.33 366 ALA A O 1
ATOM 2817 N N . ASN A 1 367 ? -23.379 -29.611 30.691 1.00 12.77 367 ASN A N 1
ATOM 2818 C CA . ASN A 1 367 ? -23.872 -28.436 31.371 1.00 11.31 367 ASN A CA 1
ATOM 2819 C C . ASN A 1 367 ? -23.136 -27.177 30.969 1.00 11.96 367 ASN A C 1
ATOM 2820 O O . ASN A 1 367 ? -23.747 -26.190 30.672 1.00 10.39 367 ASN A O 1
ATOM 2825 N N . LEU A 1 368 ? -21.815 -27.252 30.910 1.00 13.09 368 LEU A N 1
ATOM 2826 C CA . LEU A 1 368 ? -21.004 -26.195 30.331 1.00 12.03 368 LEU A CA 1
ATOM 2827 C C . LEU A 1 368 ? -21.436 -25.732 28.952 1.00 12.96 368 LEU A C 1
ATOM 2828 O O . LEU A 1 368 ? -21.669 -24.555 28.746 1.00 14.13 368 LEU A O 1
ATOM 2833 N N . THR A 1 369 ? -21.564 -26.669 28.019 1.00 15.95 369 THR A N 1
ATOM 2834 C CA . THR A 1 369 ? -22.075 -26.341 26.699 1.00 16.01 369 THR A CA 1
ATOM 2835 C C . THR A 1 369 ? -23.478 -25.771 26.646 1.00 16.06 369 THR A C 1
ATOM 2836 O O . THR A 1 369 ? -23.755 -24.911 25.850 1.00 17.65 369 THR A O 1
ATOM 2840 N N . SER A 1 370 ? -24.345 -26.230 27.530 1.00 16.54 370 SER A N 1
ATOM 2841 C CA . SER A 1 370 ? -25.652 -25.617 27.701 1.00 15.97 370 SER A CA 1
ATOM 2842 C C . SER A 1 370 ? -25.678 -24.171 28.183 1.00 16.03 370 SER A C 1
ATOM 2843 O O . SER A 1 370 ? -26.626 -23.460 27.949 1.00 17.32 370 SER A O 1
ATOM 2846 N N . TYR A 1 371 ? -24.636 -23.745 28.870 1.00 15.48 371 TYR A N 1
ATOM 2847 C CA . TYR A 1 371 ? -24.503 -22.317 29.269 1.00 13.98 371 TYR A CA 1
ATOM 2848 C C . TYR A 1 371 ? -24.039 -21.486 28.074 1.00 13.58 371 TYR A C 1
ATOM 2849 O O . TYR A 1 371 ? -24.134 -20.242 28.058 1.00 14.22 371 TYR A O 1
ATOM 2858 N N . GLY A 1 372 ? -23.540 -22.187 27.065 1.00 15.02 372 GLY A N 1
ATOM 2859 C CA . GLY A 1 372 ? -23.230 -21.614 25.784 1.00 13.16 372 GLY A CA 1
ATOM 2860 C C . GLY A 1 372 ? -21.737 -21.487 25.679 1.00 14.20 372 GLY A C 1
ATOM 2861 O O . GLY A 1 372 ? -21.215 -20.803 24.831 1.00 12.82 372 GLY A O 1
ATOM 2862 N N . LEU A 1 373 ? -21.055 -22.165 26.583 1.00 12.83 373 LEU A N 1
ATOM 2863 C CA . LEU A 1 373 ? -19.634 -22.399 26.445 1.00 14.45 373 LEU A CA 1
ATOM 2864 C C . LEU A 1 373 ? -19.344 -23.440 25.385 1.00 14.31 373 LEU A C 1
ATOM 2865 O O . LEU A 1 373 ? -20.179 -24.259 25.068 1.00 14.25 373 LEU A O 1
ATOM 2870 N N . LYS A 1 374 ? -18.145 -23.374 24.843 1.00 15.73 374 LYS A N 1
ATOM 2871 C CA . LYS A 1 374 ? -17.695 -24.294 23.825 1.00 18.13 374 LYS A CA 1
ATOM 2872 C C . LYS A 1 374 ? -16.458 -25.061 24.275 1.00 18.43 374 LYS A C 1
ATOM 2873 O O . LYS A 1 374 ? -15.372 -24.843 23.785 1.00 16.83 374 LYS A O 1
ATOM 2879 N N . PRO A 1 375 ? -16.651 -25.969 25.226 1.00 19.55 375 PRO A N 1
ATOM 2880 C CA . PRO A 1 375 ? -15.543 -26.759 25.773 1.00 23.68 375 PRO A CA 1
ATOM 2881 C C . PRO A 1 375 ? -15.002 -27.757 24.755 1.00 28.97 375 PRO A C 1
ATOM 2882 O O . PRO A 1 375 ? -15.752 -28.594 24.253 1.00 28.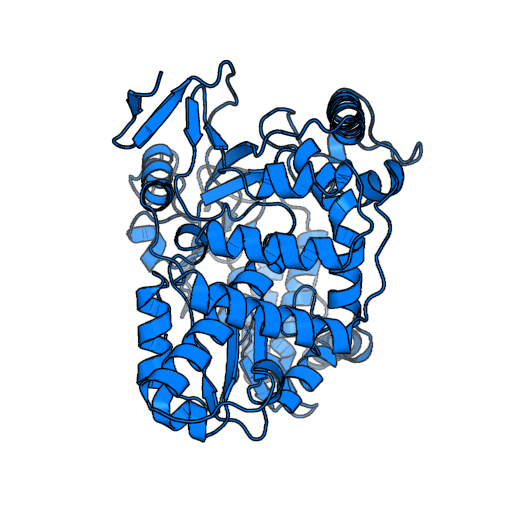63 375 PRO A O 1
ATOM 2886 N N . LYS A 1 385 ? -11.564 -35.787 27.363 1.00 47.87 385 LYS A N 1
ATOM 2887 C CA . LYS A 1 385 ? -11.189 -36.917 28.205 1.00 45.32 385 LYS A CA 1
ATOM 2888 C C . LYS A 1 385 ? -9.841 -36.679 28.879 1.00 42.43 385 LYS A C 1
ATOM 2889 O O . LYS A 1 385 ? -9.154 -35.701 28.586 1.00 43.10 385 LYS A O 1
ATOM 2895 N N . PRO A 1 386 ? -9.470 -37.581 29.782 1.00 39.90 386 PRO A N 1
ATOM 2896 C CA . PRO A 1 386 ? -8.418 -37.305 30.750 1.00 37.98 386 PRO A CA 1
ATOM 2897 C C . PRO A 1 386 ? -7.022 -37.525 30.213 1.00 37.14 386 PRO A C 1
ATOM 2898 O O . PRO A 1 386 ? -6.841 -38.264 29.262 1.00 34.48 386 PRO A O 1
ATOM 2902 N N . THR A 1 387 ? -6.053 -36.862 30.835 1.00 37.24 387 THR A N 1
ATOM 2903 C CA . THR A 1 387 ? -4.642 -36.99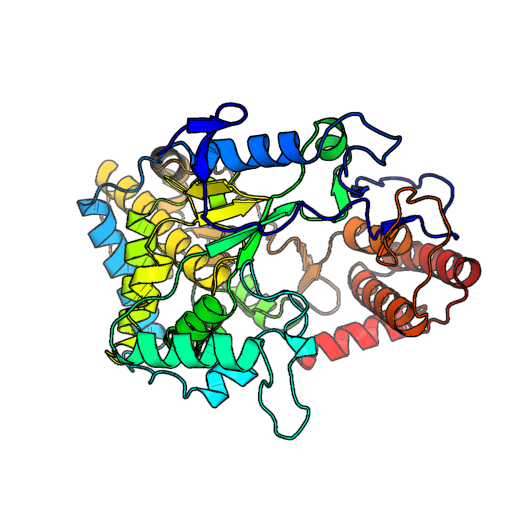3 30.509 1.00 35.84 387 THR A CA 1
ATOM 2904 C C . THR A 1 387 ? -3.804 -37.090 31.770 1.00 35.73 387 THR A C 1
ATOM 2905 O O . THR A 1 387 ? -4.245 -36.724 32.840 1.00 34.28 387 THR A O 1
ATOM 2909 N N . ASN A 1 388 ? -2.585 -37.584 31.628 1.00 35.84 388 ASN A N 1
ATOM 2910 C CA . ASN A 1 388 ? -1.593 -37.557 32.696 1.00 35.28 388 ASN A CA 1
ATOM 2911 C C . ASN A 1 388 ? -0.574 -36.438 32.507 1.00 32.91 388 ASN A C 1
ATOM 2912 O O . ASN A 1 388 ? 0.387 -36.325 33.269 1.00 32.40 388 ASN A O 1
ATOM 2917 N N . THR A 1 389 ? -0.790 -35.613 31.488 1.00 29.76 389 THR A N 1
ATOM 2918 C CA . THR A 1 389 ? 0.145 -34.572 31.145 1.00 26.79 389 THR A CA 1
ATOM 2919 C C . THR A 1 389 ? -0.445 -33.182 31.229 1.00 22.69 389 THR A C 1
ATOM 2920 O O . THR A 1 389 ? -1.157 -32.747 30.341 1.00 23.17 389 THR A O 1
ATOM 2924 N N . PRO A 1 390 ? -0.114 -32.492 32.306 1.00 18.73 390 PRO A N 1
ATOM 2925 C CA . PRO A 1 390 ? -0.601 -31.139 32.535 1.00 17.86 390 PRO A CA 1
ATOM 2926 C C . PRO A 1 390 ? -0.149 -30.181 31.449 1.00 17.47 390 PRO A C 1
ATOM 2927 O O . PRO A 1 390 ? 1.026 -30.108 31.141 1.00 16.62 390 PRO A O 1
ATOM 2931 N N . VAL A 1 391 ? -1.110 -29.474 30.875 1.00 17.03 391 VAL A N 1
ATOM 2932 C CA . VAL A 1 391 ? -0.846 -28.429 29.910 1.00 18.59 391 VAL A CA 1
ATOM 2933 C C . VAL A 1 391 ? -1.563 -27.157 30.337 1.00 18.84 391 VAL A C 1
ATOM 2934 O O . VAL A 1 391 ? -2.758 -27.165 30.566 1.00 19.89 391 VAL A O 1
ATOM 2938 N N . PHE A 1 392 ? -0.815 -26.071 30.448 1.00 17.98 392 PHE A N 1
ATOM 2939 C CA . PHE A 1 392 ? -1.319 -24.817 30.999 1.00 15.84 392 PHE A CA 1
ATOM 2940 C C . PHE A 1 392 ? -0.487 -23.635 30.523 1.00 15.63 392 PHE A C 1
ATOM 2941 O O . PHE A 1 392 ? 0.713 -23.724 30.390 1.00 14.46 392 PHE A O 1
ATOM 2949 N N . LEU A 1 393 ? -1.158 -22.526 30.261 1.00 17.55 393 LEU A N 1
ATOM 2950 C CA . LEU A 1 393 ? -0.572 -21.393 29.558 1.00 17.95 393 LEU A CA 1
ATOM 2951 C C . LEU A 1 393 ? 0.404 -21.731 28.437 1.00 18.58 393 LEU A C 1
ATOM 2952 O O . LEU A 1 393 ? 1.491 -21.183 28.391 1.00 19.00 393 LEU A O 1
ATOM 2957 N N . LYS A 1 394 ? 0.006 -22.633 27.545 1.00 18.09 394 LYS A N 1
ATOM 2958 C CA . LYS A 1 394 ? 0.893 -23.231 26.545 1.00 20.08 394 LYS A CA 1
ATOM 2959 C C . LYS A 1 394 ? 2.135 -23.962 27.039 1.00 18.77 394 LYS A C 1
ATOM 2960 O O . LYS A 1 394 ? 3.049 -24.196 26.278 1.00 19.70 394 LYS A O 1
ATOM 2966 N N . ARG A 1 395 ? 2.179 -24.303 28.312 1.00 16.47 395 ARG A N 1
ATOM 2967 C CA . ARG A 1 395 ? 3.291 -25.070 28.819 1.00 13.89 395 ARG A CA 1
ATOM 2968 C C . ARG A 1 395 ? 2.940 -26.516 29.046 1.00 13.59 395 ARG A C 1
ATOM 2969 O O . ARG A 1 395 ? 1.867 -26.844 29.508 1.00 12.40 395 ARG A O 1
ATOM 2977 N N . THR A 1 396 ? 3.884 -27.379 28.735 1.00 13.37 396 THR A N 1
ATOM 2978 C CA . THR A 1 396 ? 3.786 -28.765 29.099 1.00 15.54 396 THR A CA 1
ATOM 2979 C C . THR A 1 396 ? 4.640 -29.111 30.315 1.00 15.10 396 THR A C 1
ATOM 2980 O O . THR A 1 396 ? 5.845 -28.990 30.291 1.00 15.30 396 THR A O 1
ATOM 2984 N N . PHE A 1 397 ? 3.975 -29.523 31.379 1.00 15.77 397 PHE A N 1
ATOM 2985 C CA . PHE A 1 397 ? 4.616 -29.993 32.599 1.00 14.24 397 PHE A CA 1
ATOM 2986 C C . PHE A 1 397 ? 5.388 -31.292 32.361 1.00 14.92 397 PHE A C 1
ATOM 2987 O O . PHE A 1 397 ? 4.827 -32.281 31.915 1.00 12.88 397 PHE A O 1
ATOM 2995 N N . THR A 1 398 ? 6.678 -31.262 32.660 1.00 13.07 398 THR A N 1
ATOM 2996 C CA . THR A 1 398 ? 7.616 -32.288 32.248 1.00 13.38 398 THR A CA 1
ATOM 2997 C C . THR A 1 398 ? 8.725 -32.470 33.278 1.00 14.50 398 THR A C 1
ATOM 2998 O O . THR A 1 398 ? 9.238 -31.509 33.812 1.00 12.98 398 THR A O 1
ATOM 3002 N N . GLN A 1 399 ? 9.115 -33.718 33.523 1.00 14.14 399 GLN A N 1
ATOM 3003 C CA . GLN A 1 399 ? 10.166 -33.994 34.480 1.00 13.47 399 GLN A CA 1
ATOM 3004 C C . GLN A 1 399 ? 11.410 -33.651 33.731 1.00 12.45 399 GLN A C 1
ATOM 3005 O O . GLN A 1 399 ? 11.434 -33.884 32.533 1.00 12.14 399 GLN A O 1
ATOM 3011 N N . THR A 1 400 ? 12.340 -32.984 34.395 1.00 11.83 400 THR A N 1
ATOM 3012 C CA . THR A 1 400 ? 13.722 -32.875 33.971 1.00 11.16 400 THR A CA 1
ATOM 3013 C C . THR A 1 400 ? 14.659 -33.307 35.072 1.00 10.65 400 THR A C 1
ATOM 3014 O O . THR A 1 400 ? 14.236 -33.612 36.164 1.00 10.40 400 THR A O 1
ATOM 3018 N N . PRO A 1 401 ? 15.945 -33.323 34.759 1.00 11.57 401 PRO A N 1
ATOM 3019 C CA . PRO A 1 401 ? 16.955 -33.728 35.721 1.00 10.94 401 PRO A CA 1
ATOM 3020 C C . PRO A 1 401 ? 17.072 -32.765 36.900 1.00 10.01 401 PRO A C 1
ATOM 3021 O O . PRO A 1 401 ? 17.665 -33.108 37.881 1.00 9.36 401 PRO A O 1
ATOM 3025 N N . HIS A 1 402 ? 16.498 -31.581 36.788 1.00 10.49 402 HIS A N 1
ATOM 3026 C CA . HIS A 1 402 ? 16.479 -30.643 37.885 1.00 11.43 402 HIS A CA 1
ATOM 3027 C C . HIS A 1 402 ? 15.136 -30.275 38.503 1.00 11.42 402 HIS A C 1
ATOM 3028 O O . HIS A 1 402 ? 15.022 -29.323 39.245 1.00 10.76 402 HIS A O 1
ATOM 3035 N N . GLY A 1 403 ? 14.153 -31.121 38.222 1.00 10.78 403 GLY A N 1
ATOM 3036 C CA . GLY A 1 403 ? 12.795 -31.014 38.693 1.00 9.60 403 GLY A CA 1
ATOM 3037 C C . GLY A 1 403 ? 11.780 -30.808 37.600 1.00 10.48 403 GLY A C 1
ATOM 3038 O O . GLY A 1 403 ? 12.131 -30.634 36.419 1.00 13.25 403 GLY A O 1
ATOM 3039 N N . ILE A 1 404 ? 10.508 -30.842 37.948 1.00 10.85 404 ILE A N 1
ATOM 3040 C CA . ILE A 1 404 ? 9.418 -30.493 36.972 1.00 10.85 404 ILE A CA 1
ATOM 3041 C C . ILE A 1 404 ? 9.509 -29.101 36.382 1.00 7.67 404 ILE A C 1
ATOM 3042 O O . ILE A 1 404 ? 9.779 -28.113 37.120 1.00 7.13 404 ILE A O 1
ATOM 3047 N N . ARG A 1 405 ? 9.371 -29.027 35.075 1.00 5.37 405 ARG A N 1
A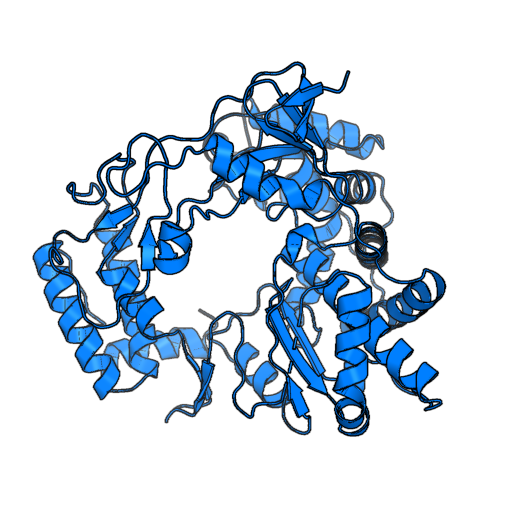TOM 3048 C CA . ARG A 1 405 ? 9.355 -27.776 34.376 1.00 8.24 405 ARG A CA 1
ATOM 3049 C C . ARG A 1 405 ? 8.129 -27.614 33.484 1.00 9.38 405 ARG A C 1
ATOM 3050 O O . ARG A 1 405 ? 7.594 -28.571 32.947 1.00 10.00 405 ARG A O 1
ATOM 3058 N N . ALA A 1 406 ? 7.691 -26.376 33.354 1.00 9.05 406 ALA A N 1
ATOM 3059 C CA . ALA A 1 406 ? 6.628 -26.028 32.447 1.00 10.25 406 ALA A CA 1
ATOM 3060 C C . ALA A 1 406 ? 7.185 -25.590 31.104 1.00 9.98 406 ALA A C 1
ATOM 3061 O O . ALA A 1 406 ? 7.512 -24.447 30.898 1.00 11.07 406 ALA A O 1
ATOM 3063 N N . LEU A 1 407 ? 7.274 -26.542 30.195 1.00 12.01 407 LEU A N 1
ATOM 3064 C CA . LEU A 1 407 ? 8.066 -26.400 28.996 1.00 12.48 407 LEU A CA 1
ATOM 3065 C C . LEU A 1 407 ? 7.293 -25.705 27.885 1.00 13.64 407 LEU A C 1
ATOM 3066 O O . LEU A 1 407 ? 6.272 -26.179 27.440 1.00 13.73 407 LEU A O 1
ATOM 3071 N N . LEU A 1 408 ? 7.810 -24.569 27.447 1.00 13.88 408 LEU A N 1
ATOM 3072 C CA . LEU A 1 408 ? 7.390 -23.914 26.216 1.00 15.00 408 LEU A CA 1
ATOM 3073 C C . LEU A 1 408 ? 7.479 -24.857 25.033 1.00 14.43 408 LEU A C 1
ATOM 3074 O O . LEU A 1 408 ? 8.433 -25.603 24.927 1.00 16.82 408 LEU A O 1
ATOM 3079 N N . ASP A 1 409 ? 6.482 -24.855 24.162 1.00 14.84 409 ASP A N 1
ATOM 3080 C CA . ASP A 1 409 ? 6.578 -25.588 22.899 1.00 15.46 409 ASP A CA 1
ATOM 3081 C C . ASP A 1 409 ? 7.846 -25.181 22.174 1.00 13.73 409 ASP A C 1
ATOM 3082 O O . ASP A 1 409 ? 8.194 -24.016 22.149 1.00 14.28 409 ASP A O 1
ATOM 3087 N N . ILE A 1 410 ? 8.506 -26.151 21.562 1.00 13.26 410 ILE A N 1
ATOM 3088 C CA . ILE A 1 410 ? 9.731 -25.910 20.829 1.00 14.35 410 ILE A CA 1
ATOM 3089 C C . ILE A 1 410 ? 9.532 -24.961 19.658 1.00 11.62 410 ILE A C 1
ATOM 3090 O O . ILE A 1 410 ? 10.397 -24.182 19.356 1.00 13.15 410 ILE A O 1
ATOM 3095 N N . THR A 1 411 ? 8.369 -25.029 19.031 1.00 11.35 411 THR A N 1
ATOM 3096 C CA . THR A 1 411 ? 8.017 -24.135 17.951 1.00 12.53 411 THR A CA 1
ATOM 3097 C C . THR A 1 411 ? 7.743 -22.715 18.381 1.00 12.58 411 THR A C 1
ATOM 3098 O O . THR A 1 411 ? 7.973 -21.800 17.633 1.00 13.72 411 THR A O 1
ATOM 3102 N N . SER A 1 412 ? 7.260 -22.551 19.597 1.00 11.38 412 SER A N 1
ATOM 3103 C CA . SER A 1 412 ? 7.239 -21.249 20.249 1.00 12.99 412 SER A CA 1
ATOM 3104 C C . SER A 1 412 ? 8.604 -20.644 20.400 1.00 10.69 412 SER A C 1
ATOM 3105 O O . SER A 1 412 ? 8.739 -19.463 20.316 1.00 11.25 412 SER A O 1
ATOM 3108 N N . ILE A 1 413 ? 9.590 -21.483 20.641 1.00 11.75 413 ILE A N 1
ATOM 3109 C CA . ILE A 1 413 ? 10.978 -21.068 20.751 1.00 10.86 413 ILE A CA 1
ATOM 3110 C C . ILE A 1 413 ? 11.486 -20.728 19.372 1.00 10.63 413 ILE A C 1
ATOM 3111 O O . ILE A 1 413 ? 11.912 -19.642 19.167 1.00 11.53 413 ILE A O 1
ATOM 3116 N N . THR A 1 414 ? 11.311 -21.585 18.389 1.00 11.90 414 THR A N 1
ATOM 3117 C CA . THR A 1 414 ? 12.077 -21.419 17.154 1.00 12.16 414 THR A CA 1
ATOM 3118 C C . THR A 1 414 ? 11.468 -20.346 16.321 1.00 12.17 414 THR A C 1
ATOM 3119 O O . THR A 1 414 ? 12.180 -19.702 15.582 1.00 12.40 414 THR A O 1
ATOM 3123 N N . ARG A 1 415 ? 10.152 -20.179 16.419 1.00 12.68 415 ARG A N 1
ATOM 3124 C CA . ARG A 1 415 ? 9.475 -19.124 15.620 1.00 13.06 415 ARG A CA 1
ATOM 3125 C C . ARG A 1 415 ? 9.998 -17.706 15.942 1.00 12.88 415 ARG A C 1
ATOM 3126 O O . ARG A 1 415 ? 9.957 -16.841 15.083 1.00 14.03 415 ARG A O 1
ATOM 3134 N N . GLN A 1 416 ? 10.461 -17.509 17.168 1.00 12.62 416 GLN A N 1
ATOM 3135 C CA . GLN A 1 416 ? 11.133 -16.287 17.572 1.00 11.77 416 GLN A CA 1
ATOM 3136 C C . GLN A 1 416 ? 12.411 -16.003 16.806 1.00 12.61 416 GLN A C 1
ATOM 3137 O O . GLN A 1 416 ? 12.810 -14.877 16.682 1.00 12.15 416 GLN A O 1
ATOM 3143 N N . PHE A 1 417 ? 13.044 -17.045 16.301 1.00 11.48 417 PHE A N 1
ATOM 3144 C CA . PHE A 1 417 ? 14.221 -16.892 15.494 1.00 11.92 417 PHE A CA 1
ATOM 3145 C C . PHE A 1 417 ? 13.888 -16.563 14.066 1.00 12.74 417 PHE A C 1
ATOM 3146 O O . PHE A 1 417 ? 14.631 -15.863 13.410 1.00 13.93 417 PHE A O 1
ATOM 3154 N N . TYR A 1 418 ? 12.750 -17.052 13.597 1.00 13.78 418 TYR A N 1
ATOM 3155 C CA . TYR A 1 418 ? 12.406 -16.975 12.186 1.00 13.75 418 TYR A CA 1
ATOM 3156 C C . TYR A 1 418 ? 11.639 -15.691 11.851 1.00 12.47 418 TYR A C 1
ATOM 3157 O O . TYR A 1 418 ? 11.563 -15.312 10.706 1.00 10.78 418 TYR A O 1
ATOM 3166 N N . TRP A 1 419 ? 11.074 -15.054 12.873 1.00 13.40 419 TRP A N 1
ATOM 3167 C CA . TRP A 1 419 ? 10.360 -13.771 12.753 1.00 14.29 419 TRP A CA 1
ATOM 3168 C C . TRP A 1 419 ? 10.812 -12.747 13.776 1.00 16.86 419 TRP A C 1
ATOM 3169 O O . TRP A 1 419 ? 11.117 -13.072 14.958 1.00 18.12 419 TRP A O 1
ATOM 3180 N N . LEU A 1 420 ? 10.781 -11.474 13.386 1.00 17.65 420 LEU A N 1
ATOM 3181 C CA . LEU A 1 420 ? 10.966 -10.418 14.408 1.00 18.68 420 LEU A CA 1
ATOM 3182 C C . LEU A 1 420 ? 9.990 -9.258 14.238 1.00 20.04 420 LEU A C 1
ATOM 3183 O O . LEU A 1 420 ? 9.659 -8.915 13.111 1.00 19.70 420 LEU A O 1
ATOM 3188 N N . LYS A 1 421 ? 9.517 -8.743 15.361 1.00 21.89 421 LYS A N 1
ATOM 3189 C CA . LYS A 1 421 ? 8.621 -7.616 15.397 1.00 23.07 421 LYS A CA 1
ATOM 3190 C C . LYS A 1 421 ? 9.399 -6.334 15.376 1.00 24.57 421 LYS A C 1
ATOM 3191 O O . LYS A 1 421 ? 10.270 -6.104 16.191 1.00 25.71 421 LYS A O 1
ATOM 3197 N N . ALA A 1 422 ? 9.083 -5.506 14.404 1.00 24.87 422 ALA A N 1
ATOM 3198 C CA . ALA A 1 422 ? 9.912 -4.371 14.087 1.00 24.95 422 ALA A CA 1
ATOM 3199 C C . ALA A 1 422 ? 9.046 -3.268 13.518 1.00 24.06 422 ALA A C 1
ATOM 3200 O O . ALA A 1 422 ? 8.000 -2.979 14.058 1.00 23.62 422 ALA A O 1
ATOM 3202 N N . ASN A 1 423 ? 9.494 -2.667 12.428 1.00 23.33 423 ASN A N 1
ATOM 3203 C CA . ASN A 1 423 ? 8.797 -1.547 11.813 1.00 24.24 423 ASN A CA 1
ATOM 3204 C C . ASN A 1 423 ? 7.583 -1.981 11.000 1.00 24.82 423 ASN A C 1
ATOM 3205 O O . ASN A 1 423 ? 7.637 -2.978 10.307 1.00 24.08 423 ASN A O 1
ATOM 3210 N N . ARG A 1 424 ? 6.498 -1.219 11.093 1.00 25.05 424 ARG A N 1
ATOM 3211 C CA . ARG A 1 424 ? 5.404 -1.327 10.134 1.00 27.32 424 ARG A CA 1
ATOM 3212 C C . ARG A 1 424 ? 5.927 -1.633 8.734 1.00 26.65 424 ARG A C 1
ATOM 3213 O O . ARG A 1 424 ? 7.019 -1.204 8.362 1.00 28.01 424 ARG A O 1
ATOM 3221 N N . THR A 1 425 ? 5.141 -2.377 7.962 1.00 25.86 425 THR A N 1
ATOM 3222 C CA . THR A 1 425 ? 5.474 -2.656 6.600 1.00 25.04 425 THR A CA 1
ATOM 3223 C C . THR A 1 425 ? 4.219 -3.302 5.908 1.00 25.16 425 THR A C 1
ATOM 3224 O O . THR A 1 425 ? 3.325 -3.816 6.601 1.00 23.58 425 THR A O 1
ATOM 3228 N N . SER A 1 426 ? 4.166 -3.278 4.567 1.00 24.95 426 SER A N 1
ATOM 3229 C CA . SER A 1 426 ? 3.262 -4.182 3.802 1.00 26.09 426 SER A CA 1
ATOM 3230 C C . SER A 1 426 ? 3.971 -5.398 3.213 1.00 25.76 426 SER A C 1
ATOM 3231 O O . SER A 1 426 ? 3.397 -6.182 2.458 1.00 27.03 426 SER A O 1
ATOM 3234 N N . ASP A 1 427 ? 5.245 -5.529 3.541 1.00 26.51 427 ASP A N 1
ATOM 3235 C CA . ASP A 1 427 ? 6.049 -6.603 3.066 1.00 27.29 427 ASP A CA 1
ATOM 3236 C C . ASP A 1 427 ? 6.909 -7.206 4.228 1.00 26.11 427 ASP A C 1
ATOM 3237 O O . ASP A 1 427 ? 7.932 -6.639 4.587 1.00 25.13 427 ASP A O 1
ATOM 3242 N N . PRO A 1 428 ? 6.460 -8.334 4.824 1.00 26.59 428 PRO A N 1
ATOM 3243 C CA . PRO A 1 428 ? 7.267 -9.115 5.812 1.00 26.64 428 PRO A CA 1
ATOM 3244 C C . PRO A 1 428 ? 8.666 -9.555 5.313 1.00 27.10 428 PRO A C 1
ATOM 3245 O O . PRO A 1 428 ? 9.574 -9.634 6.121 1.00 27.73 428 PRO A O 1
ATOM 3249 N N . SER A 1 429 ? 8.831 -9.836 4.028 1.00 27.94 429 SER A N 1
ATOM 3250 C CA . SER A 1 429 ? 10.149 -10.154 3.439 1.00 30.93 429 SER A CA 1
ATOM 3251 C C . SER A 1 429 ? 11.124 -8.962 3.295 1.00 31.67 429 SER A C 1
ATOM 3252 O O . SER A 1 429 ? 12.286 -9.140 2.896 1.00 32.79 429 SER A O 1
ATOM 3255 N N . SER A 1 430 ? 10.677 -7.760 3.640 1.00 31.95 430 SER A N 1
ATOM 3256 C CA . SER A 1 430 ? 11.535 -6.614 3.560 1.00 32.80 430 SER A CA 1
ATOM 3257 C C . SER A 1 430 ? 12.405 -6.552 4.826 1.00 34.72 430 SER A C 1
ATOM 3258 O O . SER A 1 430 ? 12.067 -7.190 5.843 1.00 33.09 430 SER A O 1
ATOM 3261 N N . PRO A 1 431 ? 13.544 -5.809 4.766 1.00 36.64 431 PRO A N 1
ATOM 3262 C CA . PRO A 1 431 ? 14.537 -5.856 5.874 1.00 37.68 431 PRO A CA 1
ATOM 3263 C C . PRO A 1 431 ? 14.108 -5.059 7.107 1.00 36.65 431 PRO A C 1
ATOM 3264 O O . PRO A 1 431 ? 13.774 -3.900 6.982 1.00 38.02 431 PRO A O 1
ATOM 3268 N N . PRO A 1 432 ? 14.098 -5.690 8.287 1.00 35.95 432 PRO A N 1
ATOM 3269 C CA . PRO A 1 432 ? 13.749 -4.894 9.486 1.00 34.69 432 PRO A CA 1
ATOM 3270 C C . PRO A 1 432 ? 14.737 -3.801 9.958 1.00 33.61 432 PRO A C 1
ATOM 3271 O O . PRO A 1 432 ? 15.964 -3.943 9.858 1.00 32.64 432 PRO A O 1
ATOM 3275 N N . ALA A 1 433 ? 14.163 -2.701 10.413 1.00 33.07 433 ALA A N 1
ATOM 3276 C CA . ALA A 1 433 ? 14.795 -1.832 11.373 1.00 33.04 433 ALA A CA 1
ATOM 3277 C C . ALA A 1 433 ? 14.402 -2.178 12.791 1.00 33.44 433 ALA A C 1
ATOM 3278 O O . ALA A 1 433 ? 13.253 -2.066 13.172 1.00 33.29 433 ALA A O 1
ATOM 3280 N N . PHE A 1 434 ? 15.382 -2.587 13.572 1.00 33.68 434 PHE A N 1
ATOM 3281 C CA . PHE A 1 434 ? 15.147 -3.060 14.914 1.00 34.50 434 PHE A CA 1
ATOM 3282 C C . PHE A 1 434 ? 16.395 -2.786 15.726 1.00 35.14 434 PHE A C 1
ATOM 3283 O O . PHE A 1 434 ? 17.487 -2.798 15.185 1.00 34.85 434 PHE A O 1
ATOM 3291 N N . ASP A 1 435 ? 16.238 -2.552 17.025 1.00 36.44 435 ASP A N 1
ATOM 3292 C CA . ASP A 1 435 ? 17.393 -2.434 17.915 1.00 37.45 435 ASP A CA 1
ATOM 3293 C C . ASP A 1 435 ? 17.995 -3.733 18.410 1.00 37.28 435 ASP A C 1
ATOM 3294 O O . ASP A 1 435 ? 17.295 -4.587 18.932 1.00 37.42 435 ASP A O 1
ATOM 3299 N N . ARG A 1 436 ? 19.301 -3.872 18.228 1.00 36.82 436 ARG A N 1
ATOM 3300 C CA . ARG A 1 436 ? 19.936 -5.176 18.192 1.00 37.20 436 ARG A CA 1
ATOM 3301 C C . ARG A 1 436 ? 19.979 -5.754 19.577 1.00 35.42 436 ARG A C 1
ATOM 3302 O O . ARG A 1 436 ? 20.160 -6.939 19.748 1.00 34.34 436 ARG A O 1
ATOM 3310 N N . GLN A 1 437 ? 19.817 -4.900 20.571 1.00 35.07 437 GLN A N 1
ATOM 3311 C CA . GLN A 1 437 ? 20.045 -5.307 21.935 1.00 35.69 437 GLN A CA 1
ATOM 3312 C C . GLN A 1 437 ? 18.800 -5.951 22.488 1.00 32.32 437 GLN A C 1
ATOM 3313 O O . GLN A 1 437 ? 18.867 -7.000 23.099 1.00 31.42 437 GLN A O 1
ATOM 3319 N N . ALA A 1 438 ? 17.665 -5.307 22.265 1.00 30.30 438 ALA A N 1
ATOM 3320 C CA . ALA A 1 438 ? 16.388 -5.929 22.513 1.00 28.23 438 ALA A CA 1
ATOM 3321 C C . ALA A 1 438 ? 16.285 -7.277 21.831 1.00 27.42 438 ALA A C 1
ATOM 3322 O O . ALA A 1 438 ? 15.946 -8.252 22.457 1.00 27.71 438 ALA A O 1
ATOM 3324 N N . ARG A 1 439 ? 16.611 -7.326 20.550 1.00 25.81 439 ARG A N 1
ATOM 3325 C CA . ARG A 1 439 ? 16.556 -8.568 19.813 1.00 24.30 439 ARG A CA 1
ATOM 3326 C C . ARG A 1 439 ? 17.431 -9.650 20.429 1.00 24.14 439 ARG A C 1
ATOM 3327 O O . ARG A 1 439 ? 17.027 -10.788 20.562 1.00 22.79 439 ARG A O 1
ATOM 3335 N N . SER A 1 440 ? 18.631 -9.277 20.813 1.00 23.69 440 SER A N 1
ATOM 3336 C CA . SER A 1 440 ? 19.570 -10.236 21.328 1.00 23.81 440 SER A CA 1
ATOM 3337 C C . SER A 1 440 ? 19.151 -10.784 22.678 1.00 23.05 440 SER A C 1
ATOM 3338 O O . SER A 1 440 ? 19.276 -11.958 22.940 1.00 22.11 440 SER A O 1
ATOM 3341 N N . ALA A 1 441 ? 18.632 -9.911 23.517 1.00 21.66 441 ALA A N 1
ATOM 3342 C CA . ALA A 1 441 ? 18.041 -10.319 24.758 1.00 21.68 441 ALA A CA 1
ATOM 3343 C C . ALA A 1 441 ? 16.842 -11.252 24.588 1.00 20.64 441 ALA A C 1
ATOM 3344 O O . ALA A 1 441 ? 16.714 -12.216 25.308 1.00 20.01 441 ALA A O 1
ATOM 3346 N N . GLN A 1 442 ? 15.985 -10.964 23.623 1.00 19.47 442 GLN A N 1
ATOM 3347 C CA . GLN A 1 442 ? 14.922 -11.881 23.257 1.00 19.52 442 GLN A CA 1
ATOM 3348 C C . GLN A 1 442 ? 15.421 -13.263 22.954 1.00 18.82 442 GLN A C 1
ATOM 3349 O O . GLN A 1 442 ? 14.901 -14.231 23.457 1.00 20.14 442 GLN A O 1
ATOM 3355 N N . LEU A 1 443 ? 16.424 -13.339 22.104 1.00 16.54 443 LEU A N 1
ATOM 3356 C CA . LEU A 1 443 ? 16.947 -14.647 21.645 1.00 16.38 443 LEU A CA 1
ATOM 3357 C C . LEU A 1 443 ? 17.746 -15.485 22.712 1.00 15.98 443 LEU A C 1
ATOM 3358 O O . LEU A 1 443 ? 17.725 -16.744 22.716 1.00 14.20 443 LEU A O 1
ATOM 3363 N N . GLU A 1 444 ? 18.422 -14.754 23.597 1.00 15.24 444 GLU A N 1
ATOM 3364 C CA . GLU A 1 444 ? 19.119 -15.336 24.754 1.00 17.19 444 GLU A CA 1
ATOM 3365 C C . GLU A 1 444 ? 18.113 -15.868 25.781 1.00 15.65 444 GLU A C 1
ATOM 3366 O O . GLU A 1 444 ? 18.404 -16.869 26.449 1.00 15.21 444 GLU A O 1
ATOM 3372 N N . ASN A 1 445 ? 16.952 -15.215 25.900 1.00 13.27 445 ASN A N 1
ATOM 3373 C CA . ASN A 1 445 ? 15.852 -15.782 26.663 1.00 13.62 445 ASN A CA 1
ATOM 3374 C C . ASN A 1 445 ? 15.280 -17.034 26.061 1.00 12.54 445 ASN A C 1
ATOM 3375 O O . ASN A 1 445 ? 15.047 -18.003 26.802 1.00 11.35 445 ASN A O 1
ATOM 3380 N N . ALA A 1 446 ? 15.082 -17.010 24.727 1.00 10.45 446 ALA A N 1
ATOM 3381 C CA . ALA A 1 446 ? 14.539 -18.116 24.000 1.00 10.64 446 ALA A CA 1
ATOM 3382 C C . ALA A 1 446 ? 15.458 -19.293 24.225 1.00 10.54 446 ALA A C 1
ATOM 3383 O O . ALA A 1 446 ? 15.007 -20.384 24.547 1.00 10.31 446 ALA A O 1
ATOM 3385 N N . LEU A 1 447 ? 16.753 -19.043 24.184 1.00 11.62 447 LEU A N 1
ATOM 3386 C CA . LEU A 1 447 ? 17.736 -20.067 24.464 1.00 10.77 447 LEU A CA 1
ATOM 3387 C C . LEU A 1 447 ? 17.726 -20.719 25.853 1.00 10.87 447 LEU A C 1
ATOM 3388 O O . LEU A 1 447 ? 17.900 -21.912 25.969 1.00 11.75 447 LEU A O 1
ATOM 3393 N N . ALA A 1 448 ? 17.543 -19.917 26.890 1.00 9.88 448 ALA A N 1
ATOM 3394 C CA . ALA A 1 448 ? 17.344 -20.430 28.225 1.00 9.18 448 ALA A CA 1
ATOM 3395 C C . ALA A 1 448 ? 16.113 -21.319 28.349 1.00 9.43 448 ALA A C 1
ATOM 3396 O O . ALA A 1 448 ? 16.144 -22.283 29.058 1.00 8.87 448 ALA A O 1
ATOM 3398 N N . TYR A 1 449 ? 15.044 -20.999 27.634 1.00 10.31 449 TYR A N 1
ATOM 3399 C CA . TYR A 1 449 ? 13.878 -21.870 27.581 1.00 9.25 449 TYR A CA 1
ATOM 3400 C C . TYR A 1 449 ? 14.186 -23.186 26.908 1.00 8.84 449 TYR A C 1
ATOM 3401 O O . TYR A 1 449 ? 13.784 -24.229 27.375 1.00 6.60 449 TYR A O 1
ATOM 3410 N N . ALA A 1 450 ? 14.964 -23.105 25.841 1.00 7.67 450 ALA A N 1
ATOM 3411 C CA . ALA A 1 450 ? 15.399 -24.269 25.107 1.00 8.18 450 ALA A CA 1
ATOM 3412 C C . ALA A 1 450 ? 16.179 -25.284 25.956 1.00 8.76 450 ALA A C 1
ATOM 3413 O O . ALA A 1 450 ? 16.013 -26.467 25.801 1.00 8.67 450 ALA A O 1
ATOM 3415 N N . SER A 1 451 ? 17.020 -24.781 26.856 1.00 8.87 451 SER A N 1
ATOM 3416 C CA . SER A 1 451 ? 17.867 -25.596 27.725 1.00 8.14 451 SER A CA 1
ATOM 3417 C C . SER A 1 451 ? 17.137 -26.617 28.590 1.00 9.19 451 SER A C 1
ATOM 3418 O O . SER A 1 451 ? 17.663 -27.660 28.892 1.00 11.43 451 SER A O 1
ATOM 3421 N N . GLN A 1 452 ? 15.889 -26.301 28.919 1.00 8.76 452 GLN A N 1
ATOM 3422 C CA . GLN A 1 452 ? 15.026 -27.121 29.755 1.00 8.56 452 GLN A CA 1
ATOM 3423 C C . GLN A 1 452 ? 14.512 -28.348 29.020 1.00 11.03 452 GLN A C 1
ATOM 3424 O O . GLN A 1 452 ? 14.059 -29.297 29.625 1.00 13.47 452 GLN A O 1
ATOM 3430 N N . HIS A 1 453 ? 14.604 -28.308 27.704 1.00 11.32 453 HIS A N 1
ATOM 3431 C CA . HIS A 1 453 ? 14.231 -29.415 26.848 1.00 11.15 453 HIS A CA 1
ATOM 3432 C C . HIS A 1 453 ? 15.360 -30.428 26.763 1.00 12.22 453 HIS A C 1
ATOM 3433 O O . HIS A 1 453 ? 15.222 -31.469 26.174 1.00 12.92 453 HIS A O 1
ATOM 3440 N N . GLY A 1 454 ? 16.474 -30.095 27.389 1.00 12.32 454 GLY A N 1
ATOM 3441 C CA . GLY A 1 454 ? 17.656 -30.913 27.321 1.00 11.44 454 GLY A CA 1
ATOM 3442 C C . GLY A 1 454 ? 18.454 -30.763 26.043 1.00 13.64 454 GLY A C 1
ATOM 3443 O O . GLY A 1 454 ? 18.137 -29.971 25.189 1.00 12.78 454 GLY A O 1
ATOM 3444 N N . PRO A 1 455 ? 19.497 -31.566 25.917 1.00 15.46 455 PRO A N 1
ATOM 3445 C CA . PRO A 1 455 ? 20.701 -31.166 25.199 1.00 14.49 455 PRO A CA 1
ATOM 3446 C C . PRO A 1 455 ? 20.650 -31.466 23.714 1.00 16.18 455 PRO A C 1
ATOM 3447 O O . PRO A 1 455 ? 21.307 -30.793 22.957 1.00 16.48 455 PRO A O 1
ATOM 3451 N N . VAL A 1 456 ? 19.858 -32.441 23.309 1.00 16.50 456 VAL A N 1
ATOM 3452 C CA . VAL A 1 456 ? 19.603 -32.678 21.902 1.00 16.99 456 VAL A CA 1
ATOM 3453 C C . VAL A 1 456 ? 18.726 -31.584 21.297 1.00 18.58 456 VAL A C 1
ATOM 3454 O O . VAL A 1 456 ? 19.081 -30.951 20.331 1.00 17.67 456 VAL A O 1
ATOM 3458 N N . MET A 1 457 ? 17.570 -31.385 21.894 1.00 19.81 457 MET A N 1
ATOM 3459 C CA . MET A 1 457 ? 16.764 -30.222 21.637 1.00 21.19 457 MET A CA 1
ATOM 3460 C C . MET A 1 457 ? 17.528 -28.908 21.658 1.00 19.44 457 MET A C 1
ATOM 3461 O O . MET A 1 457 ? 17.441 -28.137 20.727 1.00 19.27 457 MET A O 1
ATOM 3466 N N . PHE A 1 458 ? 18.280 -28.670 22.721 1.00 17.84 458 PHE A N 1
ATOM 3467 C CA . PHE A 1 458 ? 19.044 -27.444 22.828 1.00 17.66 458 PHE A CA 1
ATOM 3468 C C . PHE A 1 458 ? 20.067 -27.237 21.716 1.00 18.64 458 PHE A C 1
ATOM 3469 O O . PHE A 1 458 ? 20.247 -26.142 21.271 1.00 18.38 458 PHE A O 1
ATOM 3477 N N . ASP A 1 459 ? 20.733 -28.304 21.298 1.00 19.75 459 ASP A N 1
ATOM 3478 C CA . ASP A 1 459 ? 21.667 -28.241 20.193 1.00 20.45 459 ASP A CA 1
ATOM 3479 C C . ASP A 1 459 ? 21.047 -27.819 18.868 1.00 19.90 459 ASP A C 1
ATOM 3480 O O . ASP A 1 459 ? 21.610 -27.009 18.160 1.00 20.43 459 ASP A O 1
ATOM 3485 N N . THR A 1 460 ? 19.882 -28.348 18.544 1.00 18.38 460 THR A N 1
ATOM 3486 C CA . THR A 1 460 ? 19.162 -27.801 17.426 1.00 19.60 460 THR A CA 1
ATOM 3487 C C . THR A 1 460 ? 18.807 -26.326 17.482 1.00 18.95 460 THR A C 1
ATOM 3488 O O . THR A 1 460 ? 18.993 -25.609 16.517 1.00 20.01 460 THR A O 1
ATOM 3492 N N . VAL A 1 461 ? 18.313 -25.880 18.622 1.00 16.85 461 VAL A N 1
ATOM 3493 C CA . VAL A 1 461 ? 18.009 -24.478 18.830 1.00 14.78 461 VAL A CA 1
ATOM 3494 C C . VAL A 1 461 ? 19.230 -23.590 18.788 1.00 14.04 461 VAL A C 1
ATOM 3495 O O . VAL A 1 461 ? 19.196 -22.511 18.239 1.00 16.61 461 VAL A O 1
ATOM 3499 N N . ARG A 1 462 ? 20.300 -24.083 19.385 1.00 14.96 462 ARG A N 1
ATOM 3500 C CA . ARG A 1 462 ? 21.631 -23.541 19.254 1.00 14.88 462 ARG A CA 1
ATOM 3501 C C . ARG A 1 462 ? 22.085 -23.273 17.830 1.00 13.83 462 ARG A C 1
ATOM 3502 O O . ARG A 1 462 ? 22.607 -22.218 17.549 1.00 15.33 462 ARG A O 1
ATOM 3510 N N . GLN A 1 463 ? 21.902 -24.242 16.948 1.00 16.89 463 GLN A N 1
ATOM 3511 C CA . GLN A 1 463 ? 22.334 -24.099 15.571 1.00 18.96 463 GLN A CA 1
ATOM 3512 C C . GLN A 1 463 ? 21.517 -23.018 14.859 1.00 18.64 463 GLN A C 1
ATOM 3513 O O . GLN A 1 463 ? 22.046 -22.204 14.124 1.00 16.46 463 GLN A O 1
ATOM 3519 N N . ILE A 1 464 ? 20.218 -23.017 15.115 1.00 16.18 464 ILE A N 1
ATOM 3520 C CA . ILE A 1 464 ? 19.359 -21.943 14.677 1.00 13.40 464 ILE A CA 1
ATOM 3521 C C . ILE A 1 464 ? 19.817 -20.572 15.140 1.00 14.26 464 ILE A C 1
ATOM 3522 O O . ILE A 1 464 ? 19.789 -19.632 14.384 1.00 15.74 464 ILE A O 1
ATOM 3527 N N . ALA A 1 465 ? 20.244 -20.476 16.389 1.00 15.13 465 ALA A N 1
ATOM 3528 C CA . ALA A 1 465 ? 20.565 -19.198 16.985 1.00 16.55 465 ALA A CA 1
ATOM 3529 C C . ALA A 1 465 ? 21.855 -18.611 16.433 1.00 18.08 465 ALA A C 1
ATOM 3530 O O . ALA A 1 465 ? 21.973 -17.421 16.258 1.00 18.45 465 ALA A O 1
ATOM 3532 N N . ILE A 1 466 ? 22.818 -19.473 16.176 1.00 19.57 466 ILE A N 1
ATOM 3533 C CA . ILE A 1 466 ? 24.051 -19.064 15.550 1.00 20.99 466 ILE A CA 1
ATOM 3534 C C . ILE A 1 466 ? 23.887 -18.543 14.134 1.00 20.34 466 ILE A C 1
ATOM 3535 O O . ILE A 1 466 ? 24.376 -17.486 13.822 1.00 21.24 466 ILE A O 1
ATOM 3540 N N . LYS A 1 467 ? 23.194 -19.303 13.299 1.00 20.24 467 LYS A N 1
ATOM 3541 C CA . LYS A 1 467 ? 22.648 -18.827 12.036 1.00 21.58 467 LYS A CA 1
ATOM 3542 C C . LYS A 1 467 ? 21.945 -17.480 12.098 1.00 22.20 467 LYS A C 1
ATOM 3543 O O . LYS A 1 467 ? 22.210 -16.612 11.297 1.00 24.50 467 LYS A O 1
ATOM 3549 N N . THR A 1 468 ? 21.046 -17.333 13.058 1.00 20.57 468 THR A N 1
ATOM 3550 C CA . THR A 1 468 ? 20.285 -16.118 13.267 1.00 20.20 468 THR A CA 1
ATOM 3551 C C . THR A 1 468 ? 21.206 -14.944 13.620 1.00 22.15 468 THR A C 1
ATOM 3552 O O . THR A 1 468 ? 21.075 -13.859 13.088 1.00 21.04 468 THR A O 1
ATOM 3556 N N . ALA A 1 469 ? 22.143 -15.191 14.524 1.00 24.07 469 ALA A N 1
ATOM 3557 C CA . ALA A 1 469 ? 23.076 -14.183 14.990 1.00 26.10 469 ALA A CA 1
ATOM 3558 C C . ALA A 1 469 ? 23.935 -13.613 13.880 1.00 27.92 469 ALA A C 1
ATOM 3559 O O . ALA A 1 469 ? 24.125 -12.411 13.811 1.00 29.60 469 ALA A O 1
ATOM 3561 N N . GLN A 1 470 ? 24.443 -14.468 13.006 1.00 30.06 470 GLN A N 1
ATOM 3562 C CA . GLN A 1 470 ? 25.237 -13.970 11.903 1.00 33.21 470 GLN A CA 1
ATOM 3563 C C . GLN A 1 470 ? 24.462 -13.278 10.795 1.00 33.44 470 GLN A C 1
ATOM 3564 O O . GLN A 1 470 ? 24.904 -12.267 10.288 1.00 31.75 470 GLN A O 1
ATOM 3570 N N . GLY A 1 471 ? 23.290 -13.813 10.468 1.00 32.69 471 GLY A N 1
ATOM 3571 C CA . GLY A 1 471 ? 22.371 -13.167 9.564 1.00 31.94 471 GLY A CA 1
ATOM 3572 C C . GLY A 1 471 ? 21.848 -11.829 10.033 1.00 33.12 471 GLY A C 1
ATOM 3573 O O . GLY A 1 471 ? 21.669 -10.925 9.232 1.00 33.36 471 GLY A O 1
ATOM 3574 N N . GLU A 1 472 ? 21.609 -11.710 11.335 1.00 32.93 472 GLU A N 1
ATOM 3575 C CA . GLU A 1 472 ? 21.012 -10.506 11.897 1.00 33.51 472 GLU A CA 1
ATOM 3576 C C . GLU A 1 472 ? 22.068 -9.617 12.545 1.00 33.02 472 GLU A C 1
ATOM 3577 O O . GLU A 1 472 ? 21.775 -8.498 12.965 1.00 33.58 472 GLU A O 1
ATOM 3583 N N . GLY A 1 473 ? 23.296 -10.119 12.624 1.00 32.90 473 GLY A N 1
ATOM 3584 C CA . GLY A 1 473 ? 24.368 -9.382 13.251 1.00 33.73 473 GLY A CA 1
ATOM 3585 C C . GLY A 1 473 ? 24.225 -9.182 14.746 1.00 33.90 473 GLY A C 1
ATOM 3586 O O . GLY A 1 473 ? 24.296 -8.069 15.239 1.00 33.97 473 GLY A O 1
ATOM 3587 N N . LEU A 1 474 ? 24.038 -10.275 15.465 1.00 33.47 474 LEU A N 1
ATOM 3588 C CA . LEU A 1 474 ? 23.762 -10.219 16.886 1.00 33.13 474 LEU A CA 1
ATOM 3589 C C . LEU A 1 474 ? 24.885 -10.891 17.633 1.00 34.22 474 LEU A C 1
ATOM 3590 O O . LEU A 1 474 ? 25.666 -11.630 17.052 1.00 33.53 474 LEU A O 1
ATOM 3595 N N . VAL A 1 475 ? 24.945 -10.655 18.933 1.00 35.45 475 VAL A N 1
ATOM 3596 C CA . VAL A 1 475 ? 25.822 -11.435 19.789 1.00 37.95 475 VAL A CA 1
ATOM 3597 C C . VAL A 1 475 ? 25.149 -12.157 20.956 1.00 38.56 475 VAL A C 1
ATOM 3598 O O . VAL A 1 475 ? 24.361 -11.569 21.673 1.00 40.45 475 VAL A O 1
ATOM 3602 N N . LEU A 1 476 ? 25.476 -13.427 21.156 1.00 38.52 476 LEU A N 1
ATOM 3603 C CA . LEU A 1 476 ? 24.740 -14.266 22.101 1.00 38.95 476 LEU A CA 1
ATOM 3604 C C . LEU A 1 476 ? 25.619 -15.207 22.958 1.00 39.52 476 LEU A C 1
ATOM 3605 O O . LEU A 1 476 ? 26.446 -15.933 22.428 1.00 39.63 476 LEU A O 1
ATOM 3610 N N . VAL A 1 477 ? 25.412 -15.221 24.275 1.00 40.17 477 VAL A N 1
ATOM 3611 C CA . VAL A 1 477 ? 26.140 -16.137 25.172 1.00 38.81 477 VAL A CA 1
ATOM 3612 C C . VAL A 1 477 ? 25.422 -17.425 25.594 1.00 37.89 477 VAL A C 1
ATOM 3613 O O . VAL A 1 477 ? 26.038 -18.479 25.692 1.00 38.94 477 VAL A O 1
ATOM 3617 N N . ASN A 1 478 ? 24.134 -17.335 25.874 1.00 34.89 478 ASN A N 1
ATOM 3618 C CA . ASN A 1 478 ? 23.359 -18.522 26.185 1.00 30.78 478 ASN A CA 1
ATOM 3619 C C . ASN A 1 478 ? 23.376 -19.410 24.976 1.00 30.58 478 ASN A C 1
ATOM 3620 O O . ASN A 1 478 ? 22.495 -20.216 24.758 1.00 30.54 478 ASN A O 1
ATOM 3625 N N . THR A 1 479 ? 24.422 -19.264 24.190 1.00 29.23 479 THR A N 1
ATOM 3626 C CA . THR A 1 479 ? 24.650 -20.204 23.130 1.00 27.91 479 THR A CA 1
ATOM 3627 C C . THR A 1 479 ? 25.180 -21.561 23.611 1.00 25.66 479 THR A C 1
ATOM 3628 O O . THR A 1 479 ? 25.033 -22.566 22.937 1.00 25.14 479 THR A O 1
ATOM 3632 N N . ASN A 1 480 ? 25.754 -21.599 24.802 1.00 21.97 480 ASN A N 1
ATOM 3633 C CA . ASN A 1 480 ? 26.048 -22.867 25.359 1.00 20.24 480 ASN A CA 1
ATOM 3634 C C . ASN A 1 480 ? 25.108 -23.326 26.439 1.00 17.92 480 ASN A C 1
ATOM 3635 O O . ASN A 1 480 ? 24.585 -22.540 27.222 1.00 16.85 480 ASN A O 1
ATOM 3640 N N . TYR A 1 481 ? 24.862 -24.619 26.370 1.00 17.36 481 TYR A N 1
ATOM 3641 C CA . TYR A 1 481 ? 23.942 -25.393 27.203 1.00 17.57 481 TYR A CA 1
ATOM 3642 C C . TYR A 1 481 ? 24.146 -25.057 28.668 1.00 17.57 481 TYR A C 1
ATOM 3643 O O . TYR A 1 481 ? 23.215 -24.723 29.357 1.00 17.04 481 TYR A O 1
ATOM 3652 N N . ASP A 1 482 ? 25.370 -25.098 29.138 1.00 16.70 482 ASP A N 1
ATOM 3653 C CA . ASP A 1 482 ? 25.595 -24.882 30.558 1.00 17.41 482 ASP A CA 1
ATOM 3654 C C . ASP A 1 482 ? 25.184 -23.483 31.008 1.00 16.10 482 ASP A C 1
ATOM 3655 O O . ASP A 1 482 ? 24.594 -23.341 32.057 1.00 14.73 482 ASP A O 1
ATOM 3660 N N . GLN A 1 483 ? 25.485 -22.444 30.206 1.00 16.05 483 GLN A N 1
ATOM 3661 C CA . GLN A 1 483 ? 25.141 -21.080 30.594 1.00 14.28 483 GLN A CA 1
ATOM 3662 C C . GLN A 1 483 ? 23.676 -20.851 30.276 1.00 13.79 483 GLN A C 1
ATOM 3663 O O . GLN A 1 483 ? 23.055 -20.052 30.911 1.00 12.53 483 GLN A O 1
ATOM 3669 N N . ALA A 1 484 ? 23.135 -21.546 29.271 1.00 13.01 484 ALA A N 1
ATOM 3670 C CA . ALA A 1 484 ? 21.681 -21.433 29.057 1.00 12.44 484 ALA A CA 1
ATOM 3671 C C . ALA A 1 484 ? 20.912 -22.071 30.222 1.00 10.53 484 ALA A C 1
ATOM 3672 O O . ALA A 1 484 ? 19.984 -21.483 30.692 1.00 9.96 484 ALA A O 1
ATOM 3674 N N . LEU A 1 485 ? 21.384 -23.217 30.721 1.00 10.72 485 LEU A N 1
ATOM 3675 C CA . LEU A 1 485 ? 20.846 -23.886 31.895 1.00 11.51 485 LEU A CA 1
ATOM 3676 C C . LEU A 1 485 ? 20.977 -23.047 33.163 1.00 11.29 485 LEU A C 1
ATOM 3677 O O . LEU A 1 485 ? 20.051 -22.985 33.974 1.00 12.90 485 LEU A O 1
ATOM 3682 N N . ALA A 1 486 ? 22.100 -22.371 33.308 1.00 11.86 486 ALA A N 1
ATOM 3683 C CA . ALA A 1 486 ? 22.326 -21.544 34.471 1.00 14.98 486 ALA A CA 1
ATOM 3684 C C . ALA A 1 486 ? 21.479 -20.285 34.503 1.00 16.71 486 ALA A C 1
ATOM 3685 O O . ALA A 1 486 ? 21.091 -19.834 35.558 1.00 17.85 486 ALA A O 1
ATOM 3687 N N . THR A 1 487 ? 21.175 -19.730 33.339 1.00 17.04 487 THR A N 1
ATOM 3688 C CA . THR A 1 487 ? 20.305 -18.583 33.324 1.00 15.50 487 THR A CA 1
ATOM 3689 C C . THR A 1 487 ? 18.862 -18.900 33.628 1.00 14.33 487 THR A C 1
ATOM 3690 O O . THR A 1 487 ? 18.218 -18.192 34.373 1.00 12.49 487 THR A O 1
ATOM 3694 N N . TYR A 1 488 ? 18.373 -19.996 33.079 1.00 13.98 488 TYR A N 1
ATOM 3695 C CA . TYR A 1 488 ? 17.045 -20.427 33.409 1.00 11.91 488 TYR A CA 1
ATOM 3696 C C . TYR A 1 488 ? 16.908 -20.764 34.879 1.00 11.46 488 TYR A C 1
ATOM 3697 O O . TYR A 1 488 ? 15.944 -20.401 35.512 1.00 12.65 488 TYR A O 1
ATOM 3706 N N . ASN A 1 489 ? 17.889 -21.470 35.409 1.00 9.93 489 ASN A N 1
ATOM 3707 C CA . ASN A 1 489 ? 17.875 -21.807 36.801 1.00 13.86 489 ASN A CA 1
ATOM 3708 C C . ASN A 1 489 ? 17.807 -20.612 37.742 1.00 14.43 489 ASN A C 1
ATOM 3709 O O . ASN A 1 489 ? 17.078 -20.627 38.704 1.00 13.94 489 ASN A O 1
ATOM 3714 N N . ALA A 1 490 ? 18.578 -19.582 37.451 1.00 13.50 490 ALA A N 1
ATOM 3715 C CA . ALA A 1 490 ? 18.544 -18.362 38.232 1.00 15.18 490 ALA A CA 1
ATOM 3716 C C . ALA A 1 490 ? 17.201 -17.622 38.186 1.00 14.58 490 ALA A C 1
ATOM 3717 O O . ALA A 1 490 ? 16.745 -17.119 39.197 1.00 15.36 490 ALA A O 1
ATOM 3719 N N . TRP A 1 491 ? 16.588 -17.571 37.008 1.00 15.12 491 TRP A N 1
ATOM 3720 C CA . TRP A 1 491 ? 15.162 -17.304 36.875 1.00 13.06 491 TRP A CA 1
ATOM 3721 C C . TRP A 1 491 ? 14.331 -18.136 37.840 1.00 11.76 491 TRP A C 1
ATOM 3722 O O . TRP A 1 491 ? 13.566 -17.608 38.618 1.00 9.62 491 TRP A O 1
ATOM 3733 N N . PHE A 1 492 ? 14.493 -19.444 37.758 1.00 11.29 492 PHE A N 1
ATOM 3734 C CA . PHE A 1 492 ? 13.640 -20.384 38.451 1.00 10.77 492 PHE A CA 1
ATOM 3735 C C . PHE A 1 492 ? 13.621 -20.257 39.974 1.00 11.83 492 PHE A C 1
ATOM 3736 O O . PHE A 1 492 ? 12.582 -20.071 40.555 1.00 12.40 492 PHE A O 1
ATOM 3744 N N . ILE A 1 493 ? 14.780 -20.337 40.603 1.00 11.82 493 ILE A N 1
ATOM 3745 C CA . ILE A 1 493 ? 14.877 -20.280 42.046 1.00 13.71 493 ILE A CA 1
ATOM 3746 C C . ILE A 1 493 ? 14.736 -18.859 42.612 1.00 15.57 493 ILE A C 1
ATOM 3747 O O . ILE A 1 493 ? 14.500 -18.686 43.777 1.00 15.43 493 ILE A O 1
ATOM 3752 N N . GLY A 1 494 ? 14.903 -17.859 41.758 1.00 17.75 494 GLY A N 1
ATOM 3753 C CA . GLY A 1 494 ? 14.852 -16.472 42.155 1.00 19.00 494 GLY A CA 1
ATOM 3754 C C . GLY A 1 494 ? 13.482 -15.834 42.067 1.00 22.95 494 GLY A C 1
ATOM 3755 O O . GLY A 1 494 ? 13.228 -14.832 42.714 1.00 23.40 494 GLY A O 1
ATOM 3756 N N . GLY A 1 495 ? 12.597 -16.426 41.275 1.00 24.53 495 GLY A N 1
ATOM 3757 C CA . GLY A 1 495 ? 11.390 -15.768 40.815 1.00 29.95 495 GLY A CA 1
ATOM 3758 C C . GLY A 1 495 ? 11.641 -14.596 39.894 1.00 33.50 495 GLY A C 1
ATOM 3759 O O . GLY A 1 495 ? 10.846 -13.677 39.838 1.00 31.93 495 GLY A O 1
ATOM 3760 N N . THR A 1 496 ? 12.765 -14.658 39.184 1.00 37.93 496 THR A N 1
ATOM 3761 C CA . THR A 1 496 ? 13.290 -13.607 38.317 1.00 43.01 496 THR A CA 1
ATOM 3762 C C . THR A 1 496 ? 12.841 -13.750 36.863 1.00 47.16 496 THR A C 1
ATOM 3763 O O . THR A 1 496 ? 13.159 -14.734 36.226 1.00 46.86 496 THR A O 1
#

B-factor: mean 19.54, std 9.34, range [2.0, 69.51]

InterPro domains:
  IPR000317 Peptidase C24, Calicivirus polyprotein Orf1 [PF03510] (1069-1175)
  IPR000317 Peptidase C24, Calicivirus polyprotein Orf1 [PR00916] (1069-1086)
  IPR000317 Peptidase C24, Calicivirus polyprotein Orf1 [PR00916] (1164-1175)
  IPR000317 Peptidase C24, Calicivirus polyprotein Orf1 [PR00916] (1176-1186)
  IPR000317 Peptidase C24, Calicivirus polyprotein Orf1 [PS51894] (1054-1202)
  IPR000605 Helicase, superfamily 3, single-stranded DNA/RNA virus [PF00910] (476-569)
  IPR001205 RNA-directed RNA polymerase, C-terminal domain [PF00680] (1240-1671)
  IPR004004 Helicase/polymerase/peptidase polyprotein, Calicivirus-type [PR00918] (470-490)
  IPR004004 Helicase/polymerase/peptidase polyprotein, Calicivirus-type [PR00918] (540-559)
  IPR004004 Helicase/polymerase/peptidase polyprotein, Calicivirus-type [PR00918] (1164-1178)
  IPR004004 Helicase/polymerase/peptidase polyprotein, Calicivirus-type [PR00918] (1445-1460)
  IPR004004 Helicase/polymerase/peptidase polyprotein, Calicivirus-type [PR00918] (1550-1561)
  IPR004004 Helicase/polymerase/peptidase polyprotein, Calicivirus-type [PR00918] (1613-1627)
  IPR004005 Calicivirus coat protein [PF00915] (1738-2009)
  IPR007094 RNA-directed RNA polymerase, catalytic domain [PS50507] (1442-1567)
  IPR009003 Peptidase S1, PA clan [SSF50494] (1059-1191)
  IPR014759 Helicase, superfamily 3, single-stranded RNA virus [PS51218] (454-608)
  IPR027417 P-loop containing nucleoside triphosphate hydrolase [G3DSA:3.40.50.300] (428-516)
  IPR027417 P-loop containing nucleoside triphosphate hydrolase [SSF52540] (456-602)
  IPR029053 Viral coat protein subunit [G3DSA:2.60.120.20] (1739-1946)

Foldseek 3Di:
DWDADVRATWFFPVDFQEAADAFAQKFFFLLDPDDDPPQFKDKADRADLADPAHDHFVVLVVVQCVLLRDAFQAFDVVLLVVLLVLQLVLVCVQLNQAAAEFDDLLRLQVPDDQQDAQFRPDDDGNVVQADVPVSGGHDPSNVVLVVLVVCLLVLHADALEWAKYWDTDMDGPVCRHVSHTHIDTHGHNNLLSLQCRQFVVVVVSPCVRPPSDLLNPPPDQQACSVVVVVVLQPPFFKDWKFWPPLQSLQHLVLLLSLLVSRNSRHDDGSSNNSNSVNQSAWHWYDHGRMIHTGPGGHHCPHRVQFSSLSSSVSSLLSSLQVVQCVVVVHDDDDRPCVQKPWHGRNRGIMIGHDVVSVVRVVSSVVSSVSSVIGMHTDPWDATPQFTFDQDPVGTHGAHDLSVLLVLLRMDRADGDSHSNDDGDDDQVVSQVSNLLSLLSQLRVPDVSSVVSLVSVVSSCVSVVHDHDSSDSVVSPVVSVCCYHVVD

Nearest PDB structures (foldseek):
  2ckw-assembly1_A  TM=1.002E+00  e=4.834E-96  Sapporo virus
  2uut-assembly1_A  TM=9.983E-01  e=1.192E-89  Sapporo virus
  2uuw-assembly1_A  TM=9.987E-01  e=7.927E-88  Sapporo virus
  2wk4-assembly1_A  TM=9.919E-01  e=3.409E-86  Sapporo virus
  3h5x-assembly1_A  TM=8.523E-01  e=1.116E-30  Norwalk virus

Organism: Sapporo virus (strain Human/United Kingdom/Manchester/1993) (NCBI:txid82659)

Secondary structure (DSSP, 8-state):
--EEETTEEEEE-SS----PPPSEEEEE-TT--S--TT--EEEPP-GGG-TT----HHHHHHHHHGGGGS------HHHHHHHHHHHHHHHHHHH-S--BPPPPHHHHHHHS-TTSB--SSS-SBGGGGEETTTTEE-HHHHHHHHHHHHHHHTTPPPP-EEEEEE--SEEEHHHHHTT---EEEEE-HHHHHHHHHHHHHHHHHHHTTTTSSSB-TT--TTSHHHHHHHHTTTTSEEE----SSTGGG--HHHHHHHHHHHHTTB---THHHHHHHHHHSPPEEEETTEEEE-SSS--TTSTTHHHHHHHHHHHHHHHHHHHHHHHTT----S-HHHHSEEEEETTEEEEEE-HHHHHTHHHHHHHHHHHT------SS-EETTEEEEEETTEEEEEEPHHHHHHHHHEEEEEEES-TTSPPP--HHHHHHHHHHHHHHHHTT-HHHHHHHHHHHHHHHHHHT---STTSHHHHHHHHHHHHHHT-